Protein AF-0000000078430614 (afdb_homodimer)

Secondary structure (DSSP, 8-state):
---------------------------------------PEEPTTS-EEEEEEEEEE-HHHHHHHHHTTTEEE----SHHHHHHHHHHHHHHTSS---EEEEEE-TT--S-STT---EETTT-PBPS---BPTT-S--GGG---EEEE-TTSTT--EEEE-TTS-EEEEEEE-HHHHHHHHHHHHHHHHHHHHHHHHHHHHHHHHHHHHHHHHHHHHHHHHHHHHHHHHHHHHHHHHHHSSHHHHHHHHHHHHHHHHHHHHHHHHHHHHHHHHHHHHHHHHHHHHHHHHHHHHHH-/----------S-S--------------------------PEEPTTS-EEEEEEEEEE-HHHHHHHHHTTTEEE----SHHHHHHHHHHHHHHTSS---EEEEEE-TT----STT---EETTT-PBPS---BPTT-S--GGG---EEEE-TTSTT--EEEE-TTS-EEEEEEE-HHHHHHHHHHHHHHHHHHHHHHHHHHHHHHHHHHHHHHHHHHHHHHHHHHHHHHHHHHHHHHHHHHHSHHHHHHHHHHHHHHHHHHHHHHHHHHHHHHHHHHHHHHHHHHHHHHHHHHHHHH-

Foldseek 3Di:
DDPPPDDDDDDDCPPPVPPCPPPPPPPPPPPPPCPVPQDWDAWPVGFTKGWWFPFWFFQVVQQVVQVVVQKGFADDQDPVSVVRVLVVCCVPVVWWFWAFGQKFLVLDLPAAPDRWIAGNQVRHIHPDFQADPCPPGCVVVQFTTKTQDRVDGSRHIYTGHRGGIGIYMIGRRPVVVVVVVVVVVVLVVLLVVLVVVLVVLVVVLVVLLVVLVVVLVVLVVVLVVVLVVLVVQLVVPCVDPHPVSNVVSVVVNVVSVVVSVVVSVVSVVVSVVSNVVSVVVSVVSVVVSVVSSVVD/DDPPPPDDPDDDDPPPVPP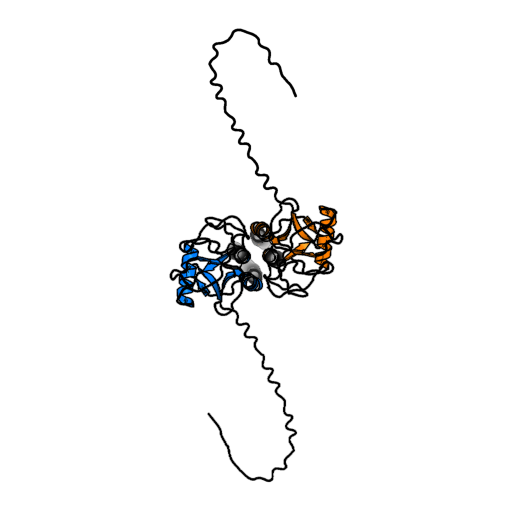PPPPPPPPPPPPPPVPVPQDWDAWPVGFTKGWWFPFWFFQVVQQVVQVVVQKGFADDQDPVSVVRVLVVCCVPVVWWFWAFGQKFLVLPLPAAPDRWIAGNQVRHIHPDFQADPRPPGCVVVQFTTKTQDRVDGSRHMYTGHRGGIGIYMIGRRPVVVVVVVVQVVVLVVLLVVLVVVLVVLVVVLVVVLVVLVVVLVVLVVVLVVVLVVLVVQLVVPCVDPNPVSNVVSVVVNVVSVVVSVVVSVVSVVVSVVSNVVSVVVSVVSVVVSVVSSVVD

Organism: Lucilia cuprina (NCBI:txid7375)

Solvent-accessible surface area (backbone atoms only — not comparable to full-atom values): 31762 Å² total; per-residue (Å²): 132,84,68,78,72,81,84,80,86,82,76,90,64,81,71,67,75,63,76,70,69,71,69,71,70,72,69,71,68,68,69,63,68,67,64,72,68,77,67,65,42,78,32,83,78,72,48,54,31,33,78,40,76,78,64,62,30,24,49,51,47,42,38,23,58,21,15,61,70,57,24,25,38,35,72,61,69,37,70,68,56,45,52,22,51,51,53,39,38,43,72,75,70,61,57,44,48,53,27,36,42,22,35,29,34,60,72,57,84,67,68,50,80,80,57,67,38,25,27,59,78,51,32,42,64,64,82,40,83,58,57,30,91,82,38,50,50,27,68,93,76,52,26,39,25,32,22,29,29,42,92,37,81,81,54,24,28,36,46,33,46,44,74,52,66,31,14,33,33,27,21,68,22,67,65,56,55,53,48,52,50,51,52,52,53,35,26,51,52,39,51,52,43,47,52,50,48,52,52,53,50,53,50,46,51,53,51,48,51,51,52,47,52,53,48,53,52,50,47,52,50,54,44,51,55,48,52,51,52,45,49,52,53,32,59,62,35,38,74,56,74,34,68,70,37,44,54,50,35,51,50,50,48,53,53,49,52,52,51,44,50,54,50,52,53,49,50,53,49,49,46,52,52,46,52,50,49,50,49,52,47,51,52,51,46,51,53,42,47,53,53,42,48,66,62,68,144,78,76,78,70,80,76,71,86,81,97,81,71,87,67,67,72,63,73,67,68,69,68,71,68,69,70,69,70,69,69,64,69,68,68,71,67,78,67,67,41,78,31,83,80,72,48,54,32,33,78,40,77,79,62,62,30,24,50,50,47,42,38,23,59,22,15,60,69,57,23,25,39,35,73,61,71,36,70,67,56,44,50,23,50,51,53,39,37,43,72,75,68,62,54,44,47,51,27,35,43,23,35,30,32,61,72,56,81,67,67,59,80,80,61,66,40,25,29,60,76,51,33,42,66,66,83,39,85,58,57,31,91,82,38,53,49,30,68,92,75,49,26,40,24,31,23,30,30,41,92,37,80,80,53,24,28,34,46,33,47,43,75,52,65,32,13,33,33,27,21,69,23,68,66,56,55,52,49,52,50,50,51,50,52,33,26,51,52,38,51,52,44,47,52,48,47,52,52,52,49,54,50,47,51,53,51,48,51,51,52,47,51,54,48,53,52,51,49,51,50,54,43,52,55,49,52,50,53,47,50,52,53,33,58,62,35,35,74,62,68,39,69,72,34,45,54,49,35,51,51,49,50,52,52,50,53,52,51,46,50,53,52,53,53,51,50,52,51,4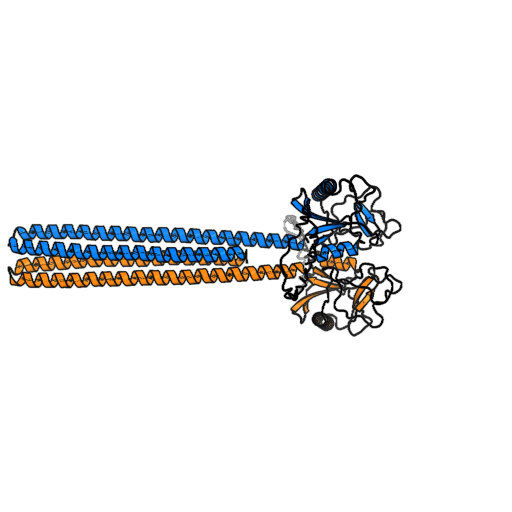7,47,52,51,46,52,50,49,51,49,52,47,50,52,50,46,50,54,42,48,52,54,42,48,66,61,69

pLDDT: mean 75.79, std 21.99, range [17.36, 98.88]

Structure (mmCIF, N/CA/C/O backbone):
data_AF-0000000078430614-model_v1
#
loop_
_entity.id
_entity.type
_entity.pdbx_description
1 polymer 'C-type lectin domain-containing protein'
#
loop_
_atom_site.group_PDB
_atom_site.id
_atom_site.type_symbol
_atom_site.label_atom_id
_atom_site.label_alt_id
_atom_site.label_comp_id
_atom_site.label_asym_id
_atom_site.label_entity_id
_atom_site.label_seq_id
_atom_site.pdbx_PDB_ins_code
_atom_site.Cartn_x
_atom_site.Cartn_y
_atom_site.Cartn_z
_atom_site.occupancy
_atom_site.B_iso_or_equiv
_atom_site.auth_seq_id
_atom_site.auth_comp_id
_atom_site.auth_asym_id
_atom_site.auth_atom_id
_atom_site.pdbx_PDB_model_num
ATOM 1 N N . MET A 1 1 ? 45.844 -18.516 22.844 1 17.8 1 MET A N 1
ATOM 2 C CA . MET A 1 1 ? 46.844 -18.547 23.906 1 17.8 1 MET A CA 1
ATOM 3 C C . MET A 1 1 ? 46.312 -19.312 25.125 1 17.8 1 MET A C 1
ATOM 5 O O . MET A 1 1 ? 46.812 -20.406 25.422 1 17.8 1 MET A O 1
ATOM 9 N N . CYS A 1 2 ? 46 -18.688 26.25 1 18.5 2 CYS A N 1
ATOM 10 C CA . CYS A 1 2 ? 46.969 -18.5 27.344 1 18.5 2 CYS A CA 1
ATOM 11 C C . CYS A 1 2 ? 46.688 -19.453 28.484 1 18.5 2 CYS A C 1
ATOM 13 O O . CYS A 1 2 ? 45.594 -19.438 29.062 1 18.5 2 CYS A O 1
ATOM 15 N N . LEU A 1 3 ? 47.312 -20.641 28.391 1 20.02 3 LEU A N 1
ATOM 16 C CA . LEU A 1 3 ? 47.25 -21.781 29.297 1 20.02 3 LEU A CA 1
ATOM 17 C C . LEU A 1 3 ? 47.562 -21.344 30.734 1 20.02 3 LEU A C 1
ATOM 19 O O . LEU A 1 3 ? 47.688 -22.188 31.625 1 20.02 3 LEU A O 1
ATOM 23 N N . PHE A 1 4 ? 47.312 -20.141 31.031 1 23.2 4 PHE A N 1
ATOM 24 C CA . PHE A 1 4 ? 48.125 -19.906 32.219 1 23.2 4 PHE A CA 1
ATOM 25 C C . PHE A 1 4 ? 47.781 -20.906 33.312 1 23.2 4 PHE A C 1
ATOM 27 O O . PHE A 1 4 ? 46.625 -21.109 33.625 1 23.2 4 PHE A O 1
ATOM 34 N N . TYR A 1 5 ? 48.812 -21.828 33.469 1 21.86 5 TYR A N 1
ATOM 35 C CA . TYR A 1 5 ? 48.969 -22.922 34.438 1 21.86 5 TYR A CA 1
ATOM 36 C C . TYR A 1 5 ? 49.031 -22.391 35.844 1 21.86 5 TYR A C 1
ATOM 38 O O . TYR A 1 5 ? 50.125 -22.219 36.406 1 21.86 5 TYR A O 1
ATOM 46 N N . LYS A 1 6 ? 48.562 -21.203 36.156 1 22.88 6 LYS A N 1
ATOM 47 C CA . LYS A 1 6 ? 49.25 -20.75 37.375 1 22.88 6 LYS A CA 1
ATOM 48 C C . LYS A 1 6 ? 49.125 -21.781 38.5 1 22.88 6 LYS A C 1
ATOM 50 O O . LYS A 1 6 ? 48.062 -22.406 38.656 1 22.88 6 LYS A O 1
ATOM 55 N N . ASN A 1 7 ? 50.25 -22.031 39.25 1 23.73 7 ASN A N 1
ATOM 56 C CA . ASN A 1 7 ? 50.938 -22.875 40.219 1 23.73 7 ASN A CA 1
ATOM 57 C C . ASN A 1 7 ? 50.125 -23 41.5 1 23.73 7 ASN A C 1
ATOM 59 O O . ASN A 1 7 ? 49.219 -22.219 41.75 1 23.73 7 ASN A O 1
ATOM 63 N N . THR A 1 8 ? 50.906 -23.172 42.719 1 24.19 8 THR A N 1
ATOM 64 C CA . THR A 1 8 ? 51.125 -24.219 43.688 1 24.19 8 THR A CA 1
ATOM 65 C C . THR A 1 8 ? 50.406 -23.906 45 1 24.19 8 THR A C 1
ATOM 67 O O . THR A 1 8 ? 50.031 -24.797 45.75 1 24.19 8 THR A O 1
ATOM 70 N N . LYS A 1 9 ? 50.688 -22.625 45.594 1 25.11 9 LYS A N 1
ATOM 71 C CA . LYS A 1 9 ? 51.094 -22.672 47 1 25.11 9 LYS A CA 1
ATOM 72 C C . LYS A 1 9 ? 50 -23.297 47.875 1 25.11 9 LYS A C 1
ATOM 74 O O . LYS A 1 9 ? 48.844 -23.297 47.5 1 25.11 9 LYS A O 1
ATOM 79 N N . HIS A 1 10 ? 50.25 -23.328 49.344 1 27.39 10 HIS A N 1
ATOM 80 C CA . HIS A 1 10 ? 50.312 -24.188 50.531 1 27.39 10 HIS A CA 1
ATOM 81 C C . HIS A 1 10 ? 48.938 -24.234 51.219 1 27.39 10 HIS A C 1
ATOM 83 O O . HIS A 1 10 ? 48.562 -25.266 51.75 1 27.39 10 HIS A O 1
ATOM 89 N N . SER A 1 11 ? 48.438 -23.078 51.75 1 29.22 11 SER A N 1
ATOM 90 C CA . SER A 1 11 ? 47.938 -23.047 53.125 1 29.22 11 SER A CA 1
ATOM 91 C C . SER A 1 11 ? 46.656 -23.891 53.281 1 29.22 11 SER A C 1
ATOM 93 O O . SER A 1 11 ? 45.969 -24.141 52.281 1 29.22 11 SER A O 1
ATOM 95 N N . SER A 1 12 ? 46.375 -24.375 54.656 1 32.03 12 SER A N 1
ATOM 96 C CA . SER A 1 12 ? 45.5 -25.359 55.281 1 32.03 12 SER A CA 1
ATOM 97 C C . SER A 1 12 ? 44.031 -25.094 54.969 1 32.03 12 SER A C 1
ATOM 99 O O . SER A 1 12 ? 43.531 -24 55.281 1 32.03 12 SER A O 1
ATOM 101 N N . SER A 1 13 ? 43.5 -25.594 53.938 1 28.91 13 SER A N 1
ATOM 102 C CA . SER A 1 13 ? 42.469 -25.188 53 1 28.91 13 SER A CA 1
ATOM 103 C C . SER A 1 13 ? 41.062 -25.625 53.438 1 28.91 13 SER A C 1
ATOM 105 O O . SER A 1 13 ? 40.812 -26.828 53.594 1 28.91 13 SER A O 1
ATOM 107 N N . LYS A 1 14 ? 40.625 -25.172 54.906 1 34.47 14 LYS A N 1
ATOM 108 C CA . LYS A 1 14 ? 39.281 -25.594 55.25 1 34.47 14 LYS A CA 1
ATOM 109 C C . LYS A 1 14 ? 38.375 -25.641 54 1 34.47 14 LYS A C 1
ATOM 111 O O . LYS A 1 14 ? 38.188 -24.625 53.344 1 34.47 14 LYS A O 1
ATOM 116 N N . ARG A 1 15 ? 38.312 -26.797 53.312 1 28.5 15 ARG A N 1
ATOM 117 C CA . ARG A 1 15 ? 37.688 -27 52 1 28.5 15 ARG A CA 1
ATOM 118 C C . ARG A 1 15 ? 36.188 -26.797 52.094 1 28.5 15 ARG A C 1
ATOM 120 O O . ARG A 1 15 ? 35.469 -27.578 52.75 1 28.5 15 ARG A O 1
ATOM 127 N N . SER A 1 16 ? 35.781 -25.547 52.625 1 29.52 16 SER A N 1
ATOM 128 C CA . SER A 1 16 ? 34.344 -25.359 52.469 1 29.52 16 SER A CA 1
ATOM 129 C C . SER A 1 16 ? 33.906 -25.891 51.125 1 29.52 16 SER A C 1
ATOM 131 O O . SER A 1 16 ? 34.531 -25.641 50.094 1 29.52 16 SER A O 1
ATOM 133 N N . THR A 1 17 ? 33.438 -27.156 51.25 1 31.45 17 THR A N 1
ATOM 134 C CA . THR A 1 17 ? 32.844 -27.719 50.062 1 31.45 17 THR A CA 1
ATOM 135 C C . THR A 1 17 ? 31.875 -26.719 49.438 1 31.45 17 THR A C 1
ATOM 137 O O . THR A 1 17 ? 30.875 -26.312 50.031 1 31.45 17 THR A O 1
ATOM 140 N N . MET A 1 18 ? 32.594 -25.703 48.938 1 30.66 18 MET A N 1
ATOM 141 C CA . MET A 1 18 ? 31.766 -24.812 48.094 1 30.66 18 MET A CA 1
ATOM 142 C C . MET A 1 18 ? 30.938 -25.625 47.094 1 30.66 18 MET A C 1
ATOM 144 O O . MET A 1 18 ? 31.469 -26.453 46.375 1 30.66 18 MET A O 1
ATOM 148 N N . LYS A 1 19 ? 29.672 -26.109 47.656 1 35.88 19 LYS A N 1
ATOM 149 C CA . LYS A 1 19 ? 28.75 -26.547 46.594 1 35.88 19 LYS A CA 1
ATOM 150 C C . LYS A 1 19 ? 28.906 -25.703 45.344 1 35.88 19 LYS A C 1
ATOM 152 O O . LYS A 1 19 ? 28.766 -24.484 45.375 1 35.88 19 LYS A O 1
ATOM 157 N N . ILE A 1 20 ? 29.984 -26.078 44.594 1 33.62 20 ILE A N 1
ATOM 158 C CA . ILE A 1 20 ? 29.984 -25.531 43.25 1 33.62 20 ILE A CA 1
ATOM 159 C C . ILE A 1 20 ? 28.609 -25.703 42.625 1 33.62 20 ILE A C 1
ATOM 161 O O . ILE A 1 20 ? 28.141 -26.828 42.438 1 33.62 20 ILE A O 1
ATOM 165 N N . THR A 1 21 ? 27.594 -24.906 43.188 1 37.72 21 THR A N 1
ATOM 166 C CA . THR A 1 21 ? 26.438 -24.875 42.281 1 37.72 21 THR A CA 1
ATOM 167 C C . THR A 1 21 ? 26.891 -24.703 40.844 1 37.72 21 THR A C 1
ATOM 169 O O . THR A 1 21 ? 27.547 -23.719 40.5 1 37.72 21 THR A O 1
ATOM 172 N N . GLN A 1 22 ? 27.266 -25.906 40.312 1 34 22 GLN A N 1
ATOM 173 C CA . GLN A 1 22 ? 27.406 -25.828 38.875 1 34 22 GLN A CA 1
ATOM 174 C C . GLN A 1 22 ? 26.234 -25.094 38.25 1 34 22 GLN A C 1
ATOM 176 O O . GLN A 1 22 ? 25.094 -25.547 38.312 1 34 22 GLN A O 1
ATOM 181 N N . VAL A 1 23 ? 26.359 -23.75 38.438 1 36.78 23 VAL A N 1
ATOM 182 C CA . VAL A 1 23 ? 25.453 -23.062 37.531 1 36.78 23 VAL A CA 1
ATOM 183 C C . VAL A 1 23 ? 25.609 -23.594 36.094 1 36.78 23 VAL A C 1
ATOM 185 O O . VAL A 1 23 ? 26.688 -23.469 35.5 1 36.78 23 VAL A O 1
ATOM 188 N N . PHE A 1 24 ? 24.906 -24.719 35.938 1 37.66 24 PHE A N 1
ATOM 189 C CA . PHE A 1 24 ? 24.719 -25.031 34.531 1 37.66 24 PHE A CA 1
ATOM 190 C C . PHE A 1 24 ? 24.281 -23.797 33.75 1 37.66 24 PHE A C 1
ATOM 192 O O . PHE A 1 24 ? 23.172 -23.312 33.938 1 37.66 24 PHE A O 1
ATOM 199 N N . ILE A 1 25 ? 25.328 -22.969 33.469 1 36.97 25 ILE A N 1
ATOM 200 C CA . ILE A 1 25 ? 25.016 -22.016 32.438 1 36.97 25 ILE A CA 1
ATOM 201 C C . ILE A 1 25 ? 24.484 -22.766 31.203 1 36.97 25 ILE A C 1
ATOM 203 O O . ILE A 1 25 ? 25.219 -23.516 30.562 1 36.97 25 ILE A O 1
ATOM 207 N N . ILE A 1 26 ? 23.25 -23.156 31.328 1 36.53 26 ILE A N 1
ATOM 208 C CA . ILE A 1 26 ? 22.656 -23.5 30.047 1 36.53 26 ILE A CA 1
ATOM 209 C C . ILE A 1 26 ? 22.984 -22.406 29.031 1 36.53 26 ILE A C 1
ATOM 211 O O . ILE A 1 26 ? 22.5 -21.281 29.156 1 36.53 26 ILE A O 1
ATOM 215 N N . CYS A 1 27 ? 24.234 -22.516 28.562 1 33.81 27 CYS A N 1
ATOM 216 C CA . CYS A 1 27 ? 24.422 -21.781 27.312 1 33.81 27 CYS A CA 1
ATOM 217 C C . CYS A 1 27 ? 23.266 -22.031 26.344 1 33.81 27 CYS A C 1
ATOM 219 O O . CYS A 1 27 ? 23.188 -23.109 25.75 1 33.81 27 CYS A O 1
ATOM 221 N N . PHE A 1 28 ? 22.125 -21.484 26.688 1 38.41 28 PHE A N 1
ATOM 222 C CA . PHE A 1 28 ? 21.219 -21.375 25.562 1 38.41 28 PHE A CA 1
ATOM 223 C C . PHE A 1 28 ? 21.969 -20.953 24.297 1 38.41 28 PHE A C 1
ATOM 225 O O . PHE A 1 28 ? 22.375 -19.797 24.172 1 38.41 28 PHE A O 1
ATOM 232 N N . ALA A 1 29 ? 22.719 -21.938 23.766 1 38.16 29 ALA A N 1
ATOM 233 C CA . ALA A 1 29 ? 23 -21.672 22.359 1 38.16 29 ALA A CA 1
ATOM 234 C C . ALA A 1 29 ? 21.797 -21.078 21.656 1 38.16 29 ALA A C 1
ATOM 236 O O . ALA A 1 29 ? 20.797 -21.766 21.406 1 38.16 29 ALA A O 1
ATOM 237 N N . LEU A 1 30 ? 21.5 -19.875 21.906 1 37.88 30 LEU A N 1
ATOM 238 C CA . LEU A 1 30 ? 20.703 -19.234 20.875 1 37.88 30 LEU A CA 1
ATOM 239 C C . LEU A 1 30 ? 21.141 -19.703 19.484 1 37.88 30 LEU A C 1
ATOM 241 O O . LEU A 1 30 ? 22.188 -19.281 19 1 37.88 30 LEU A O 1
ATOM 245 N N . LEU A 1 31 ? 20.875 -20.922 19.234 1 38.06 31 LEU A N 1
ATOM 246 C CA . LEU A 1 31 ? 20.844 -21.094 17.781 1 38.06 31 LEU A CA 1
ATOM 247 C C . LEU A 1 31 ? 20.219 -19.891 17.094 1 38.06 31 LEU A C 1
ATOM 249 O O . LEU A 1 31 ? 19 -19.688 17.172 1 38.06 31 LEU A O 1
ATOM 253 N N . GLU A 1 32 ? 20.938 -18.812 17.141 1 39.47 32 GLU A N 1
ATOM 254 C CA . GLU A 1 32 ? 20.531 -17.906 16.078 1 39.47 32 GLU A CA 1
ATOM 255 C C . GLU A 1 32 ? 20.172 -18.656 14.805 1 39.47 32 GLU A C 1
ATOM 257 O O . GLU A 1 32 ? 21.031 -19.297 14.195 1 39.47 32 GLU A O 1
ATOM 262 N N . ALA A 1 33 ? 19.094 -19.234 14.797 1 40.41 33 ALA A N 1
ATOM 263 C CA . ALA A 1 33 ? 18.672 -19.453 13.414 1 40.41 33 ALA A CA 1
ATOM 264 C C . ALA A 1 33 ? 19.203 -18.344 12.5 1 40.41 33 ALA A C 1
ATOM 266 O O . ALA A 1 33 ? 18.75 -17.203 12.586 1 40.41 33 ALA A O 1
ATOM 267 N N . VAL A 1 34 ? 20.453 -18.281 12.289 1 40.38 34 VAL A N 1
ATOM 268 C CA . VAL A 1 34 ? 20.828 -17.5 11.109 1 40.38 34 VAL A CA 1
ATOM 269 C C . VAL A 1 34 ? 19.766 -17.656 10.031 1 40.38 34 VAL A C 1
ATOM 271 O O . VAL A 1 34 ? 19.672 -18.688 9.383 1 40.38 34 VAL A O 1
ATOM 274 N N . SER A 1 35 ? 18.531 -17.344 10.312 1 43.75 35 SER A N 1
ATOM 275 C CA . SER A 1 35 ? 17.75 -17.141 9.086 1 43.75 35 SER A CA 1
ATOM 276 C C . SER A 1 35 ? 18.641 -16.641 7.953 1 43.75 35 SER A C 1
ATOM 278 O O . SER A 1 35 ? 19.234 -15.562 8.055 1 43.75 35 SER A O 1
ATOM 280 N N . THR A 1 36 ? 19.562 -17.375 7.465 1 45.75 36 THR A N 1
ATOM 281 C CA . THR A 1 36 ? 20.234 -16.953 6.246 1 45.75 36 THR A CA 1
ATOM 282 C C . THR A 1 36 ? 19.359 -16.016 5.426 1 45.75 36 THR A C 1
ATOM 284 O O . THR A 1 36 ? 18.359 -16.453 4.836 1 45.75 36 THR A O 1
ATOM 287 N N . THR A 1 37 ? 18.938 -14.961 6 1 53.94 37 THR A N 1
ATOM 288 C CA . THR A 1 37 ? 18.266 -13.938 5.203 1 53.94 37 THR A CA 1
ATOM 289 C C . THR A 1 37 ? 18.828 -13.906 3.785 1 53.94 37 THR A C 1
ATOM 291 O O . THR A 1 37 ? 20 -13.602 3.584 1 53.94 37 THR A O 1
ATOM 294 N N . GLN A 1 38 ? 18.484 -14.852 3.012 1 64.38 38 GLN A N 1
ATOM 295 C CA . GLN A 1 38 ? 18.922 -14.859 1.622 1 64.38 38 GLN A CA 1
ATOM 296 C C . GLN A 1 38 ? 19 -13.438 1.064 1 64.38 38 GLN A C 1
ATOM 298 O O . GLN A 1 38 ? 18.031 -12.672 1.189 1 64.38 38 GLN A O 1
ATOM 303 N N . GLN A 1 39 ? 20.219 -12.977 0.831 1 79.38 39 GLN A N 1
ATOM 304 C CA . GLN A 1 39 ? 20.672 -11.656 0.396 1 79.38 39 GLN A CA 1
ATOM 305 C C . GLN A 1 39 ? 20.109 -11.312 -0.98 1 79.38 39 GLN A C 1
ATOM 307 O O . GLN A 1 39 ? 20.219 -12.109 -1.916 1 79.38 39 GLN A O 1
ATOM 312 N N . LEU A 1 40 ? 19.25 -10.336 -1.071 1 91.56 40 LEU A N 1
ATOM 313 C CA . LEU A 1 40 ? 18.859 -9.758 -2.352 1 91.56 40 LEU A CA 1
ATOM 314 C C . LEU A 1 40 ? 20.031 -9 -2.984 1 91.56 40 LEU A C 1
ATOM 316 O O . LEU A 1 40 ? 20.797 -8.344 -2.285 1 91.56 40 LEU A O 1
ATOM 320 N N . TYR A 1 41 ? 20.297 -9.18 -4.215 1 96.19 41 TYR A N 1
ATOM 321 C CA . TYR A 1 41 ? 21.297 -8.477 -5 1 96.19 41 TYR A CA 1
ATOM 322 C C . TYR A 1 41 ? 20.672 -7.359 -5.824 1 96.19 41 TYR A C 1
ATOM 324 O O . TYR A 1 41 ? 19.609 -7.551 -6.438 1 96.19 41 TYR A O 1
ATOM 332 N N . LYS A 1 42 ? 21.375 -6.309 -5.84 1 95.94 42 LYS A N 1
ATOM 333 C CA . LYS A 1 42 ? 20.922 -5.195 -6.664 1 95.94 42 LYS A CA 1
ATOM 334 C C . LYS A 1 42 ? 21.469 -5.297 -8.086 1 95.94 42 LYS A C 1
ATOM 336 O O . LYS A 1 42 ? 22.672 -5.469 -8.273 1 95.94 42 LYS A O 1
ATOM 341 N N . ALA A 1 43 ? 20.578 -5.16 -9.055 1 97.69 43 ALA A N 1
ATOM 342 C CA . ALA A 1 43 ? 21 -5.223 -10.445 1 97.69 43 ALA A CA 1
ATOM 343 C C . ALA A 1 43 ? 21.125 -3.822 -11.047 1 97.69 43 ALA A C 1
ATOM 345 O O . ALA A 1 43 ? 20.859 -2.826 -10.367 1 97.69 43 ALA A O 1
ATOM 346 N N . SER A 1 44 ? 21.625 -3.736 -12.258 1 96.56 44 SER A N 1
ATOM 347 C CA . SER A 1 44 ? 21.875 -2.463 -12.922 1 96.56 44 SER A CA 1
ATOM 348 C C . SER A 1 44 ? 20.578 -1.721 -13.219 1 96.56 44 SER A C 1
ATOM 350 O O . SER A 1 44 ? 20.594 -0.509 -13.445 1 96.56 44 SER A O 1
ATOM 352 N N . ASP A 1 45 ? 19.469 -2.459 -13.266 1 95.5 45 ASP A N 1
ATOM 353 C CA . ASP A 1 45 ? 18.188 -1.809 -13.523 1 95.5 45 ASP A CA 1
ATOM 354 C C . ASP A 1 45 ? 17.594 -1.216 -12.242 1 95.5 45 ASP A C 1
ATOM 356 O O . ASP A 1 45 ? 16.5 -0.661 -12.258 1 95.5 45 ASP A O 1
ATOM 360 N N . GLY A 1 46 ? 18.266 -1.421 -11.18 1 93.94 46 GLY A N 1
ATOM 361 C CA . GLY A 1 46 ? 17.828 -0.858 -9.906 1 93.94 46 GLY A CA 1
ATOM 362 C C . GLY A 1 46 ? 16.953 -1.798 -9.109 1 93.94 46 GLY A C 1
ATOM 363 O O . GLY A 1 46 ? 16.531 -1.468 -7.996 1 93.94 46 GLY A O 1
ATOM 364 N N . ARG A 1 47 ? 16.672 -2.977 -9.602 1 94.44 47 ARG A N 1
ATOM 365 C CA . ARG A 1 47 ? 15.789 -3.926 -8.93 1 94.44 47 ARG A CA 1
ATOM 366 C C . ARG A 1 47 ? 16.594 -4.957 -8.141 1 94.44 47 ARG A C 1
ATOM 368 O O . ARG A 1 47 ? 17.797 -5.133 -8.375 1 94.44 47 ARG A O 1
ATOM 375 N N . ASP A 1 48 ? 15.922 -5.5 -7.195 1 95.12 48 ASP A N 1
ATOM 376 C CA . ASP A 1 48 ? 16.531 -6.516 -6.34 1 95.12 48 ASP A CA 1
ATOM 377 C C . ASP A 1 48 ? 16.156 -7.922 -6.809 1 95.12 48 ASP A C 1
ATOM 379 O O . ASP A 1 48 ? 15.023 -8.172 -7.207 1 95.12 48 ASP A O 1
ATOM 383 N N . TYR A 1 49 ? 17.156 -8.836 -6.77 1 97.94 49 TYR A N 1
ATOM 384 C CA . TYR A 1 49 ? 16.938 -10.227 -7.145 1 97.94 49 TYR A CA 1
ATOM 385 C C . TYR A 1 49 ? 17.562 -11.172 -6.129 1 97.94 49 TYR A C 1
ATOM 387 O O . TYR A 1 49 ? 18.609 -10.859 -5.555 1 97.94 49 TYR A O 1
ATOM 395 N N . LEU A 1 50 ? 16.906 -12.195 -5.891 1 97.75 50 LEU A N 1
ATOM 396 C CA . LEU A 1 50 ? 17.469 -13.312 -5.145 1 97.75 50 LEU A CA 1
ATOM 397 C C . LEU A 1 50 ? 17.938 -14.414 -6.086 1 97.75 50 LEU A C 1
ATOM 399 O O . LEU A 1 50 ? 17.156 -14.922 -6.891 1 97.75 50 LEU A O 1
ATOM 403 N N . ILE A 1 51 ? 19.219 -14.711 -6.035 1 97.62 51 ILE A N 1
ATOM 404 C CA . ILE A 1 51 ? 19.797 -15.773 -6.848 1 97.62 51 ILE A CA 1
ATOM 405 C C . ILE A 1 51 ? 20.141 -16.969 -5.961 1 97.62 51 ILE A C 1
ATOM 407 O O . ILE A 1 51 ? 20.984 -16.859 -5.062 1 97.62 51 ILE A O 1
ATOM 411 N N . GLU A 1 52 ? 19.484 -18.094 -6.191 1 96.94 52 GLU A N 1
ATOM 412 C CA . GLU A 1 52 ? 19.719 -19.312 -5.418 1 96.94 52 GLU A CA 1
ATOM 413 C C . GLU A 1 52 ? 20.312 -20.422 -6.289 1 96.94 52 GLU A C 1
ATOM 415 O O . GLU A 1 52 ? 19.625 -20.938 -7.18 1 96.94 52 GLU A O 1
ATOM 420 N N . THR A 1 53 ? 21.547 -20.781 -6.062 1 95.94 53 THR A N 1
ATOM 421 C CA . THR A 1 53 ? 22.219 -21.797 -6.879 1 95.94 53 THR A CA 1
ATOM 422 C C . THR A 1 53 ? 22.469 -23.062 -6.07 1 95.94 53 THR A C 1
ATOM 424 O O . THR A 1 53 ? 22.781 -24.109 -6.633 1 95.94 53 THR A O 1
ATOM 427 N N . GLU A 1 54 ? 22.281 -23.031 -4.793 1 94.25 54 GLU A N 1
ATOM 428 C CA . GLU A 1 54 ? 22.625 -24.172 -3.932 1 94.25 54 GLU A CA 1
ATOM 429 C C . GLU A 1 54 ? 21.406 -25.078 -3.721 1 94.25 54 GLU A C 1
ATOM 431 O O . GLU A 1 54 ? 21.531 -26.297 -3.809 1 94.25 54 GLU A O 1
ATOM 436 N N . LEU A 1 55 ? 20.359 -24.406 -3.371 1 94.56 55 LEU A N 1
ATOM 437 C CA . LEU A 1 55 ? 19.125 -25.188 -3.232 1 94.56 55 LEU A CA 1
ATOM 438 C C . LEU A 1 55 ? 18.594 -25.594 -4.598 1 94.56 55 LEU A C 1
ATOM 440 O O . LEU A 1 55 ? 18.359 -24.75 -5.461 1 94.56 55 LEU A O 1
ATOM 444 N N . LYS A 1 56 ? 18.469 -26.859 -4.805 1 97.38 56 LYS A N 1
ATOM 445 C CA . LYS A 1 56 ? 17.922 -27.359 -6.062 1 97.38 56 LYS A CA 1
ATOM 446 C C . LYS A 1 56 ? 16.453 -27.766 -5.91 1 97.38 56 LYS A C 1
ATOM 448 O O . LYS A 1 56 ? 16.141 -28.672 -5.152 1 97.38 56 LYS A O 1
ATOM 453 N N . TYR A 1 57 ? 15.656 -27.062 -6.57 1 97.19 57 TYR A N 1
ATOM 454 C CA . TYR A 1 57 ? 14.211 -27.266 -6.504 1 97.19 57 TYR A CA 1
ATOM 455 C C . TYR A 1 57 ? 13.633 -27.5 -7.895 1 97.19 57 TYR A C 1
ATOM 457 O O . TYR A 1 57 ? 14.211 -27.078 -8.898 1 97.19 57 TYR A O 1
ATOM 465 N N . ASN A 1 58 ? 12.531 -28.312 -7.953 1 97.06 58 ASN A N 1
ATOM 466 C CA . ASN A 1 58 ? 11.75 -28.25 -9.188 1 97.06 58 ASN A CA 1
ATOM 467 C C . ASN A 1 58 ? 11.047 -26.906 -9.344 1 97.06 58 ASN A C 1
ATOM 469 O O . ASN A 1 58 ? 11.133 -26.047 -8.461 1 97.06 58 ASN A O 1
ATOM 473 N N . TRP A 1 59 ? 10.484 -26.656 -10.406 1 97.81 59 TRP A N 1
ATOM 474 C CA . TRP A 1 59 ? 9.945 -25.344 -10.734 1 97.81 59 TRP A CA 1
ATOM 475 C C . TRP A 1 59 ? 8.891 -24.922 -9.711 1 97.81 59 TRP A C 1
ATOM 477 O O . TRP A 1 59 ? 8.867 -23.766 -9.281 1 97.81 59 TRP A O 1
ATOM 487 N N . TYR A 1 60 ? 8.031 -25.828 -9.266 1 96.88 60 TYR A N 1
ATOM 488 C CA . TYR A 1 60 ? 6.953 -25.562 -8.328 1 96.88 60 TYR A CA 1
ATOM 489 C C . TYR A 1 60 ? 7.5 -25.219 -6.949 1 96.88 60 TYR A C 1
ATOM 491 O O . TYR A 1 60 ? 7.035 -24.281 -6.297 1 96.88 60 TYR A O 1
ATOM 499 N N . GLN A 1 61 ? 8.43 -26 -6.578 1 96.44 61 GLN A N 1
ATOM 500 C CA . GLN A 1 61 ? 9.094 -25.75 -5.305 1 96.44 61 GLN A CA 1
ATOM 501 C C . GLN A 1 61 ? 9.758 -24.375 -5.305 1 96.44 61 GLN A C 1
ATOM 503 O O . GLN A 1 61 ? 9.68 -23.641 -4.316 1 96.44 61 GLN A O 1
ATOM 508 N N . ALA A 1 62 ? 10.43 -24.078 -6.367 1 98 62 ALA A N 1
ATOM 509 C CA . ALA A 1 62 ? 11.07 -22.766 -6.5 1 98 62 ALA A CA 1
ATOM 510 C C . ALA A 1 62 ? 10.047 -21.641 -6.426 1 98 62 ALA A C 1
ATOM 512 O O . ALA A 1 62 ? 10.258 -20.641 -5.734 1 98 62 ALA A O 1
ATOM 513 N N . TRP A 1 63 ? 8.992 -21.844 -7.156 1 98 63 TRP A N 1
ATOM 514 C CA . TRP A 1 63 ? 7.895 -20.891 -7.137 1 98 63 TRP A CA 1
ATOM 515 C C . TRP A 1 63 ? 7.406 -20.641 -5.711 1 98 63 TRP A C 1
ATOM 517 O O . TRP A 1 63 ? 7.309 -19.5 -5.262 1 98 63 TRP A O 1
ATOM 527 N N . HIS A 1 64 ? 7.16 -21.688 -5.027 1 97.5 64 HIS A N 1
ATOM 528 C CA . HIS A 1 64 ? 6.617 -21.578 -3.68 1 97.5 64 HIS A CA 1
ATOM 529 C C . HIS A 1 64 ? 7.645 -21 -2.719 1 97.5 64 HIS A C 1
ATOM 531 O O . HIS A 1 64 ? 7.289 -20.234 -1.812 1 97.5 64 HIS A O 1
ATOM 537 N N . GLU A 1 65 ? 8.852 -21.359 -2.889 1 96.62 65 GLU A N 1
ATOM 538 C CA . GLU A 1 65 ? 9.906 -20.781 -2.057 1 96.62 65 GLU A CA 1
ATOM 539 C C . GLU A 1 65 ? 9.945 -19.266 -2.199 1 96.62 65 GLU A C 1
ATOM 541 O O . GLU A 1 65 ? 10.07 -18.547 -1.205 1 96.62 65 GLU A O 1
ATOM 546 N N . CYS A 1 66 ? 9.875 -18.781 -3.424 1 97.56 66 CYS A N 1
ATOM 547 C CA . CYS A 1 66 ? 9.812 -17.344 -3.645 1 97.56 66 CYS A CA 1
ATOM 548 C C . CYS A 1 66 ? 8.562 -16.75 -3.004 1 97.56 66 CYS A C 1
ATOM 550 O O . CYS A 1 66 ? 8.641 -15.727 -2.316 1 97.56 66 CYS A O 1
ATOM 552 N N . ALA A 1 67 ? 7.488 -17.422 -3.172 1 97.06 67 ALA A N 1
ATOM 553 C CA . ALA A 1 67 ? 6.207 -16.906 -2.701 1 97.06 67 ALA A CA 1
ATOM 554 C C . ALA A 1 67 ? 6.195 -16.781 -1.181 1 97.06 67 ALA A C 1
ATOM 556 O O . ALA A 1 67 ? 5.633 -15.82 -0.641 1 97.06 67 ALA A O 1
ATOM 557 N N . ARG A 1 68 ? 6.773 -17.703 -0.494 1 96.12 68 ARG A N 1
ATOM 558 C CA . ARG A 1 68 ? 6.797 -17.703 0.965 1 96.12 68 ARG A CA 1
ATOM 559 C C . ARG A 1 68 ? 7.484 -16.453 1.503 1 96.12 68 ARG A C 1
ATOM 561 O O . ARG A 1 68 ? 7.27 -16.062 2.654 1 96.12 68 ARG A O 1
ATOM 568 N N . ARG A 1 69 ? 8.172 -15.75 0.655 1 93.62 69 ARG A N 1
ATOM 569 C CA . ARG A 1 69 ? 8.898 -14.547 1.043 1 93.62 69 ARG A CA 1
ATOM 570 C C . ARG A 1 69 ? 8.25 -13.297 0.459 1 93.62 69 ARG A C 1
ATOM 572 O O . ARG A 1 69 ? 8.852 -12.227 0.453 1 93.62 69 ARG A O 1
ATOM 579 N N . ASN A 1 70 ? 7.113 -13.477 -0.079 1 92.94 70 ASN A N 1
ATOM 580 C CA . ASN A 1 70 ? 6.422 -12.414 -0.807 1 92.94 70 ASN A CA 1
ATOM 581 C C . ASN A 1 70 ? 7.195 -12 -2.055 1 92.94 70 ASN A C 1
ATOM 583 O O . ASN A 1 70 ? 7.184 -10.828 -2.436 1 92.94 70 ASN A O 1
ATOM 587 N N . TYR A 1 71 ? 7.996 -12.938 -2.5 1 96.44 71 TYR A N 1
ATOM 588 C CA . TYR A 1 71 ? 8.656 -12.789 -3.791 1 96.44 71 TYR A CA 1
ATOM 589 C C . TYR A 1 71 ? 7.922 -13.57 -4.875 1 96.44 71 TYR A C 1
ATOM 591 O O . TYR A 1 71 ? 6.805 -14.047 -4.652 1 96.44 71 TYR A O 1
ATOM 599 N N . GLN A 1 72 ? 8.406 -13.516 -6.07 1 97.88 72 GLN A N 1
ATOM 600 C CA . GLN A 1 72 ? 7.961 -14.289 -7.223 1 97.88 72 GLN A CA 1
ATOM 601 C C . GLN A 1 72 ? 9.141 -14.758 -8.062 1 97.88 72 GLN A C 1
ATOM 603 O O . GLN A 1 72 ? 10.219 -14.148 -8.031 1 97.88 72 GLN A O 1
ATOM 608 N N . LEU A 1 73 ? 8.984 -15.891 -8.719 1 98.56 73 LEU A N 1
ATOM 609 C CA . LEU A 1 73 ? 9.984 -16.188 -9.734 1 98.56 73 LEU A CA 1
ATOM 610 C C . LEU A 1 73 ? 10.109 -15.047 -10.734 1 98.56 73 LEU A C 1
ATOM 612 O O . LEU A 1 73 ? 9.109 -14.461 -11.141 1 98.56 73 LEU A O 1
ATOM 616 N N . VAL A 1 74 ? 11.273 -14.766 -11.125 1 98.69 74 VAL A N 1
ATOM 617 C CA . VAL A 1 74 ? 11.57 -13.562 -11.883 1 98.69 74 VAL A CA 1
ATOM 618 C C . VAL A 1 74 ? 10.867 -13.617 -13.234 1 98.69 74 VAL A C 1
ATOM 620 O O . VAL A 1 74 ? 10.805 -14.672 -13.875 1 98.69 74 VAL A O 1
ATOM 623 N N . GLU A 1 75 ? 10.305 -12.523 -13.625 1 98.5 75 GLU A N 1
ATOM 624 C CA . GLU A 1 75 ? 9.688 -12.312 -14.93 1 98.5 75 GLU A CA 1
ATOM 625 C C . GLU A 1 75 ? 10.484 -11.312 -15.766 1 98.5 75 GLU A C 1
ATOM 627 O O . GLU A 1 75 ? 10.727 -10.188 -15.32 1 98.5 75 GLU A O 1
ATOM 632 N N . ILE A 1 76 ? 10.906 -11.695 -16.953 1 98.56 76 ILE A N 1
ATOM 633 C CA . ILE A 1 76 ? 11.781 -10.883 -17.781 1 98.56 76 ILE A CA 1
ATOM 634 C C . ILE A 1 76 ? 11.008 -10.391 -19.016 1 98.56 76 ILE A C 1
ATOM 636 O O . ILE A 1 76 ? 10.953 -11.07 -20.031 1 98.56 76 ILE A O 1
ATOM 640 N N . GLU A 1 77 ? 10.531 -9.18 -18.922 1 97.19 77 GLU A N 1
ATOM 641 C CA . GLU A 1 77 ? 9.57 -8.695 -19.922 1 97.19 77 GLU A CA 1
ATOM 642 C C . GLU A 1 77 ? 10.242 -7.773 -20.938 1 97.19 77 GLU A C 1
ATOM 644 O O . GLU A 1 77 ? 9.57 -7.211 -21.797 1 97.19 77 GLU A O 1
ATOM 649 N N . SER A 1 78 ? 11.57 -7.57 -20.781 1 97.94 78 SER A N 1
ATOM 650 C CA . SER A 1 78 ? 12.25 -6.656 -21.688 1 97.94 78 SER A CA 1
ATOM 651 C C . SER A 1 78 ? 13.727 -7.012 -21.828 1 97.94 78 SER A C 1
ATOM 653 O O . SER A 1 78 ? 14.289 -7.695 -20.969 1 97.94 78 SER A O 1
ATOM 655 N N . ALA A 1 79 ? 14.273 -6.504 -22.969 1 98.06 79 ALA A N 1
ATOM 656 C CA . ALA A 1 79 ? 15.703 -6.691 -23.188 1 98.06 79 ALA A CA 1
ATOM 657 C C . ALA A 1 79 ? 16.516 -6.008 -22.094 1 98.06 79 ALA A C 1
ATOM 659 O O . ALA A 1 79 ? 17.547 -6.535 -21.656 1 98.06 79 ALA A O 1
ATOM 660 N N . ALA A 1 80 ? 16.078 -4.852 -21.688 1 98 80 ALA A N 1
ATOM 661 C CA . ALA A 1 80 ? 16.781 -4.113 -20.625 1 98 80 ALA A CA 1
ATOM 662 C C . ALA A 1 80 ? 16.828 -4.926 -19.344 1 98 80 ALA A C 1
ATOM 664 O O . ALA A 1 80 ? 17.891 -5.047 -18.719 1 98 80 ALA A O 1
ATOM 665 N N . LYS A 1 81 ? 15.734 -5.426 -18.922 1 97.94 81 LYS A N 1
ATOM 666 C CA . LYS A 1 81 ? 15.719 -6.25 -17.719 1 97.94 81 LYS A CA 1
ATOM 667 C C . LYS A 1 81 ? 16.562 -7.508 -17.906 1 97.94 81 LYS A C 1
ATOM 669 O O . LYS A 1 81 ? 17.266 -7.922 -16.984 1 97.94 81 LYS A O 1
ATOM 674 N N . ASN A 1 82 ? 16.469 -8.156 -19.094 1 98.62 82 ASN A N 1
ATOM 675 C CA . ASN A 1 82 ? 17.281 -9.336 -19.391 1 98.62 82 ASN A CA 1
ATOM 676 C C . ASN A 1 82 ? 18.766 -9.055 -19.234 1 98.62 82 ASN A C 1
ATOM 678 O O . ASN A 1 82 ? 19.484 -9.82 -18.578 1 98.62 82 ASN A O 1
ATOM 682 N N . ASN A 1 83 ? 19.172 -7.934 -19.812 1 98.44 83 ASN A N 1
ATOM 683 C CA . ASN A 1 83 ? 20.578 -7.551 -19.734 1 98.44 83 ASN A CA 1
ATOM 684 C C . ASN A 1 83 ? 21 -7.266 -18.297 1 98.44 83 ASN A C 1
ATOM 686 O O . ASN A 1 83 ? 22.109 -7.613 -17.891 1 98.44 83 ASN A O 1
ATOM 690 N N . ALA A 1 84 ? 20.172 -6.676 -17.531 1 98.56 84 ALA A N 1
ATOM 691 C CA . ALA A 1 84 ? 20.469 -6.402 -16.141 1 98.56 84 ALA A CA 1
ATOM 692 C C . ALA A 1 84 ? 20.672 -7.699 -15.359 1 98.56 84 ALA A C 1
ATOM 694 O O . ALA A 1 84 ? 21.578 -7.797 -14.523 1 98.56 84 ALA A O 1
ATOM 695 N N . ILE A 1 85 ? 19.844 -8.648 -15.609 1 98.44 85 ILE A N 1
ATOM 696 C CA . ILE A 1 85 ? 19.922 -9.93 -14.914 1 98.44 85 ILE A CA 1
ATOM 697 C C . ILE A 1 85 ? 21.188 -10.672 -15.344 1 98.44 85 ILE A C 1
ATOM 699 O O . ILE A 1 85 ? 21.891 -11.242 -14.508 1 98.44 85 ILE A O 1
ATOM 703 N N . ILE A 1 86 ? 21.516 -10.648 -16.672 1 98.38 86 ILE A N 1
ATOM 704 C CA . ILE A 1 86 ? 22.719 -11.289 -17.172 1 98.38 86 ILE A CA 1
ATOM 705 C C . ILE A 1 86 ? 23.953 -10.672 -16.516 1 98.38 86 ILE A C 1
ATOM 707 O O . ILE A 1 86 ? 24.844 -11.391 -16.062 1 98.38 86 ILE A O 1
ATOM 711 N N . ASP A 1 87 ? 23.953 -9.352 -16.453 1 98.06 87 ASP A N 1
ATOM 712 C CA . ASP A 1 87 ? 25.062 -8.656 -15.812 1 98.06 87 ASP A CA 1
ATOM 713 C C . ASP A 1 87 ? 25.188 -9.078 -14.352 1 98.06 87 ASP A C 1
ATOM 715 O O . ASP A 1 87 ? 26.297 -9.289 -13.859 1 98.06 87 ASP A O 1
ATOM 719 N N . LEU A 1 88 ? 24.125 -9.172 -13.727 1 98 88 LEU A N 1
ATOM 720 C CA . LEU A 1 88 ? 24.125 -9.57 -12.32 1 98 88 LEU A CA 1
ATOM 721 C C . LEU A 1 88 ? 24.641 -10.992 -12.148 1 98 88 LEU A C 1
ATOM 723 O O . LEU A 1 88 ? 25.453 -11.266 -11.258 1 98 88 LEU A O 1
ATOM 727 N N . LEU A 1 89 ? 24.219 -11.914 -12.992 1 98.06 89 LEU A N 1
ATOM 728 C CA . LEU A 1 89 ? 24.641 -13.305 -12.906 1 98.06 89 LEU A CA 1
ATOM 729 C C . LEU A 1 89 ? 26.125 -13.445 -13.172 1 98.06 89 LEU A C 1
ATOM 731 O O . LEU A 1 89 ? 26.812 -14.234 -12.523 1 98.06 89 LEU A O 1
ATOM 735 N N . LYS A 1 90 ? 26.641 -12.68 -14.133 1 97.62 90 LYS A N 1
ATOM 736 C CA . LYS A 1 90 ? 28.078 -12.664 -14.383 1 97.62 90 LYS A CA 1
ATOM 737 C C . LYS A 1 90 ? 28.844 -12.242 -13.141 1 97.62 90 LYS A C 1
ATOM 739 O O . LYS A 1 90 ? 29.891 -12.82 -12.828 1 97.62 90 LYS A O 1
ATOM 744 N N . LYS A 1 91 ? 28.312 -11.297 -12.461 1 96.69 91 LYS A N 1
ATOM 745 C CA . LYS A 1 91 ? 28.969 -10.75 -11.273 1 96.69 91 LYS A CA 1
ATOM 746 C C . LYS A 1 91 ? 28.891 -11.727 -10.102 1 96.69 91 LYS A C 1
ATOM 748 O O . LYS A 1 91 ? 29.875 -11.906 -9.375 1 96.69 91 LYS A O 1
ATOM 753 N N . VAL A 1 92 ? 27.734 -12.359 -9.938 1 95.12 92 VAL A N 1
ATOM 754 C CA . VAL A 1 92 ? 27.469 -13.125 -8.727 1 95.12 92 VAL A CA 1
ATOM 755 C C . VAL A 1 92 ? 27.938 -14.57 -8.906 1 95.12 92 VAL A C 1
ATOM 757 O O . VAL A 1 92 ? 28.516 -15.156 -7.992 1 95.12 92 VAL A O 1
ATOM 760 N N . ILE A 1 93 ? 27.703 -15.156 -10.078 1 95.25 93 ILE A N 1
ATOM 761 C CA . ILE A 1 93 ? 28 -16.562 -10.305 1 95.25 93 ILE A CA 1
ATOM 762 C C . ILE A 1 93 ? 29.219 -16.688 -11.203 1 95.25 93 ILE A C 1
ATOM 764 O O . ILE A 1 93 ? 29.969 -17.672 -11.102 1 95.25 93 ILE A O 1
ATOM 768 N N . GLY A 1 94 ? 29.422 -15.742 -12.117 1 95.75 94 GLY A N 1
ATOM 769 C CA . GLY A 1 94 ? 30.578 -15.719 -13 1 95.75 94 GLY A CA 1
ATOM 770 C C . GLY A 1 94 ? 30.328 -16.422 -14.32 1 95.75 94 GLY A C 1
ATOM 771 O O . GLY A 1 94 ? 31.047 -16.188 -15.297 1 95.75 94 GLY A O 1
ATOM 772 N N . LYS A 1 95 ? 29.328 -17.297 -14.422 1 95.81 95 LYS A N 1
ATOM 773 C CA . LYS A 1 95 ? 29 -18.047 -15.641 1 95.81 95 LYS A CA 1
ATOM 774 C C . LYS A 1 95 ? 27.516 -18.375 -15.695 1 95.81 95 LYS A C 1
ATOM 776 O O . LYS A 1 95 ? 26.781 -18.188 -14.719 1 95.81 95 LYS A O 1
ATOM 781 N N . SER A 1 96 ? 27.109 -18.859 -16.859 1 96.5 96 SER A N 1
ATOM 782 C CA . SER A 1 96 ? 25.734 -19.328 -16.984 1 96.5 96 SER A CA 1
ATOM 783 C C . SER A 1 96 ? 25.453 -20.516 -16.078 1 96.5 96 SER A C 1
ATOM 785 O O . SER A 1 96 ? 26.359 -21.297 -15.789 1 96.5 96 SER A O 1
ATOM 787 N N . HIS A 1 97 ? 24.219 -20.656 -15.609 1 97.12 97 HIS A N 1
ATOM 788 C CA . HIS A 1 97 ? 23.781 -21.672 -14.656 1 97.12 97 HIS A CA 1
ATOM 789 C C . HIS A 1 97 ? 22.328 -22.047 -14.891 1 97.12 97 HIS A C 1
ATOM 791 O O . HIS A 1 97 ? 21.547 -21.25 -15.422 1 97.12 97 HIS A O 1
ATOM 797 N N . ASN A 1 98 ? 22.031 -23.297 -14.586 1 98.62 98 ASN A N 1
ATOM 798 C CA . ASN A 1 98 ? 20.625 -23.672 -14.648 1 98.62 98 ASN A CA 1
ATOM 799 C C . ASN A 1 98 ? 19.812 -23 -13.531 1 98.62 98 ASN A C 1
ATOM 801 O O . ASN A 1 98 ? 19.953 -23.375 -12.367 1 98.62 98 ASN A O 1
ATOM 805 N N . LEU A 1 99 ? 19 -21.969 -13.93 1 98.81 99 LEU A N 1
ATOM 806 C CA . LEU A 1 99 ? 18.172 -21.219 -12.984 1 98.81 99 LEU A CA 1
ATOM 807 C C . LEU A 1 99 ? 16.75 -21.062 -13.508 1 98.81 99 LEU A C 1
ATOM 809 O O . LEU A 1 99 ? 16.547 -20.562 -14.609 1 98.81 99 LEU A O 1
ATOM 813 N N . TRP A 1 100 ? 15.812 -21.531 -12.664 1 98.88 100 TRP A N 1
ATOM 814 C CA . TRP A 1 100 ? 14.406 -21.375 -13.039 1 98.88 100 TRP A CA 1
ATOM 815 C C . TRP A 1 100 ? 14.031 -19.891 -13.156 1 98.88 100 TRP A C 1
ATOM 817 O O . TRP A 1 100 ? 14.438 -19.078 -12.32 1 98.88 100 TRP A O 1
ATOM 827 N N . LEU A 1 101 ? 13.305 -19.562 -14.18 1 98.88 101 LEU A N 1
ATOM 828 C CA . LEU A 1 101 ? 12.57 -18.312 -14.336 1 98.88 101 LEU A CA 1
ATOM 829 C C . LEU A 1 101 ? 11.086 -18.516 -14.086 1 98.88 101 LEU A C 1
ATOM 831 O O . LEU A 1 101 ? 10.641 -19.641 -13.836 1 98.88 101 LEU A O 1
ATOM 835 N N . GLY A 1 102 ? 10.289 -17.438 -14.203 1 98.69 102 GLY A N 1
ATOM 836 C CA . GLY A 1 102 ? 8.883 -17.531 -13.82 1 98.69 102 GLY A CA 1
ATOM 837 C C . GLY A 1 102 ? 7.98 -17.906 -14.984 1 98.69 102 GLY A C 1
ATOM 838 O O . GLY A 1 102 ? 6.762 -17.734 -14.898 1 98.69 102 GLY A O 1
ATOM 839 N N . GLY A 1 103 ? 8.508 -18.422 -16.062 1 98 103 GLY A N 1
ATOM 840 C CA . GLY A 1 103 ? 7.703 -18.688 -17.25 1 98 103 GLY A CA 1
ATOM 841 C C . GLY A 1 103 ? 7.254 -20.125 -17.375 1 98 103 GLY A C 1
ATOM 842 O O . GLY A 1 103 ? 7.988 -21.047 -17 1 98 103 GLY A O 1
ATOM 843 N N . ASN A 1 104 ? 6.055 -20.328 -17.891 1 96.88 104 ASN A N 1
ATOM 844 C CA . ASN A 1 104 ? 5.547 -21.641 -18.266 1 96.88 104 ASN A CA 1
ATOM 845 C C . ASN A 1 104 ? 4.543 -21.547 -19.422 1 96.88 104 ASN A C 1
ATOM 847 O O . ASN A 1 104 ? 4.102 -20.453 -19.766 1 96.88 104 ASN A O 1
ATOM 851 N N . ASP A 1 105 ? 4.23 -22.656 -20 1 95 105 ASP A N 1
ATOM 852 C CA . ASP A 1 105 ? 3.385 -22.609 -21.203 1 95 105 ASP A CA 1
ATOM 853 C C . ASP A 1 105 ? 1.965 -23.078 -20.875 1 95 105 ASP A C 1
ATOM 855 O O . ASP A 1 105 ? 1.233 -23.516 -21.766 1 95 105 ASP A O 1
ATOM 859 N N . GLU A 1 106 ? 1.578 -23.094 -19.625 1 92.25 106 GLU A N 1
ATOM 860 C CA . GLU A 1 106 ? 0.264 -23.516 -19.141 1 92.25 106 GLU A CA 1
ATOM 861 C C . GLU A 1 106 ? -0.037 -24.953 -19.562 1 92.25 106 GLU A C 1
ATOM 863 O O . GLU A 1 106 ? -1.188 -25.297 -19.844 1 92.25 106 GLU A O 1
ATOM 868 N N . TYR A 1 107 ? 1.007 -25.703 -19.703 1 87.75 107 TYR A N 1
ATOM 869 C CA . TYR A 1 107 ? 0.918 -27.109 -20.078 1 87.75 107 TYR A CA 1
ATOM 870 C C . TYR A 1 107 ? 0.071 -27.297 -21.328 1 87.75 107 TYR A C 1
ATOM 872 O O . TYR A 1 107 ? -0.786 -28.172 -21.375 1 87.75 107 TYR A O 1
ATOM 880 N N . SER A 1 108 ? 0.26 -26.359 -22.188 1 74.81 108 SER A N 1
ATOM 881 C CA . SER A 1 108 ? -0.365 -26.469 -23.5 1 74.81 108 SER A CA 1
ATOM 882 C C . SER A 1 108 ? 0.232 -27.609 -24.312 1 74.81 108 SER A C 1
ATOM 884 O O . SER A 1 108 ? 1.433 -27.875 -24.234 1 74.81 108 SER A O 1
ATOM 886 N N . THR A 1 109 ? -0.661 -28.656 -24.719 1 65.44 109 THR A N 1
ATOM 887 C CA . THR A 1 109 ? -0.164 -29.828 -25.453 1 65.44 109 THR A CA 1
ATOM 888 C C . THR A 1 109 ? 0.113 -29.453 -26.906 1 65.44 109 THR A C 1
ATOM 890 O O . THR A 1 109 ? 0.368 -30.344 -27.734 1 65.44 109 THR A O 1
ATOM 893 N N . SER A 1 110 ? -0.263 -28.141 -27.281 1 58.78 110 SER A N 1
ATOM 894 C CA . SER A 1 110 ? -0.016 -27.859 -28.703 1 58.78 110 SER A CA 1
ATOM 895 C C . SER A 1 110 ? 1.469 -27.953 -29.031 1 58.78 110 SER A C 1
ATOM 897 O O . SER A 1 110 ? 2.318 -27.75 -28.156 1 58.78 110 SER A O 1
ATOM 899 N N . ARG A 1 111 ? 1.668 -28.484 -30.156 1 57.66 111 ARG A N 1
ATOM 900 C CA . ARG A 1 111 ? 3.002 -28.734 -30.703 1 57.66 111 ARG A CA 1
ATOM 901 C C . ARG A 1 111 ? 3.922 -27.547 -30.438 1 57.66 111 ARG A C 1
ATOM 903 O O . ARG A 1 111 ? 3.455 -26.438 -30.141 1 57.66 111 ARG A O 1
ATOM 910 N N . ASP A 1 112 ? 5.293 -27.766 -30.812 1 59.12 112 ASP A N 1
ATOM 911 C CA . ASP A 1 112 ? 6.629 -27.453 -30.312 1 59.12 112 ASP A CA 1
ATOM 912 C C . ASP A 1 112 ? 6.926 -25.969 -30.438 1 59.12 112 ASP A C 1
ATOM 914 O O . ASP A 1 112 ? 7.312 -25.312 -29.469 1 59.12 112 ASP A O 1
ATOM 918 N N . TYR A 1 113 ? 6.918 -25.469 -31.875 1 62.19 113 TYR A N 1
ATOM 919 C CA . TYR A 1 113 ? 7.57 -24.219 -32.219 1 62.19 113 TYR A CA 1
ATOM 920 C C . TYR A 1 113 ? 6.59 -23.047 -32.156 1 62.19 113 TYR A C 1
ATOM 922 O O . TYR A 1 113 ? 5.426 -23.188 -32.531 1 62.19 113 TYR A O 1
ATOM 930 N N . ALA A 1 114 ? 6.602 -22.219 -31.109 1 73.62 114 ALA A N 1
ATOM 931 C CA . ALA A 1 114 ? 5.891 -20.953 -31.094 1 73.62 114 ALA A CA 1
ATOM 932 C C . ALA A 1 114 ? 4.746 -20.969 -30.094 1 73.62 114 ALA A C 1
ATOM 934 O O . ALA A 1 114 ? 3.809 -20.188 -30.188 1 73.62 114 ALA A O 1
ATOM 935 N N . ARG A 1 115 ? 4.723 -22.047 -29.312 1 87.06 115 ARG A N 1
ATOM 936 C CA . ARG A 1 115 ? 3.658 -22.031 -28.312 1 87.06 115 ARG A CA 1
ATOM 937 C C . ARG A 1 115 ? 3.811 -20.859 -27.359 1 87.06 115 ARG A C 1
ATOM 939 O O . ARG A 1 115 ? 4.922 -20.359 -27.141 1 87.06 115 ARG A O 1
ATOM 946 N N . PRO A 1 116 ? 2.701 -20.375 -26.922 1 91.5 116 PRO A N 1
ATOM 947 C CA . PRO A 1 116 ? 2.771 -19.219 -26.016 1 91.5 116 PRO A CA 1
ATOM 948 C C . PRO A 1 116 ? 3.277 -19.578 -24.625 1 91.5 116 PRO A C 1
ATOM 950 O O . PRO A 1 116 ? 3.049 -20.703 -24.156 1 91.5 116 PRO A O 1
ATOM 953 N N . PHE A 1 117 ? 4.031 -18.703 -24.109 1 95.56 117 PHE A N 1
ATOM 954 C CA . PHE A 1 117 ? 4.473 -18.781 -22.719 1 95.56 117 PHE A CA 1
ATOM 955 C C . PHE A 1 117 ? 3.938 -17.609 -21.906 1 95.56 117 PHE A C 1
ATOM 957 O O . PHE A 1 117 ? 3.633 -16.547 -22.453 1 95.56 117 PHE A O 1
ATOM 964 N N . PHE A 1 118 ? 3.842 -17.844 -20.594 1 97.25 118 PHE A N 1
ATOM 965 C CA . PHE A 1 118 ? 3.256 -16.859 -19.688 1 97.25 118 PHE A CA 1
ATOM 966 C C . PHE A 1 118 ? 4.105 -16.719 -18.438 1 97.25 118 PHE A C 1
ATOM 968 O O . PHE A 1 118 ? 4.711 -17.688 -17.969 1 97.25 118 PHE A O 1
ATOM 975 N N . TRP A 1 119 ? 4.07 -15.484 -17.969 1 98.19 119 TRP A N 1
ATOM 976 C CA . TRP A 1 119 ? 4.664 -15.234 -16.656 1 98.19 119 TRP A CA 1
ATOM 977 C C . TRP A 1 119 ? 3.703 -15.625 -15.547 1 98.19 119 TRP A C 1
ATOM 979 O O . TRP A 1 119 ? 2.525 -15.258 -15.57 1 98.19 119 TRP A O 1
ATOM 989 N N . SER A 1 120 ? 4.25 -16.281 -14.594 1 97 120 SER A N 1
ATOM 990 C CA . SER A 1 120 ? 3.406 -16.969 -13.633 1 97 120 SER A CA 1
ATOM 991 C C . SER A 1 120 ? 2.764 -15.992 -12.648 1 97 120 SER A C 1
ATOM 993 O O . SER A 1 120 ? 1.601 -16.156 -12.273 1 97 120 SER A O 1
ATOM 995 N N . ALA A 1 121 ? 3.436 -15.047 -12.234 1 96.56 121 ALA A N 1
ATOM 996 C CA . ALA A 1 121 ? 2.934 -14.164 -11.188 1 96.56 121 ALA A CA 1
ATOM 997 C C . ALA A 1 121 ? 1.896 -13.188 -11.742 1 96.56 121 ALA A C 1
ATOM 999 O O . ALA A 1 121 ? 0.88 -12.922 -11.094 1 96.56 121 ALA A O 1
ATOM 1000 N N . THR A 1 122 ? 2.086 -12.734 -12.969 1 96.44 122 THR A N 1
ATOM 1001 C CA . THR A 1 122 ? 1.209 -11.727 -13.547 1 96.44 122 THR A CA 1
ATOM 1002 C C . THR A 1 122 ? 0.175 -12.367 -14.469 1 96.44 122 THR A C 1
ATOM 1004 O O . THR A 1 122 ? -0.858 -11.758 -14.766 1 96.44 122 THR A O 1
ATOM 1007 N N . GLY A 1 123 ? 0.465 -13.516 -14.945 1 97.12 123 GLY A N 1
ATOM 1008 C CA . GLY A 1 123 ? -0.4 -14.18 -15.914 1 97.12 123 GLY A CA 1
ATOM 1009 C C . GLY A 1 123 ? -0.259 -13.625 -17.312 1 97.12 123 GLY A C 1
ATOM 1010 O O . GLY A 1 123 ? -1.013 -14.008 -18.219 1 97.12 123 GLY A O 1
ATOM 1011 N N . GLN A 1 124 ? 0.69 -12.852 -17.531 1 97.31 124 GLN A N 1
ATOM 1012 C CA . GLN A 1 124 ? 0.832 -12.18 -18.812 1 97.31 124 GLN A CA 1
ATOM 1013 C C . GLN A 1 124 ? 1.585 -13.062 -19.812 1 97.31 124 GLN A C 1
ATOM 1015 O O . GLN A 1 124 ? 2.52 -13.773 -19.438 1 97.31 124 GLN A O 1
ATOM 1020 N N . GLN A 1 125 ? 1.221 -12.914 -21.016 1 96.44 125 GLN A N 1
ATOM 1021 C CA . GLN A 1 125 ? 1.925 -13.617 -22.078 1 96.44 125 GLN A CA 1
ATOM 1022 C C . GLN A 1 125 ? 3.289 -12.992 -22.344 1 96.44 125 GLN A C 1
ATOM 1024 O O . GLN A 1 125 ? 3.455 -11.773 -22.219 1 96.44 125 GLN A O 1
ATOM 1029 N N . PHE A 1 126 ? 4.242 -13.828 -22.766 1 96.56 126 PHE A N 1
ATOM 1030 C CA . PHE A 1 126 ? 5.578 -13.328 -23.078 1 96.56 126 PHE A CA 1
ATOM 1031 C C . PHE A 1 126 ? 5.516 -12.266 -24.172 1 96.56 126 PHE A C 1
ATOM 1033 O O . PHE A 1 126 ? 4.816 -12.43 -25.172 1 96.56 126 PHE A O 1
ATOM 1040 N N . THR A 1 127 ? 6.223 -11.117 -23.938 1 95.06 127 THR A N 1
ATOM 1041 C CA . THR A 1 127 ? 6.406 -10.086 -24.953 1 95.06 127 THR A CA 1
ATOM 1042 C C . THR A 1 127 ? 7.875 -9.969 -25.359 1 95.06 127 THR A C 1
ATOM 1044 O O . THR A 1 127 ? 8.227 -9.227 -26.281 1 95.06 127 THR A O 1
ATOM 1047 N N . PHE A 1 128 ? 8.648 -10.547 -24.656 1 97.12 128 PHE A N 1
ATOM 1048 C CA . PHE A 1 128 ? 10.094 -10.664 -24.859 1 97.12 128 PHE A CA 1
ATOM 1049 C C . PHE A 1 128 ? 10.562 -12.078 -24.562 1 97.12 128 PHE A C 1
ATOM 1051 O O . PHE A 1 128 ? 10.07 -12.734 -23.641 1 97.12 128 PHE A O 1
ATOM 1058 N N . THR A 1 129 ? 11.484 -12.562 -25.438 1 96.56 129 THR A N 1
ATOM 1059 C CA . THR A 1 129 ? 12.094 -13.867 -25.188 1 96.56 129 THR A CA 1
ATOM 1060 C C . THR A 1 129 ? 13.586 -13.844 -25.5 1 96.56 129 THR A C 1
ATOM 1062 O O . THR A 1 129 ? 14.039 -13.008 -26.281 1 96.56 129 THR A O 1
ATOM 1065 N N . PHE A 1 130 ? 14.312 -14.641 -24.812 1 97.94 130 PHE A N 1
ATOM 1066 C CA . PHE A 1 130 ? 15.734 -14.812 -25.047 1 97.94 130 PHE A CA 1
ATOM 1067 C C . PHE A 1 130 ? 16.094 -16.297 -25.172 1 97.94 130 PHE A C 1
ATOM 1069 O O . PHE A 1 130 ? 16.984 -16.781 -24.469 1 97.94 130 PHE A O 1
ATOM 1076 N N . TRP A 1 131 ? 15.383 -16.969 -26.062 1 96.69 131 TRP A N 1
ATOM 1077 C CA . TRP A 1 131 ? 15.508 -18.422 -26.25 1 96.69 131 TRP A CA 1
ATOM 1078 C C . TRP A 1 131 ? 16.859 -18.766 -26.875 1 96.69 131 TRP A C 1
ATOM 1080 O O . TRP A 1 131 ? 17.359 -18.047 -27.734 1 96.69 131 TRP A O 1
ATOM 1090 N N . SER A 1 132 ? 17.391 -19.844 -26.453 1 96.38 132 SER A N 1
ATOM 1091 C CA . SER A 1 132 ? 18.5 -20.406 -27.188 1 96.38 132 SER A CA 1
ATOM 1092 C C . SER A 1 132 ? 18.062 -20.969 -28.531 1 96.38 132 SER A C 1
ATOM 1094 O O . SER A 1 132 ? 16.875 -21.266 -28.734 1 96.38 132 SER A O 1
ATOM 1096 N N . ASN A 1 133 ? 19.016 -21.156 -29.375 1 93.69 133 ASN A N 1
ATOM 1097 C CA . ASN A 1 133 ? 18.703 -21.719 -30.688 1 93.69 133 ASN A CA 1
ATOM 1098 C C . ASN A 1 133 ? 17.984 -23.062 -30.578 1 93.69 133 ASN A C 1
ATOM 1100 O O . ASN A 1 133 ? 18.375 -23.906 -29.781 1 93.69 133 ASN A O 1
ATOM 1104 N N . ASN A 1 134 ? 16.891 -23.266 -31.266 1 90.88 134 ASN A N 1
ATOM 1105 C CA . ASN A 1 134 ? 16.094 -24.469 -31.375 1 90.88 134 ASN A CA 1
ATOM 1106 C C . ASN A 1 134 ? 15.203 -24.672 -30.141 1 90.88 134 ASN A C 1
ATOM 1108 O O . ASN A 1 134 ? 14.68 -25.766 -29.922 1 90.88 134 ASN A O 1
ATOM 1112 N N . ASN A 1 135 ? 15.164 -23.562 -29.344 1 91.38 135 ASN A N 1
ATOM 1113 C CA . ASN A 1 135 ? 14.234 -23.594 -28.219 1 91.38 135 ASN A CA 1
ATOM 1114 C C . ASN A 1 135 ? 13.195 -22.484 -28.312 1 91.38 135 ASN A C 1
ATOM 1116 O O . ASN A 1 135 ? 13.43 -21.469 -28.969 1 91.38 135 ASN A O 1
ATOM 1120 N N . PRO A 1 136 ? 12.117 -22.672 -27.656 1 92.12 136 PRO A N 1
ATOM 1121 C CA . PRO A 1 136 ? 11.688 -23.875 -26.938 1 92.12 136 PRO A CA 1
ATOM 1122 C C . PRO A 1 136 ? 11.359 -25.031 -27.875 1 92.12 136 PRO A C 1
ATOM 1124 O O . PRO A 1 136 ? 10.766 -24.828 -28.922 1 92.12 136 PRO A O 1
ATOM 1127 N N . ASP A 1 137 ? 11.68 -26.328 -27.531 1 89.44 137 ASP A N 1
ATOM 1128 C CA . ASP A 1 137 ? 11.469 -27.453 -28.438 1 89.44 137 ASP A CA 1
ATOM 1129 C C . ASP A 1 137 ? 10.57 -28.516 -27.797 1 89.44 137 ASP A C 1
ATOM 1131 O O . ASP A 1 137 ? 10.242 -29.516 -28.438 1 89.44 137 ASP A O 1
ATOM 1135 N N . ASN A 1 138 ? 10.188 -28.297 -26.578 1 91.25 138 ASN A N 1
ATOM 1136 C CA . ASN A 1 138 ? 9.328 -29.234 -25.875 1 91.25 138 ASN A CA 1
ATOM 1137 C C . ASN A 1 138 ? 9.852 -30.672 -25.984 1 91.25 138 ASN A C 1
ATOM 1139 O O . ASN A 1 138 ? 9.102 -31.594 -26.297 1 91.25 138 ASN A O 1
ATOM 1143 N N . TYR A 1 139 ? 11.086 -30.844 -25.688 1 88 139 TYR A N 1
ATOM 1144 C CA . TYR A 1 139 ? 11.727 -32.156 -25.797 1 88 139 TYR A CA 1
ATOM 1145 C C . TYR A 1 139 ? 10.898 -33.219 -25.109 1 88 139 TYR A C 1
ATOM 1147 O O . TYR A 1 139 ? 10.508 -33.062 -23.938 1 88 139 TYR A O 1
ATOM 1155 N N . ARG A 1 140 ? 10.406 -34.281 -25.781 1 88.25 140 ARG A N 1
ATOM 1156 C CA . ARG A 1 140 ? 9.633 -35.406 -25.312 1 88.25 140 ARG A CA 1
ATOM 1157 C C . ARG A 1 140 ? 8.242 -34.969 -24.844 1 88.25 140 ARG A C 1
ATOM 1159 O O . ARG A 1 140 ? 7.594 -35.688 -24.062 1 88.25 140 ARG A O 1
ATOM 1166 N N . ASN A 1 141 ? 7.895 -33.75 -25.188 1 87.06 141 ASN A N 1
ATOM 1167 C CA . ASN A 1 141 ? 6.57 -33.188 -24.922 1 87.06 141 ASN A CA 1
ATOM 1168 C C . ASN A 1 141 ? 6.332 -33.031 -23.422 1 87.06 141 ASN A C 1
ATOM 1170 O O . ASN A 1 141 ? 5.215 -33.25 -22.938 1 87.06 141 ASN A O 1
ATOM 1174 N N . HIS A 1 142 ? 7.402 -32.75 -22.719 1 89.44 142 HIS A N 1
ATOM 1175 C CA . HIS A 1 142 ? 7.23 -32.625 -21.266 1 89.44 142 HIS A CA 1
ATOM 1176 C C . HIS A 1 142 ? 7.949 -31.406 -20.719 1 89.44 142 HIS A C 1
ATOM 1178 O O . HIS A 1 142 ? 8.234 -31.328 -19.531 1 89.44 142 HIS A O 1
ATOM 1184 N N . GLU A 1 143 ? 8.352 -30.453 -21.641 1 93.19 143 GLU A N 1
ATOM 1185 C CA . GLU A 1 143 ? 9.055 -29.266 -21.188 1 93.19 143 GLU A CA 1
ATOM 1186 C C . GLU A 1 143 ? 8.133 -28.047 -21.188 1 93.19 143 GLU A C 1
ATOM 1188 O O . GLU A 1 143 ? 7.855 -27.469 -22.234 1 93.19 143 GLU A O 1
ATOM 1193 N N . HIS A 1 144 ? 7.695 -27.641 -19.969 1 94.56 144 HIS A N 1
ATOM 1194 C CA . HIS A 1 144 ? 6.66 -26.609 -19.891 1 94.56 144 HIS A CA 1
ATOM 1195 C C . HIS A 1 144 ? 7.145 -25.391 -19.109 1 94.56 144 HIS A C 1
ATOM 1197 O O . HIS A 1 144 ? 6.438 -24.391 -19 1 94.56 144 HIS A O 1
ATOM 1203 N N . CYS A 1 145 ? 8.352 -25.453 -18.531 1 96.88 145 CYS A N 1
ATOM 1204 C CA . CYS A 1 145 ? 8.859 -24.391 -17.656 1 96.88 145 CYS A CA 1
ATOM 1205 C C . CYS A 1 145 ? 10.156 -23.812 -18.203 1 96.88 145 CYS A C 1
ATOM 1207 O O . CYS A 1 145 ? 10.922 -24.516 -18.859 1 96.88 145 CYS A O 1
ATOM 1209 N N . VAL A 1 146 ? 10.398 -22.578 -17.922 1 98.06 146 VAL A N 1
ATOM 1210 C CA . VAL A 1 146 ? 11.484 -21.828 -18.531 1 98.06 146 VAL A CA 1
ATOM 1211 C C . VAL A 1 146 ? 12.633 -21.672 -17.547 1 98.06 146 VAL A C 1
ATOM 1213 O O . VAL A 1 146 ? 12.406 -21.422 -16.359 1 98.06 146 VAL A O 1
ATOM 1216 N N . HIS A 1 147 ? 13.867 -21.812 -18.062 1 98.69 147 HIS A N 1
ATOM 1217 C CA . HIS A 1 147 ? 15.047 -21.609 -17.25 1 98.69 147 HIS A CA 1
ATOM 1218 C C . HIS A 1 147 ? 16.203 -21.047 -18.078 1 98.69 147 HIS A C 1
ATOM 1220 O O . HIS A 1 147 ? 16.172 -21.109 -19.297 1 98.69 147 HIS A O 1
ATOM 1226 N N . ILE A 1 148 ? 17.078 -20.406 -17.422 1 98.75 148 ILE A N 1
ATOM 1227 C CA . ILE A 1 148 ? 18.375 -20.125 -18.031 1 98.75 148 ILE A CA 1
ATOM 1228 C C . ILE A 1 148 ? 19.172 -21.422 -18.188 1 98.75 148 ILE A C 1
ATOM 1230 O O . ILE A 1 148 ? 19.25 -22.219 -17.266 1 98.75 148 ILE A O 1
ATOM 1234 N N . TRP A 1 149 ? 19.766 -21.562 -19.375 1 98.31 149 TRP A N 1
ATOM 1235 C CA . TRP A 1 149 ? 20.375 -22.844 -19.719 1 98.31 149 TRP A CA 1
ATOM 1236 C C . TRP A 1 149 ? 21.891 -22.781 -19.562 1 98.31 149 TRP A C 1
ATOM 1238 O O . TRP A 1 149 ? 22.578 -22.031 -20.266 1 98.31 149 TRP A O 1
ATOM 1248 N N . GLN A 1 150 ? 22.391 -23.562 -18.625 1 97.25 150 GLN A N 1
ATOM 1249 C CA . GLN A 1 150 ? 23.797 -23.516 -18.266 1 97.25 150 GLN A CA 1
ATOM 1250 C C . GLN A 1 150 ? 24.688 -23.906 -19.453 1 97.25 150 GLN A C 1
ATOM 1252 O O . GLN A 1 150 ? 25.844 -23.5 -19.531 1 97.25 150 GLN A O 1
ATOM 1257 N N . GLU A 1 151 ? 24.172 -24.719 -20.406 1 95.19 151 GLU A N 1
ATOM 1258 C CA . GLU A 1 151 ? 24.938 -25.219 -21.547 1 95.19 151 GLU A CA 1
ATOM 1259 C C . GLU A 1 151 ? 25.266 -24.078 -22.516 1 95.19 151 GLU A C 1
ATOM 1261 O O . GLU A 1 151 ? 26.125 -24.25 -23.391 1 95.19 151 GLU A O 1
ATOM 1266 N N . LYS A 1 152 ? 24.484 -23.016 -22.438 1 94.94 152 LYS A N 1
ATOM 1267 C CA . LYS A 1 152 ? 24.734 -21.859 -23.297 1 94.94 152 LYS A CA 1
ATOM 1268 C C . LYS A 1 152 ? 25.453 -20.75 -22.531 1 94.94 152 LYS A C 1
ATOM 1270 O O . LYS A 1 152 ? 25 -20.328 -21.469 1 94.94 152 LYS A O 1
ATOM 1275 N N . SER A 1 153 ? 26.5 -20.203 -23.062 1 94.5 153 SER A N 1
ATOM 1276 C CA . SER A 1 153 ? 27.359 -19.266 -22.359 1 94.5 153 SER A CA 1
ATOM 1277 C C . SER A 1 153 ? 26.766 -17.875 -22.312 1 94.5 153 SER A C 1
ATOM 1279 O O . SER A 1 153 ? 27.219 -17.016 -21.547 1 94.5 153 SER A O 1
ATOM 1281 N N . MET A 1 154 ? 25.734 -17.609 -23.094 1 96.69 154 MET A N 1
ATOM 1282 C CA . MET A 1 154 ? 25.188 -16.266 -23.188 1 96.69 154 MET A CA 1
ATOM 1283 C C . MET A 1 154 ? 23.922 -16.141 -22.344 1 96.69 154 MET A C 1
ATOM 1285 O O . MET A 1 154 ? 23.109 -15.234 -22.578 1 96.69 154 MET A O 1
ATOM 1289 N N . PHE A 1 155 ? 23.672 -17.109 -21.438 1 98.06 155 PHE A N 1
ATOM 1290 C CA . PHE A 1 155 ? 22.578 -17.062 -20.484 1 98.06 155 PHE A CA 1
ATOM 1291 C C . PHE A 1 155 ? 21.234 -17.141 -21.188 1 98.06 155 PHE A C 1
ATOM 1293 O O . PHE A 1 155 ? 20.266 -16.484 -20.766 1 98.06 155 PHE A O 1
ATOM 1300 N N . GLU A 1 156 ? 21.156 -17.828 -22.297 1 98.56 156 GLU A N 1
ATOM 1301 C CA . GLU A 1 156 ? 19.922 -18 -23.047 1 98.56 156 GLU A CA 1
ATOM 1302 C C . GLU A 1 156 ? 18.969 -18.969 -22.359 1 98.56 156 GLU A C 1
ATOM 1304 O O . GLU A 1 156 ? 19.375 -19.703 -21.453 1 98.56 156 GLU A O 1
ATOM 1309 N N . TRP A 1 157 ? 17.703 -18.922 -22.812 1 98.19 157 TRP A N 1
ATOM 1310 C CA . TRP A 1 157 ? 16.672 -19.672 -22.141 1 98.19 157 TRP A CA 1
ATOM 1311 C C . TRP A 1 157 ? 16.438 -21.016 -22.828 1 98.19 157 TRP A C 1
ATOM 1313 O O . TRP A 1 157 ? 16.734 -21.172 -24 1 98.19 157 TRP A O 1
ATOM 1323 N N . ASN A 1 158 ? 15.922 -21.922 -22.078 1 96.88 158 ASN A N 1
ATOM 1324 C CA . ASN A 1 158 ? 15.43 -23.219 -22.547 1 96.88 158 ASN A CA 1
ATOM 1325 C C . ASN A 1 158 ? 14.156 -23.625 -21.797 1 96.88 158 ASN A C 1
ATOM 1327 O O . ASN A 1 158 ? 13.938 -23.219 -20.656 1 96.88 158 ASN A O 1
ATOM 1331 N N . ASP A 1 159 ? 13.266 -24.281 -22.547 1 95.31 159 ASP A N 1
ATOM 1332 C CA . ASP A 1 159 ? 12.172 -24.938 -21.844 1 95.31 159 ASP A CA 1
ATOM 1333 C C . ASP A 1 159 ? 12.594 -26.328 -21.359 1 95.31 159 ASP A C 1
ATOM 1335 O O . ASP A 1 159 ? 13.352 -27.016 -22.031 1 95.31 159 ASP A O 1
ATOM 1339 N N . ASN A 1 160 ? 12.195 -26.625 -20.156 1 95.94 160 ASN A N 1
ATOM 1340 C CA . ASN A 1 160 ? 12.555 -27.906 -19.547 1 95.94 160 ASN A CA 1
ATOM 1341 C C . ASN A 1 160 ? 11.367 -28.5 -18.797 1 95.94 160 ASN A C 1
ATOM 1343 O O . ASN A 1 160 ? 10.328 -27.859 -18.641 1 95.94 160 ASN A O 1
ATOM 1347 N N . ASP A 1 161 ? 11.547 -29.828 -18.469 1 95.31 161 ASP A N 1
ATOM 1348 C CA . ASP A 1 161 ? 10.602 -30.484 -17.578 1 95.31 161 ASP A CA 1
ATOM 1349 C C . ASP A 1 161 ? 10.539 -29.781 -16.219 1 95.31 161 ASP A C 1
ATOM 1351 O O . ASP A 1 161 ? 11.57 -29.594 -15.57 1 95.31 161 ASP A O 1
ATOM 1355 N N . CYS A 1 162 ? 9.344 -29.422 -15.781 1 96.44 162 CYS A N 1
ATOM 1356 C CA . CYS A 1 162 ? 9.148 -28.609 -14.594 1 96.44 162 CYS A CA 1
ATOM 1357 C C . CYS A 1 162 ? 9.602 -29.344 -13.344 1 96.44 162 CYS A C 1
ATOM 1359 O O . CYS A 1 162 ? 9.789 -28.75 -12.281 1 96.44 162 CYS A O 1
ATOM 1361 N N . THR A 1 163 ? 9.781 -30.625 -13.438 1 95 163 THR A N 1
ATOM 1362 C CA . THR A 1 163 ? 10.078 -31.438 -12.258 1 95 163 THR A CA 1
ATOM 1363 C C . THR A 1 163 ? 11.586 -31.547 -12.055 1 95 163 THR A C 1
ATOM 1365 O O . THR A 1 163 ? 12.047 -32.062 -11.031 1 95 163 THR A O 1
ATOM 1368 N N . VAL A 1 164 ? 12.352 -31.078 -13.078 1 96.69 164 VAL A N 1
ATOM 1369 C CA . VAL A 1 164 ? 13.805 -31.094 -12.938 1 96.69 164 VAL A CA 1
ATOM 1370 C C . VAL A 1 164 ? 14.227 -30.156 -11.812 1 96.69 164 VAL A C 1
ATOM 1372 O O . VAL A 1 164 ? 13.656 -29.078 -11.656 1 96.69 164 VAL A O 1
ATOM 1375 N N . LYS A 1 165 ? 15.266 -30.562 -11.055 1 97.69 165 LYS A N 1
ATOM 1376 C CA . LYS A 1 165 ? 15.703 -29.75 -9.922 1 97.69 165 LYS A CA 1
ATOM 1377 C C . LYS A 1 165 ? 16.906 -28.875 -10.305 1 97.69 165 LYS A C 1
ATOM 1379 O O . LYS A 1 165 ? 17.891 -29.375 -10.852 1 97.69 165 LYS A O 1
ATOM 1384 N N . MET A 1 166 ? 16.844 -27.578 -10.039 1 98.25 166 MET A N 1
ATOM 1385 C CA . MET A 1 166 ? 17.922 -26.625 -10.281 1 98.25 166 MET A CA 1
ATOM 1386 C C . MET A 1 166 ? 17.719 -25.359 -9.438 1 98.25 166 MET A C 1
ATOM 1388 O O . MET A 1 166 ? 16.875 -25.328 -8.547 1 98.25 166 MET A O 1
ATOM 1392 N N . GLY A 1 167 ? 18.594 -24.422 -9.602 1 98.12 167 GLY A N 1
ATOM 1393 C CA . GLY A 1 167 ? 18.453 -23.156 -8.906 1 98.12 167 GLY A CA 1
ATOM 1394 C C . GLY A 1 167 ? 17.344 -22.297 -9.461 1 98.12 167 GLY A C 1
ATOM 1395 O O . GLY A 1 167 ? 16.641 -22.703 -10.383 1 98.12 167 GLY A O 1
ATOM 1396 N N . PHE A 1 168 ? 17.219 -21.109 -8.859 1 98.56 168 PHE A N 1
ATOM 1397 C CA . PHE A 1 168 ? 16.125 -20.25 -9.273 1 98.56 168 PHE A CA 1
ATOM 1398 C C . PHE A 1 168 ? 16.422 -18.797 -8.93 1 98.56 168 PHE A C 1
ATOM 1400 O O . PHE A 1 168 ? 17.312 -18.516 -8.125 1 98.56 168 PHE A O 1
ATOM 1407 N N . ILE A 1 169 ? 15.727 -17.906 -9.562 1 98.62 169 ILE A N 1
ATOM 1408 C CA . ILE A 1 169 ? 15.844 -16.469 -9.344 1 98.62 169 ILE A CA 1
ATOM 1409 C C . ILE A 1 169 ? 14.492 -15.898 -8.898 1 98.62 169 ILE A C 1
ATOM 1411 O O . ILE A 1 169 ? 13.477 -16.125 -9.562 1 98.62 169 ILE A O 1
ATOM 1415 N N . CYS A 1 170 ? 14.508 -15.211 -7.773 1 98.44 170 CYS A N 1
ATOM 1416 C CA . CYS A 1 170 ? 13.312 -14.531 -7.293 1 98.44 170 CYS A CA 1
ATOM 1417 C C . CYS A 1 170 ? 13.461 -13.016 -7.406 1 98.44 170 CYS A C 1
ATOM 1419 O O . CYS A 1 170 ? 14.578 -12.5 -7.477 1 98.44 170 CYS A O 1
ATOM 1421 N N . GLU A 1 171 ? 12.344 -12.359 -7.484 1 97.62 171 GLU A N 1
ATOM 1422 C CA . GLU A 1 171 ? 12.234 -10.914 -7.32 1 97.62 171 GLU A CA 1
ATOM 1423 C C . GLU A 1 171 ? 11.055 -10.547 -6.422 1 97.62 171 GLU A C 1
ATOM 1425 O O . GLU A 1 171 ? 10.156 -11.359 -6.215 1 97.62 171 GLU A O 1
ATOM 1430 N N . PRO A 1 172 ? 11.133 -9.367 -5.828 1 95.19 172 PRO A N 1
ATOM 1431 C CA . PRO A 1 172 ? 9.953 -8.961 -5.066 1 95.19 172 PRO A CA 1
ATOM 1432 C C . PRO A 1 172 ? 8.672 -9.023 -5.887 1 95.19 172 PRO A C 1
ATOM 1434 O O . PRO A 1 172 ? 8.672 -8.695 -7.078 1 95.19 172 PRO A O 1
ATOM 1437 N N . ASN A 1 173 ? 7.602 -9.461 -5.258 1 96.38 173 ASN A N 1
ATOM 1438 C CA . ASN A 1 173 ? 6.316 -9.562 -5.941 1 96.38 173 ASN A CA 1
ATOM 1439 C C . ASN A 1 173 ? 5.898 -8.227 -6.551 1 96.38 173 ASN A C 1
ATOM 1441 O O . ASN A 1 173 ? 6.051 -7.18 -5.926 1 96.38 173 ASN A O 1
ATOM 1445 N N . HIS A 1 174 ? 5.324 -8.328 -7.707 1 94.12 174 HIS A N 1
ATOM 1446 C CA . HIS A 1 174 ? 5.004 -7.117 -8.445 1 94.12 174 HIS A CA 1
ATOM 1447 C C . HIS A 1 174 ? 3.949 -6.289 -7.719 1 94.12 174 HIS A C 1
ATOM 1449 O O . HIS A 1 174 ? 3.924 -5.062 -7.844 1 94.12 174 HIS A O 1
ATOM 1455 N N . LEU A 1 175 ? 3.066 -6.906 -7.043 1 92.56 175 LEU A N 1
ATOM 1456 C CA . LEU A 1 175 ? 2.043 -6.188 -6.293 1 92.56 175 LEU A CA 1
ATOM 1457 C C . LEU A 1 175 ? 2.652 -5.465 -5.098 1 92.56 175 LEU A C 1
ATOM 1459 O O . LEU A 1 175 ? 2.221 -4.363 -4.75 1 92.56 175 LEU A O 1
ATOM 1463 N N . VAL A 1 176 ? 3.643 -6.141 -4.555 1 88.44 176 VAL A N 1
ATOM 1464 C CA . VAL A 1 176 ? 4.352 -5.508 -3.449 1 88.44 176 VAL A CA 1
ATOM 1465 C C . VAL A 1 176 ? 5.051 -4.238 -3.941 1 88.44 176 VAL A C 1
ATOM 1467 O O . VAL A 1 176 ? 4.953 -3.186 -3.309 1 88.44 176 VAL A O 1
ATOM 1470 N N . GLN A 1 177 ? 5.684 -4.344 -4.996 1 84.5 177 GLN A N 1
ATOM 1471 C CA . GLN A 1 177 ? 6.406 -3.209 -5.559 1 84.5 177 GLN A CA 1
ATOM 1472 C C . GLN A 1 177 ? 5.457 -2.061 -5.887 1 84.5 177 GLN A C 1
ATOM 1474 O O . GLN A 1 177 ? 5.738 -0.904 -5.57 1 84.5 177 GLN A O 1
ATOM 1479 N N . LYS A 1 178 ? 4.398 -2.389 -6.508 1 84.88 178 LYS A N 1
ATOM 1480 C CA . LYS A 1 178 ? 3.408 -1.381 -6.879 1 84.88 178 LYS A CA 1
ATOM 1481 C C . LYS A 1 178 ? 2.857 -0.67 -5.645 1 84.88 178 LYS A C 1
ATOM 1483 O O . LYS A 1 178 ? 2.801 0.561 -5.605 1 84.88 178 LYS A O 1
ATOM 1488 N N . TYR A 1 179 ? 2.561 -1.365 -4.641 1 84 179 TYR A N 1
ATOM 1489 C CA . TYR A 1 179 ? 1.919 -0.789 -3.467 1 84 179 TYR A CA 1
ATOM 1490 C C . TYR A 1 179 ? 2.92 0.001 -2.631 1 84 179 TYR A C 1
ATOM 1492 O O . TYR A 1 179 ? 2.578 1.037 -2.057 1 84 179 TYR A O 1
ATOM 1500 N N . ARG A 1 180 ? 4.086 -0.497 -2.609 1 81.06 180 ARG A N 1
ATOM 1501 C CA . ARG A 1 180 ? 5.121 0.277 -1.927 1 81.06 180 ARG A CA 1
ATOM 1502 C C . ARG A 1 180 ? 5.305 1.642 -2.582 1 81.06 180 ARG A C 1
ATOM 1504 O O . ARG A 1 180 ? 5.457 2.652 -1.893 1 81.06 180 ARG A O 1
ATOM 1511 N N . LYS A 1 181 ? 5.262 1.677 -3.814 1 82.81 181 LYS A N 1
ATOM 1512 C CA . LYS A 1 181 ? 5.379 2.943 -4.531 1 82.81 181 LYS A CA 1
ATOM 1513 C C . LYS A 1 181 ? 4.184 3.85 -4.242 1 82.81 181 LYS A C 1
ATOM 1515 O O . LYS A 1 181 ? 4.348 5.051 -4.023 1 82.81 181 LYS A O 1
ATOM 1520 N N . ASP A 1 182 ? 3.023 3.322 -4.27 1 79.31 182 ASP A N 1
ATOM 1521 C CA . ASP A 1 182 ? 1.815 4.082 -3.965 1 79.31 182 ASP A CA 1
ATOM 1522 C C . ASP A 1 182 ? 1.881 4.68 -2.561 1 79.31 182 ASP A C 1
ATOM 1524 O O . ASP A 1 182 ? 1.543 5.848 -2.361 1 79.31 182 ASP A O 1
ATOM 1528 N N . LEU A 1 183 ? 2.293 3.832 -1.704 1 78.56 183 LEU A N 1
ATOM 1529 C CA . LEU A 1 183 ? 2.426 4.281 -0.322 1 78.56 183 LEU A CA 1
ATOM 1530 C C . LEU A 1 183 ? 3.426 5.426 -0.214 1 78.56 183 LEU A C 1
ATOM 1532 O O . LEU A 1 183 ? 3.176 6.41 0.483 1 78.56 183 LEU A O 1
ATOM 1536 N N . GLN A 1 184 ? 4.496 5.336 -0.859 1 82.06 184 GLN A N 1
ATOM 1537 C CA . GLN A 1 184 ? 5.523 6.375 -0.83 1 82.06 184 GLN A CA 1
ATOM 1538 C C . GLN A 1 184 ? 5.012 7.672 -1.45 1 82.06 184 GLN A C 1
ATOM 1540 O O . GLN A 1 184 ? 5.25 8.758 -0.915 1 82.06 184 GLN A O 1
ATOM 1545 N N . ASP A 1 185 ? 4.34 7.547 -2.547 1 82.06 185 ASP A N 1
ATOM 1546 C CA . ASP A 1 185 ? 3.781 8.727 -3.209 1 82.06 185 ASP A CA 1
ATOM 1547 C C . ASP A 1 185 ? 2.789 9.445 -2.303 1 82.06 185 ASP A C 1
ATOM 1549 O O . ASP A 1 185 ? 2.824 10.672 -2.188 1 82.06 185 ASP A O 1
ATOM 1553 N N . ASN A 1 186 ? 1.957 8.711 -1.733 1 77.38 186 ASN A N 1
ATOM 1554 C CA . ASN A 1 186 ? 0.985 9.289 -0.812 1 77.38 186 ASN A CA 1
ATOM 1555 C C . ASN A 1 186 ? 1.669 9.969 0.372 1 77.38 186 ASN A C 1
ATOM 1557 O O . ASN A 1 186 ? 1.271 11.055 0.783 1 77.38 186 ASN A O 1
ATOM 1561 N N . CYS A 1 187 ? 2.631 9.312 0.82 1 80.94 187 CYS A N 1
ATOM 1562 C CA . CYS A 1 187 ? 3.375 9.875 1.941 1 80.94 187 CYS A CA 1
ATOM 1563 C C . CYS A 1 187 ? 4.047 11.188 1.548 1 80.94 187 CYS A C 1
ATOM 1565 O O . CYS A 1 187 ? 3.996 12.164 2.299 1 80.94 187 CYS A O 1
ATOM 1567 N N . ASP A 1 188 ? 4.598 11.219 0.467 1 82.44 188 ASP A N 1
ATOM 1568 C CA . ASP A 1 188 ? 5.25 12.438 -0.008 1 82.44 188 ASP A CA 1
ATOM 1569 C C . ASP A 1 188 ? 4.246 13.578 -0.17 1 82.44 188 ASP A C 1
ATOM 1571 O O . ASP A 1 188 ? 4.539 14.727 0.168 1 82.44 188 ASP A O 1
ATOM 1575 N N . ALA A 1 189 ? 3.125 13.227 -0.663 1 77.31 189 ALA A N 1
ATOM 1576 C CA . ALA A 1 189 ? 2.07 14.219 -0.825 1 77.31 189 ALA A CA 1
ATOM 1577 C C . ALA A 1 189 ? 1.619 14.766 0.526 1 77.31 189 ALA A C 1
ATOM 1579 O O . ALA A 1 189 ? 1.417 15.977 0.68 1 77.31 189 ALA A O 1
ATOM 1580 N N . VAL A 1 190 ? 1.479 13.906 1.452 1 81.75 190 VAL A N 1
ATOM 1581 C CA . VAL A 1 190 ? 1.082 14.305 2.801 1 81.75 190 VAL A CA 1
ATOM 1582 C C . VAL A 1 190 ? 2.148 15.211 3.408 1 81.75 190 VAL A C 1
ATOM 1584 O O . VAL A 1 190 ? 1.831 16.25 3.986 1 81.75 190 VAL A O 1
ATOM 1587 N N . LYS A 1 191 ? 3.35 14.844 3.301 1 79.25 191 LYS A N 1
ATOM 1588 C CA . LYS A 1 191 ? 4.453 15.641 3.836 1 79.25 191 LYS A CA 1
ATOM 1589 C C . LYS A 1 191 ? 4.492 17.031 3.197 1 79.25 191 LYS A C 1
ATOM 1591 O O . LYS A 1 191 ? 4.727 18.016 3.883 1 79.25 191 LYS A O 1
ATOM 1596 N N . GLN A 1 192 ? 4.277 17.078 1.933 1 79.25 192 GLN A N 1
ATOM 1597 C CA . GLN A 1 192 ? 4.254 18.359 1.238 1 79.25 192 GLN A CA 1
ATOM 1598 C C . GLN A 1 192 ? 3.123 19.25 1.755 1 79.25 192 GLN A C 1
ATOM 1600 O O . GLN A 1 192 ? 3.316 20.453 1.974 1 79.25 192 GLN A O 1
ATOM 1605 N N . SER A 1 193 ? 1.972 18.688 1.873 1 75.44 193 SER A N 1
ATOM 1606 C CA . SER A 1 193 ? 0.832 19.438 2.396 1 75.44 193 SER A CA 1
ATOM 1607 C C . SER A 1 193 ? 1.101 19.938 3.811 1 75.44 193 SER A C 1
ATOM 1609 O O . SER A 1 193 ? 0.767 21.078 4.148 1 75.44 193 SER A O 1
ATOM 1611 N N . ASN A 1 194 ? 1.745 19.125 4.621 1 78.25 194 ASN A N 1
ATOM 1612 C CA . ASN A 1 194 ? 2.102 19.531 5.977 1 78.25 194 ASN A CA 1
ATOM 1613 C C . ASN A 1 194 ? 3.102 20.688 5.98 1 78.25 194 ASN A C 1
ATOM 1615 O O . ASN A 1 194 ? 2.996 21.594 6.797 1 78.25 194 ASN A O 1
ATOM 1619 N N . LEU A 1 195 ? 4.035 20.656 5.172 1 77.19 195 LEU A N 1
ATOM 1620 C CA . LEU A 1 195 ? 4.992 21.75 5.027 1 77.19 195 LEU A CA 1
ATOM 1621 C C . LEU A 1 195 ? 4.285 23.047 4.676 1 77.19 195 LEU A C 1
ATOM 1623 O O . LEU A 1 195 ? 4.625 24.109 5.211 1 77.19 195 LEU A O 1
ATOM 1627 N N . LEU A 1 196 ? 3.289 22.969 3.832 1 76.88 196 LEU A N 1
ATOM 1628 C CA . LEU A 1 196 ? 2.547 24.156 3.436 1 76.88 196 LEU A CA 1
ATOM 1629 C C . LEU A 1 196 ? 1.737 24.703 4.605 1 76.88 196 LEU A C 1
ATOM 1631 O O . LEU A 1 196 ? 1.631 25.922 4.773 1 76.88 196 LEU A O 1
ATOM 1635 N N . ILE A 1 197 ? 1.176 23.812 5.391 1 80.19 197 ILE A N 1
ATOM 1636 C CA . ILE A 1 197 ? 0.457 24.234 6.586 1 80.19 197 ILE A CA 1
ATOM 1637 C C . ILE A 1 197 ? 1.402 25 7.516 1 80.19 197 ILE A C 1
ATOM 1639 O O . ILE A 1 197 ? 1.062 26.078 8.016 1 80.19 197 ILE A O 1
ATOM 1643 N N . SER A 1 198 ? 2.602 24.469 7.711 1 77.25 198 SER A N 1
ATOM 1644 C CA . SER A 1 198 ? 3.592 25.109 8.57 1 77.25 198 SER A CA 1
ATOM 1645 C C . SER A 1 198 ? 3.982 26.484 8.039 1 77.25 198 SER A C 1
ATOM 1647 O O . SER A 1 198 ? 4.055 27.453 8.797 1 77.25 198 SER A O 1
ATOM 1649 N N . THR A 1 199 ? 4.188 26.562 6.77 1 76.44 199 THR A N 1
ATOM 1650 C CA . THR A 1 199 ? 4.566 27.828 6.145 1 76.44 199 THR A CA 1
ATOM 1651 C C . THR A 1 199 ? 3.457 28.859 6.301 1 76.44 199 THR A C 1
ATOM 1653 O O . THR A 1 199 ? 3.725 30.016 6.613 1 76.44 199 THR A O 1
ATOM 1656 N N . GLU A 1 200 ? 2.197 28.422 6.066 1 73.88 200 GLU A N 1
ATOM 1657 C CA . GLU A 1 200 ? 1.054 29.312 6.219 1 73.88 200 GLU A CA 1
ATOM 1658 C C . GLU A 1 200 ? 0.933 29.812 7.656 1 73.88 200 GLU A C 1
ATOM 1660 O O . GLU A 1 200 ? 0.659 31 7.883 1 73.88 200 GLU A O 1
ATOM 1665 N N . PHE A 1 201 ? 1.235 28.969 8.578 1 82.38 201 PHE A N 1
ATOM 1666 C CA . PHE A 1 201 ? 1.135 29.375 9.977 1 82.38 201 PHE A CA 1
ATOM 1667 C C . PHE A 1 201 ? 2.221 30.391 10.32 1 82.38 201 PHE A C 1
ATOM 1669 O O . PHE A 1 201 ? 1.963 31.359 11.023 1 82.38 201 PHE A O 1
ATOM 1676 N N . ASP A 1 202 ? 3.428 30.125 9.82 1 75.19 202 ASP A N 1
ATOM 1677 C CA . ASP A 1 202 ? 4.512 31.078 10.023 1 75.19 202 ASP A CA 1
ATOM 1678 C C . ASP A 1 202 ? 4.129 32.469 9.5 1 75.19 202 ASP A C 1
ATOM 1680 O O . ASP A 1 202 ? 4.41 33.469 10.148 1 75.19 202 ASP A O 1
ATOM 1684 N N . GLU A 1 203 ? 3.469 32.469 8.383 1 73.19 203 GLU A N 1
ATOM 1685 C CA . GLU A 1 203 ? 3.059 33.75 7.773 1 73.19 203 GLU A CA 1
ATOM 1686 C C . GLU A 1 203 ? 2.016 34.469 8.633 1 73.19 203 GLU A C 1
ATOM 1688 O O . GLU A 1 203 ? 2.088 35.656 8.82 1 73.19 203 GLU A O 1
ATOM 1693 N N . ILE A 1 204 ? 1.035 33.719 9.156 1 75.44 204 ILE A N 1
ATOM 1694 C CA . ILE A 1 204 ? -0.004 34.312 9.977 1 75.44 204 ILE A CA 1
ATOM 1695 C C . ILE A 1 204 ? 0.609 34.875 11.266 1 75.44 204 ILE A C 1
ATOM 1697 O O . ILE A 1 204 ? 0.237 35.969 11.727 1 75.44 204 ILE A O 1
ATOM 1701 N N . GLN A 1 205 ? 1.585 34.156 11.82 1 73.25 205 GLN A N 1
ATOM 1702 C CA . GLN A 1 205 ? 2.273 34.656 13.008 1 73.25 205 GLN A CA 1
ATOM 1703 C C . GLN A 1 205 ? 2.965 36 12.734 1 73.25 205 GLN A C 1
ATOM 1705 O O . GLN A 1 205 ? 2.871 36.906 13.539 1 73.25 205 GLN A O 1
ATOM 1710 N N . LYS A 1 206 ? 3.658 36.062 11.57 1 70.75 206 LYS A N 1
ATOM 1711 C CA . LYS A 1 206 ? 4.336 37.281 11.188 1 70.75 206 LYS A CA 1
ATOM 1712 C C . LYS A 1 206 ? 3.338 38.438 11.016 1 70.75 206 LYS A C 1
ATOM 1714 O O . LYS A 1 206 ? 3.594 39.562 11.453 1 70.75 206 LYS A O 1
ATOM 1719 N N . GLN A 1 207 ? 2.162 38.156 10.422 1 70.38 207 GLN A N 1
ATOM 1720 C CA . GLN A 1 207 ? 1.125 39.156 10.219 1 70.38 207 GLN A CA 1
ATOM 1721 C C . GLN A 1 207 ? 0.563 39.656 11.547 1 70.38 207 GLN A C 1
ATOM 1723 O O . GLN A 1 207 ? 0.372 40.875 11.734 1 70.38 207 GLN A O 1
ATOM 1728 N N . GLN A 1 208 ? 0.36 38.688 12.461 1 74.38 208 GLN A N 1
ATOM 1729 C CA . GLN A 1 208 ? -0.169 39.031 13.773 1 74.38 208 GLN A CA 1
ATOM 1730 C C . GLN A 1 208 ? 0.813 39.906 14.539 1 74.38 208 GLN A C 1
ATOM 1732 O O . GLN A 1 208 ? 0.42 40.938 15.133 1 74.38 208 GLN A O 1
ATOM 1737 N N . LEU A 1 209 ? 2.076 39.562 14.477 1 67.38 209 LEU A N 1
ATOM 1738 C CA . LEU A 1 209 ? 3.107 40.344 15.156 1 67.38 209 LEU A CA 1
ATOM 1739 C C . LEU A 1 209 ? 3.193 41.75 14.57 1 67.38 209 LEU A C 1
ATOM 1741 O O . LEU A 1 209 ? 3.307 42.75 15.32 1 67.38 209 LEU A O 1
ATOM 1745 N N . SER A 1 210 ? 3.119 41.844 13.242 1 69.5 210 SER A N 1
ATOM 1746 C CA . SER A 1 210 ? 3.162 43.156 12.578 1 69.5 210 SER A CA 1
ATOM 1747 C C . SER A 1 210 ? 1.975 44.031 12.984 1 69.5 210 SER A C 1
ATOM 1749 O O . SER A 1 210 ? 2.129 45.219 13.227 1 69.5 210 SER A O 1
ATOM 1751 N N . LEU A 1 211 ? 0.764 43.438 13.055 1 67.12 211 LEU A N 1
ATOM 1752 C CA . LEU A 1 211 ? -0.439 44.156 13.469 1 67.12 211 LEU A CA 1
ATOM 1753 C C . LEU A 1 211 ? -0.289 44.688 14.891 1 67.12 211 LEU A C 1
ATOM 1755 O O . LEU A 1 211 ? -0.645 45.844 15.156 1 67.12 211 LEU A O 1
ATOM 1759 N N . MET A 1 212 ? 0.297 43.844 15.719 1 68.62 212 MET A N 1
ATOM 1760 C CA . MET A 1 212 ? 0.453 44.219 17.125 1 68.62 212 MET A CA 1
ATOM 1761 C C . MET A 1 212 ? 1.486 45.312 17.266 1 68.62 212 MET A C 1
ATOM 1763 O O . MET A 1 212 ? 1.284 46.281 18.031 1 68.62 212 MET A O 1
ATOM 1767 N N . ASP A 1 213 ? 2.562 45.312 16.484 1 64.94 213 ASP A N 1
ATOM 1768 C CA . ASP A 1 213 ? 3.574 46.375 16.484 1 64.94 213 ASP A CA 1
ATOM 1769 C C . ASP A 1 213 ? 2.99 47.719 16 1 64.94 213 ASP A C 1
ATOM 1771 O O . ASP A 1 213 ? 3.248 48.75 16.594 1 64.94 213 ASP A O 1
ATOM 1775 N N . ASN A 1 214 ? 2.207 47.688 14.914 1 63.5 214 ASN A N 1
ATOM 1776 C CA . ASN A 1 214 ? 1.572 48.875 14.375 1 63.5 214 ASN A CA 1
AT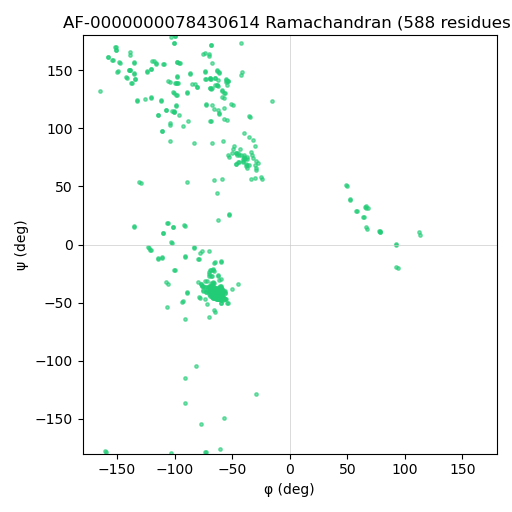OM 1777 C C . ASN A 1 214 ? 0.636 49.531 15.391 1 63.5 214 ASN A C 1
ATOM 1779 O O . ASN A 1 214 ? 0.61 50.75 15.523 1 63.5 214 ASN A O 1
ATOM 1783 N N . LYS A 1 215 ? -0.074 48.719 16.109 1 62.19 215 LYS A N 1
ATOM 1784 C CA . LYS A 1 215 ? -0.989 49.25 17.109 1 62.19 215 LYS A CA 1
ATOM 1785 C C . LYS A 1 215 ? -0.225 49.906 18.25 1 62.19 215 LYS A C 1
ATOM 1787 O O . LYS A 1 215 ? -0.624 50.969 18.734 1 62.19 215 LYS A O 1
ATOM 1792 N N . LEU A 1 216 ? 0.917 49.281 18.656 1 61.78 216 LEU A N 1
ATOM 1793 C CA . LEU A 1 216 ? 1.764 49.875 19.688 1 61.78 216 LEU A CA 1
ATOM 1794 C C . LEU A 1 216 ? 2.289 51.219 19.25 1 61.78 216 LEU A C 1
ATOM 1796 O O . LEU A 1 216 ? 2.311 52.188 20.047 1 61.78 216 LEU A O 1
ATOM 1800 N N . GLN A 1 217 ? 2.621 51.375 17.984 1 64.5 217 GLN A N 1
ATOM 1801 C CA . GLN A 1 217 ? 3.102 52.656 17.453 1 64.5 217 GLN A CA 1
ATOM 1802 C C . GLN A 1 217 ? 1.991 53.688 17.453 1 64.5 217 GLN A C 1
ATOM 1804 O O . GLN A 1 217 ? 2.234 54.844 17.766 1 64.5 217 GLN A O 1
ATOM 1809 N N . ASN A 1 218 ? 0.74 53.281 17.156 1 61.38 218 ASN A N 1
ATOM 1810 C CA . ASN A 1 218 ? -0.393 54.188 17.125 1 61.38 218 ASN A CA 1
ATOM 1811 C C . ASN A 1 218 ? -0.75 54.688 18.516 1 61.38 218 ASN A C 1
ATOM 1813 O O . ASN A 1 218 ? -1.11 55.844 18.703 1 61.38 218 ASN A O 1
ATOM 1817 N N . ILE A 1 219 ? -0.585 53.812 19.484 1 62.22 219 ILE A N 1
ATOM 1818 C CA . ILE A 1 219 ? -0.837 54.188 20.859 1 62.22 219 ILE A CA 1
ATOM 1819 C C . ILE A 1 219 ? 0.207 55.219 21.312 1 62.22 219 ILE A C 1
ATOM 1821 O O . ILE A 1 219 ? -0.123 56.188 21.984 1 62.22 219 ILE A O 1
ATOM 1825 N N . ASP A 1 220 ? 1.498 55 20.859 1 60.59 220 ASP A N 1
ATOM 1826 C CA . ASP A 1 220 ? 2.553 56 21.125 1 60.59 220 ASP A CA 1
ATOM 1827 C C . ASP A 1 220 ? 2.213 57.344 20.547 1 60.59 220 ASP A C 1
ATOM 1829 O O . ASP A 1 220 ? 2.418 58.375 21.188 1 60.59 220 ASP A O 1
ATOM 1833 N N . ARG A 1 221 ? 1.666 57.312 19.344 1 62.78 221 ARG A N 1
ATOM 1834 C CA . ARG A 1 221 ? 1.286 58.562 18.672 1 62.78 221 ARG A CA 1
ATOM 1835 C C . ARG A 1 221 ? 0.196 59.281 19.438 1 62.78 221 ARG A C 1
ATOM 1837 O O . ARG A 1 221 ? 0.276 60.5 19.641 1 62.78 221 ARG A O 1
ATOM 1844 N N . VAL A 1 222 ? -0.828 58.562 19.938 1 61.25 222 VAL A N 1
ATOM 1845 C CA . VAL A 1 222 ? -1.916 59.156 20.719 1 61.25 222 VAL A CA 1
ATOM 1846 C C . VAL A 1 222 ? -1.363 59.781 21.984 1 61.25 222 VAL A C 1
ATOM 1848 O O . VAL A 1 222 ? -1.758 60.875 22.359 1 61.25 222 VAL A O 1
ATOM 1851 N N . GLY A 1 223 ? -0.401 59.125 22.578 1 60.56 223 GLY A N 1
ATOM 1852 C CA . GLY A 1 223 ? 0.237 59.656 23.781 1 60.56 223 GLY A CA 1
ATOM 1853 C C . GLY A 1 223 ? 0.988 60.938 23.547 1 60.56 223 GLY A C 1
ATOM 1854 O O . GLY A 1 223 ? 0.865 61.906 24.328 1 60.56 223 GLY A O 1
ATOM 1855 N N . ASN A 1 224 ? 1.678 61.031 22.469 1 62.78 224 ASN A N 1
ATOM 1856 C CA . ASN A 1 224 ? 2.434 62.219 22.125 1 62.78 224 ASN A CA 1
ATOM 1857 C C . ASN A 1 224 ? 1.511 63.406 21.844 1 62.78 224 ASN A C 1
ATOM 1859 O O . ASN A 1 224 ? 1.774 64.5 22.297 1 62.78 224 ASN A O 1
ATOM 1863 N N . GLU A 1 225 ? 0.466 63.188 21.062 1 61.19 225 GLU A N 1
ATOM 1864 C CA . GLU A 1 225 ? -0.495 64.25 20.734 1 61.19 225 GLU A CA 1
ATOM 1865 C C . GLU A 1 225 ? -1.151 64.812 22 1 61.19 225 GLU A C 1
ATOM 1867 O O . GLU A 1 225 ? -1.338 66 22.125 1 61.19 225 GLU A O 1
ATOM 1872 N N . TRP A 1 226 ? -1.392 63.969 22.891 1 64 226 TRP A N 1
ATOM 1873 C CA . TRP A 1 226 ? -1.98 64.375 24.172 1 64 226 TRP A CA 1
ATOM 1874 C C . TRP A 1 226 ? -1.022 65.25 24.953 1 64 226 TRP A C 1
ATOM 1876 O O . TRP A 1 226 ? -1.429 66.312 25.516 1 64 226 TRP A O 1
ATOM 1886 N N . ASN A 1 227 ? 0.224 64.875 25 1 62 227 ASN A N 1
ATOM 1887 C CA . ASN A 1 227 ? 1.24 65.625 25.688 1 62 227 ASN A CA 1
ATOM 1888 C C . ASN A 1 227 ? 1.345 67.062 25.125 1 62 227 ASN A C 1
ATOM 1890 O O . ASN A 1 227 ? 1.47 68 25.875 1 62 227 ASN A O 1
ATOM 1894 N N . LEU A 1 228 ? 1.232 67.125 23.844 1 63.69 228 LEU A N 1
ATOM 1895 C CA . LEU A 1 228 ? 1.314 68.375 23.188 1 63.69 228 LEU A CA 1
ATOM 1896 C C . LEU A 1 228 ? 0.116 69.25 23.547 1 63.69 228 LEU A C 1
ATOM 1898 O O . LEU A 1 228 ? 0.269 70.5 23.812 1 63.69 228 LEU A O 1
ATOM 1902 N N . GLU A 1 229 ? -1.067 68.688 23.562 1 60.66 229 GLU A N 1
ATOM 1903 C CA . GLU A 1 229 ? -2.277 69.438 23.891 1 60.66 229 GLU A CA 1
ATOM 1904 C C . GLU A 1 229 ? -2.252 69.875 25.328 1 60.66 229 GLU A C 1
ATOM 1906 O O . GLU A 1 229 ? -2.689 71 25.641 1 60.66 229 GLU A O 1
ATOM 1911 N N . MET A 1 230 ? -1.678 69.125 26.172 1 61.53 230 MET A N 1
ATOM 1912 C CA . MET A 1 230 ? -1.558 69.5 27.578 1 61.53 230 MET A CA 1
ATOM 1913 C C . MET A 1 230 ? -0.596 70.625 27.75 1 61.53 230 MET A C 1
ATOM 1915 O O . MET A 1 230 ? -0.84 71.562 28.562 1 61.53 230 MET A O 1
ATOM 1919 N N . GLN A 1 231 ? 0.444 70.5 27 1 63.69 231 GLN A N 1
ATOM 1920 C CA . GLN A 1 231 ? 1.393 71.625 27.031 1 63.69 231 GLN A CA 1
ATOM 1921 C C . GLN A 1 231 ? 0.74 72.938 26.562 1 63.69 231 GLN A C 1
ATOM 1923 O O . GLN A 1 231 ? 0.954 74 27.156 1 63.69 231 GLN A O 1
ATOM 1928 N N . ARG A 1 232 ? -0.019 72.875 25.531 1 61.41 232 ARG A N 1
ATOM 1929 C CA . ARG A 1 232 ? -0.724 74 25.016 1 61.41 232 ARG A CA 1
ATOM 1930 C C . ARG A 1 232 ? -1.687 74.562 26.062 1 61.41 232 ARG A C 1
ATOM 1932 O O . ARG A 1 232 ? -1.773 75.812 26.234 1 61.41 232 ARG A O 1
ATOM 1939 N N . LEU A 1 233 ? -2.373 73.688 26.734 1 59.59 233 LEU A N 1
ATOM 1940 C CA . LEU A 1 233 ? -3.293 74.125 27.781 1 59.59 233 LEU A CA 1
ATOM 1941 C C . LEU A 1 233 ? -2.545 74.812 28.922 1 59.59 233 LEU A C 1
ATOM 1943 O O . LEU A 1 233 ? -3.016 75.812 29.453 1 59.59 233 LEU A O 1
ATOM 1947 N N . GLN A 1 234 ? -1.344 74.25 29.219 1 61.75 234 GLN A N 1
ATOM 1948 C CA . GLN A 1 234 ? -0.496 74.875 30.25 1 61.75 234 GLN A CA 1
ATOM 1949 C C . GLN A 1 234 ? -0.053 76.25 29.859 1 61.75 234 GLN A C 1
ATOM 1951 O O . GLN A 1 234 ? -0.116 77.188 30.688 1 61.75 234 GLN A O 1
ATOM 1956 N N . ASN A 1 235 ? 0.309 76.438 28.734 1 60.97 235 ASN A N 1
ATOM 1957 C CA . ASN A 1 235 ? 0.811 77.688 28.266 1 60.97 235 ASN A CA 1
ATOM 1958 C C . ASN A 1 235 ? -0.292 78.75 28.234 1 60.97 235 ASN A C 1
ATOM 1960 O O . ASN A 1 235 ? -0.059 79.938 28.594 1 60.97 235 ASN A O 1
ATOM 1964 N N . THR A 1 236 ? -1.495 78.375 27.906 1 58.31 236 THR A N 1
ATOM 1965 C CA . THR A 1 236 ? -2.604 79.312 27.812 1 58.31 236 THR A CA 1
ATOM 1966 C C . THR A 1 236 ? -3.078 79.75 29.188 1 58.31 236 THR A C 1
ATOM 1968 O O . THR A 1 236 ? -3.436 80.938 29.406 1 58.31 236 THR A O 1
ATOM 1971 N N . THR A 1 237 ? -2.947 78.812 30.188 1 57.22 237 THR A N 1
ATOM 1972 C CA . THR A 1 237 ? -3.393 79.125 31.547 1 57.22 237 THR A CA 1
ATOM 1973 C C . THR A 1 237 ? -2.369 80 32.281 1 57.22 237 THR A C 1
ATOM 1975 O O . THR A 1 237 ? -2.734 80.812 33.094 1 57.22 237 THR A O 1
ATOM 1978 N N . GLN A 1 238 ? -1.14 79.75 32.25 1 57.69 238 GLN A N 1
ATOM 1979 C CA . GLN A 1 238 ? -0.093 80.562 32.844 1 57.69 238 GLN A CA 1
ATOM 1980 C C . GLN A 1 238 ? -0.299 82.062 32.531 1 57.69 238 GLN A C 1
ATOM 1982 O O . GLN A 1 238 ? -0.089 82.875 33.406 1 57.69 238 GLN A O 1
ATOM 1987 N N . THR A 1 239 ? -0.805 82.438 31.422 1 54.28 239 THR A N 1
ATOM 1988 C CA . THR A 1 239 ? -0.975 83.875 31.156 1 54.28 239 THR A CA 1
ATOM 1989 C C . THR A 1 239 ? -2.066 84.438 32.031 1 54.28 239 THR A C 1
ATOM 1991 O O . THR A 1 239 ? -1.987 85.625 32.438 1 54.28 239 THR A O 1
ATOM 1994 N N . ALA A 1 240 ? -2.98 83.625 32.5 1 48.03 240 ALA A N 1
ATOM 1995 C CA . ALA A 1 240 ? -3.99 84.125 33.406 1 48.03 240 ALA A CA 1
ATOM 1996 C C . ALA A 1 240 ? -3.559 84 34.875 1 48.03 240 ALA A C 1
ATOM 1998 O O . ALA A 1 240 ? -2.789 84.812 35.375 1 48.03 240 ALA A O 1
ATOM 1999 N N . VAL A 1 241 ? -4.379 83.562 35.812 1 56.09 241 VAL A N 1
ATOM 2000 C CA . VAL A 1 241 ? -4.078 83.438 37.25 1 56.09 241 VAL A CA 1
ATOM 2001 C C . VAL A 1 241 ? -3.012 82.312 37.406 1 56.09 241 VAL A C 1
ATOM 2003 O O . VAL A 1 241 ? -3.24 81.188 37.094 1 56.09 241 VAL A O 1
ATOM 2006 N N . GLN A 1 242 ? -1.687 82.625 37.312 1 55.56 242 GLN A N 1
ATOM 2007 C CA . GLN A 1 242 ? -0.474 82 36.812 1 55.56 242 GLN A CA 1
ATOM 2008 C C . GLN A 1 242 ? -0.125 80.75 37.625 1 55.56 242 GLN A C 1
ATOM 2010 O O . GLN A 1 242 ? 0.131 79.688 37.062 1 55.56 242 GLN A O 1
ATOM 2015 N N . LYS A 1 243 ? 0.06 80.875 38.969 1 57.31 243 LYS A N 1
ATOM 2016 C CA . LYS A 1 243 ? 0.729 79.812 39.719 1 57.31 243 LYS A CA 1
ATOM 2017 C C . LYS A 1 243 ? -0.167 78.625 39.875 1 57.31 243 LYS A C 1
ATOM 2019 O O . LYS A 1 243 ? 0.286 77.438 39.688 1 57.31 243 LYS A O 1
ATOM 2024 N N . LEU A 1 244 ? -1.479 78.812 40.281 1 56.72 244 LEU A N 1
ATOM 2025 C CA . LEU A 1 244 ? -2.428 77.688 40.469 1 56.72 244 LEU A CA 1
ATOM 2026 C C . LEU A 1 244 ? -2.646 76.938 39.188 1 56.72 244 LEU A C 1
ATOM 2028 O O . LEU A 1 244 ? -2.697 75.688 39.188 1 56.72 244 LEU A O 1
ATOM 2032 N N . LEU A 1 245 ? -2.551 77.625 38.188 1 58.19 245 LEU A N 1
ATOM 2033 C CA . LEU A 1 245 ? -2.789 77.062 36.875 1 58.19 245 LEU A CA 1
ATOM 2034 C C . LEU A 1 245 ? -1.585 76.25 36.438 1 58.19 245 LEU A C 1
ATOM 2036 O O . LEU A 1 245 ? -1.743 75.125 35.812 1 58.19 245 LEU A O 1
ATOM 2040 N N . ASN A 1 246 ? -0.442 76.812 36.906 1 60.25 246 ASN A N 1
ATOM 2041 C CA . ASN A 1 246 ? 0.776 76.062 36.594 1 60.25 246 ASN A CA 1
ATOM 2042 C C . ASN A 1 246 ? 0.807 74.75 37.281 1 60.25 246 ASN A C 1
ATOM 2044 O O . ASN A 1 246 ? 1.166 73.688 36.688 1 60.25 246 ASN A O 1
ATOM 2048 N N . ASP A 1 247 ? 0.353 74.688 38.562 1 61.25 247 ASP A N 1
ATOM 2049 C CA . ASP A 1 247 ? 0.371 73.5 39.312 1 61.25 247 ASP A CA 1
ATOM 2050 C C . ASP A 1 247 ? -0.604 72.438 38.75 1 61.25 247 ASP A C 1
ATOM 2052 O O . ASP A 1 247 ? -0.29 71.25 38.656 1 61.25 247 ASP A O 1
ATOM 2056 N N . GLN A 1 248 ? -1.729 72.875 38.344 1 60.84 248 GLN A N 1
ATOM 2057 C CA . GLN A 1 248 ? -2.742 72 37.781 1 60.84 248 GLN A CA 1
ATOM 2058 C C . GLN A 1 248 ? -2.289 71.438 36.438 1 60.84 248 GLN A C 1
ATOM 2060 O O . GLN A 1 248 ? -2.529 70.25 36.125 1 60.84 248 GLN A O 1
ATOM 2065 N N . GLN A 1 249 ? -1.652 72.25 35.719 1 60.62 249 GLN A N 1
ATOM 2066 C CA . GLN A 1 249 ? -1.131 71.812 34.438 1 60.62 249 GLN A CA 1
ATOM 2067 C C . GLN A 1 249 ? -0.066 70.75 34.625 1 60.62 249 GLN A C 1
ATOM 2069 O O . GLN A 1 249 ? -0.029 69.812 33.844 1 60.62 249 GLN A O 1
ATOM 2074 N N . VAL A 1 250 ? 0.768 71 35.562 1 64.56 250 VAL A N 1
ATOM 2075 C CA . VAL A 1 250 ? 1.802 70 35.875 1 64.56 250 VAL A CA 1
ATOM 2076 C C . VAL A 1 250 ? 1.154 68.688 36.281 1 64.56 250 VAL A C 1
ATOM 2078 O O . VAL A 1 250 ? 1.562 67.625 35.844 1 64.56 250 VAL A O 1
ATOM 2081 N N . MET A 1 251 ? 0.111 68.75 37.062 1 61.75 251 MET A N 1
ATOM 2082 C CA . MET A 1 251 ? -0.586 67.562 37.562 1 61.75 251 MET A CA 1
ATOM 2083 C C . MET A 1 251 ? -1.274 66.875 36.406 1 61.75 251 MET A C 1
ATOM 2085 O O . MET A 1 251 ? -1.225 65.625 36.312 1 61.75 251 MET A O 1
ATOM 2089 N N . LEU A 1 252 ? -1.806 67.625 35.531 1 61.12 252 LEU A N 1
ATOM 2090 C CA . LEU A 1 252 ? -2.482 67.062 34.375 1 61.12 252 LEU A CA 1
ATOM 2091 C C . LEU A 1 252 ? -1.487 66.312 33.469 1 61.12 252 LEU A C 1
ATOM 2093 O O . LEU A 1 252 ? -1.768 65.25 32.969 1 61.12 252 LEU A O 1
ATOM 2097 N N . LYS A 1 253 ? -0.383 66.938 33.312 1 62.12 253 LYS A N 1
ATOM 2098 C CA . LYS A 1 253 ? 0.676 66.375 32.531 1 62.12 253 LYS A CA 1
ATOM 2099 C C . LYS A 1 253 ? 1.143 65.062 33.125 1 62.12 253 LYS A C 1
ATOM 2101 O O . LYS A 1 253 ? 1.293 64.062 32.406 1 62.12 253 LYS A O 1
ATOM 2106 N N . GLN A 1 254 ? 1.287 65 34.375 1 64.19 254 GLN A N 1
ATOM 2107 C CA . GLN A 1 254 ? 1.749 63.781 35.062 1 64.19 254 GLN A CA 1
ATOM 2108 C C . GLN A 1 254 ? 0.718 62.656 34.969 1 64.19 254 GLN A C 1
ATOM 2110 O O . GLN A 1 254 ? 1.073 61.5 34.75 1 64.19 254 GLN A O 1
ATOM 2115 N N . LEU A 1 255 ? -0.508 63.031 35.125 1 60.97 255 LEU A N 1
ATOM 2116 C CA . LEU A 1 255 ? -1.582 62.031 35.062 1 60.97 255 LEU A CA 1
ATOM 2117 C C . LEU A 1 255 ? -1.688 61.438 33.656 1 60.97 255 LEU A C 1
ATOM 2119 O O . LEU A 1 255 ? -1.88 60.219 33.5 1 60.97 255 LEU A O 1
ATOM 2123 N N . THR A 1 256 ? -1.493 62.312 32.656 1 61.88 256 THR A N 1
ATOM 2124 C CA . THR A 1 256 ? -1.562 61.844 31.266 1 61.88 256 THR A CA 1
ATOM 2125 C C . THR A 1 256 ? -0.41 60.906 30.953 1 61.88 256 THR A C 1
ATOM 2127 O O . THR A 1 256 ? -0.617 59.844 30.359 1 61.88 256 THR A O 1
ATOM 2130 N N . GLU A 1 257 ? 0.727 61.25 31.344 1 63.66 257 GLU A N 1
ATOM 2131 C CA . GLU A 1 257 ? 1.898 60.406 31.141 1 63.66 257 GLU A CA 1
ATOM 2132 C C . GLU A 1 257 ? 1.727 59.062 31.797 1 63.66 257 GLU A C 1
ATOM 2134 O O . GLU A 1 257 ? 2.086 58.031 31.219 1 63.66 257 GLU A O 1
ATOM 2139 N N . LYS A 1 258 ? 1.178 59.031 32.938 1 62.31 258 LYS A N 1
ATOM 2140 C CA . LYS A 1 258 ? 0.953 57.781 33.656 1 62.31 258 LYS A CA 1
ATOM 2141 C C . LYS A 1 258 ? -0.048 56.875 32.938 1 62.31 258 LYS A C 1
ATOM 2143 O O . LYS A 1 258 ? 0.163 55.688 32.812 1 62.31 258 LYS A O 1
ATOM 2148 N N . MET A 1 259 ? -1.118 57.469 32.406 1 62.12 259 MET A N 1
ATOM 2149 C CA . MET A 1 259 ? -2.139 56.719 31.688 1 62.12 259 MET A CA 1
ATOM 2150 C C . MET A 1 259 ? -1.567 56.094 30.406 1 62.12 259 MET A C 1
ATOM 2152 O O . MET A 1 259 ? -1.785 54.938 30.141 1 62.12 259 MET A O 1
ATOM 2156 N N . LEU A 1 260 ? -0.836 56.875 29.672 1 61.31 260 LEU A N 1
ATOM 2157 C CA . LEU A 1 260 ? -0.268 56.406 28.422 1 61.31 260 LEU A CA 1
ATOM 2158 C C . LEU A 1 260 ? 0.73 55.281 28.656 1 61.31 260 LEU A C 1
ATOM 2160 O O . LEU A 1 260 ? 0.781 54.312 27.875 1 61.31 260 LEU A O 1
ATOM 2164 N N . LYS A 1 261 ? 1.465 55.438 29.688 1 65.12 261 LYS A N 1
ATOM 2165 C CA . LYS A 1 261 ? 2.41 54.375 30.031 1 65.12 261 LYS A CA 1
ATOM 2166 C C . LYS A 1 261 ? 1.686 53.094 30.344 1 65.12 261 LYS A C 1
ATOM 2168 O O . LYS A 1 261 ? 2.109 52 29.906 1 65.12 261 LYS A O 1
ATOM 2173 N N . GLU A 1 262 ? 0.598 53.188 31.094 1 62.44 262 GLU A N 1
ATOM 2174 C CA . GLU A 1 262 ? -0.163 52 31.469 1 62.44 262 GLU A CA 1
ATOM 2175 C C . GLU A 1 262 ? -0.766 51.312 30.25 1 62.44 262 GLU A C 1
ATOM 2177 O O . GLU A 1 262 ? -0.731 50.094 30.141 1 62.44 262 GLU A O 1
ATOM 2182 N N . VAL A 1 263 ? -1.237 52.094 29.297 1 63.59 263 VAL A N 1
ATOM 2183 C CA . VAL A 1 263 ? -1.815 51.531 28.078 1 63.59 263 VAL A CA 1
ATOM 2184 C C . VAL A 1 263 ? -0.726 50.875 27.25 1 63.59 263 VAL A C 1
ATOM 2186 O O . VAL A 1 263 ? -0.935 49.781 26.703 1 63.59 263 VAL A O 1
ATOM 2189 N N . ASN A 1 264 ? 0.471 51.5 27.109 1 62.62 264 ASN A N 1
ATOM 2190 C CA . ASN A 1 264 ? 1.593 50.938 26.391 1 62.62 264 ASN A CA 1
ATOM 2191 C C . ASN A 1 264 ? 2.037 49.594 27 1 62.62 264 ASN A C 1
ATOM 2193 O O . ASN A 1 264 ? 2.35 48.656 26.281 1 62.62 264 ASN A O 1
ATOM 2197 N N . ASP A 1 265 ? 2.076 49.562 28.312 1 62.66 265 ASP A N 1
ATOM 2198 C CA . ASP A 1 265 ? 2.463 48.344 29 1 62.66 265 ASP A CA 1
ATOM 2199 C C . ASP A 1 265 ? 1.476 47.219 28.719 1 62.66 265 ASP A C 1
ATOM 2201 O O . ASP A 1 265 ? 1.881 46.062 28.469 1 62.66 265 ASP A O 1
ATOM 2205 N N . LEU A 1 266 ? 0.179 47.469 28.672 1 60.28 266 LEU A N 1
ATOM 2206 C CA . LEU A 1 266 ? -0.859 46.5 28.406 1 60.28 266 LEU A CA 1
ATOM 2207 C C . LEU A 1 266 ? -0.727 45.938 26.984 1 60.28 266 LEU A C 1
ATOM 2209 O O . LEU A 1 266 ? -0.851 44.719 26.781 1 60.28 266 LEU A O 1
ATOM 2213 N N . ASN A 1 267 ? -0.424 46.781 26.047 1 62.56 267 ASN A N 1
ATOM 2214 C CA . ASN A 1 267 ? -0.314 46.344 24.656 1 62.56 267 ASN A CA 1
ATOM 2215 C C . ASN A 1 267 ? 0.94 45.5 24.422 1 62.56 267 ASN A C 1
ATOM 2217 O O . ASN A 1 267 ? 0.925 44.562 23.625 1 62.56 267 ASN A O 1
ATOM 2221 N N . THR A 1 268 ? 2.014 45.906 25.062 1 64.69 268 THR A N 1
ATOM 2222 C CA . THR A 1 268 ? 3.223 45.094 25.016 1 64.69 268 THR A CA 1
ATOM 2223 C C . THR A 1 268 ? 2.959 43.688 25.562 1 64.69 268 THR A C 1
ATOM 2225 O O . THR A 1 268 ? 3.391 42.688 24.984 1 64.69 268 THR A O 1
ATOM 2228 N N . GLU A 1 269 ? 2.215 43.594 26.672 1 64.81 269 GLU A N 1
ATOM 2229 C CA . GLU A 1 269 ? 1.858 42.312 27.266 1 64.81 269 GLU A CA 1
ATOM 2230 C C . GLU A 1 269 ? 1.003 41.469 26.312 1 64.81 269 GLU A C 1
ATOM 2232 O O . GLU A 1 269 ? 1.18 40.281 26.203 1 64.81 269 GLU A O 1
ATOM 2237 N N . LEU A 1 270 ? 0.074 42.125 25.625 1 64.25 270 LEU A N 1
ATOM 2238 C CA . LEU A 1 270 ? -0.766 41.438 24.641 1 64.25 270 LEU A CA 1
ATOM 2239 C C . LEU A 1 270 ? 0.082 40.812 23.531 1 64.25 270 LEU A C 1
ATOM 2241 O O . LEU A 1 270 ? -0.116 39.656 23.156 1 64.25 270 LEU A O 1
ATOM 2245 N N . LYS A 1 271 ? 1.005 41.625 23.016 1 65.75 271 LYS A N 1
ATOM 2246 C CA . LYS A 1 271 ? 1.896 41.156 21.969 1 65.75 271 LYS A CA 1
ATOM 2247 C C . LYS A 1 271 ? 2.693 39.938 22.406 1 65.75 271 LYS A C 1
ATOM 2249 O O . LYS A 1 271 ? 2.744 38.938 21.703 1 65.75 271 LYS A O 1
ATOM 2254 N N . ASN A 1 272 ? 3.23 40.094 23.594 1 66.31 272 ASN A N 1
ATOM 2255 C CA . ASN A 1 272 ? 4.047 39 24.109 1 66.31 272 ASN A CA 1
ATOM 2256 C C . ASN A 1 272 ? 3.221 37.75 24.328 1 66.31 272 ASN A C 1
ATOM 2258 O O . ASN A 1 272 ? 3.664 36.625 23.984 1 66.31 272 ASN A O 1
ATOM 2262 N N . SER A 1 273 ? 2.037 37.844 24.891 1 63.56 273 SER A N 1
ATOM 2263 C CA . SER A 1 273 ? 1.167 36.719 25.141 1 63.56 273 SER A CA 1
ATOM 2264 C C . SER A 1 273 ? 0.728 36.031 23.844 1 63.56 273 SER A C 1
ATOM 2266 O O . SER A 1 273 ? 0.692 34.812 23.734 1 63.56 273 SER A O 1
ATOM 2268 N N . ASN A 1 274 ? 0.413 36.812 22.859 1 68.19 274 ASN A N 1
ATOM 2269 C CA . ASN A 1 274 ? 0.04 36.281 21.547 1 68.19 274 ASN A CA 1
ATOM 2270 C C . ASN A 1 274 ? 1.191 35.531 20.906 1 68.19 274 ASN A C 1
ATOM 2272 O O . ASN A 1 274 ? 0.984 34.469 20.328 1 68.19 274 ASN A O 1
ATOM 2276 N N . GLU A 1 275 ? 2.379 36.094 20.984 1 68.88 275 GLU A N 1
ATOM 2277 C CA . GLU A 1 275 ? 3.562 35.406 20.453 1 68.88 275 GLU A CA 1
ATOM 2278 C C . GLU A 1 275 ? 3.777 34.062 21.141 1 68.88 275 GLU A C 1
ATOM 2280 O O . GLU A 1 275 ? 4.125 33.062 20.5 1 68.88 275 GLU A O 1
ATOM 2285 N N . GLN A 1 276 ? 3.547 34.094 22.453 1 67.25 276 GLN A N 1
ATOM 2286 C CA . GLN A 1 276 ? 3.715 32.844 23.203 1 67.25 276 GLN A CA 1
ATOM 2287 C C . GLN A 1 276 ? 2.693 31.812 22.766 1 67.25 276 GLN A C 1
ATOM 2289 O O . GLN A 1 276 ? 3.035 30.641 22.594 1 67.25 276 GLN A O 1
ATOM 2294 N N . ILE A 1 277 ? 1.428 32.156 22.578 1 68 277 ILE A N 1
ATOM 2295 C CA . ILE A 1 277 ? 0.36 31.266 22.156 1 68 277 ILE A CA 1
ATOM 2296 C C . ILE A 1 277 ? 0.681 30.703 20.766 1 68 277 ILE A C 1
ATOM 2298 O O . ILE A 1 277 ? 0.561 29.5 20.547 1 68 277 ILE A O 1
ATOM 2302 N N . ASN A 1 278 ? 1.164 31.562 19.891 1 73.06 278 ASN A N 1
ATOM 2303 C CA . ASN A 1 278 ? 1.51 31.141 18.547 1 73.06 278 ASN A CA 1
ATOM 2304 C C . ASN A 1 278 ? 2.697 30.172 18.547 1 73.06 278 ASN A C 1
ATOM 2306 O O . ASN A 1 278 ? 2.713 29.203 17.781 1 73.06 278 ASN A O 1
ATOM 2310 N N . THR A 1 279 ? 3.666 30.531 19.406 1 71.12 279 THR A N 1
ATOM 2311 C CA . THR A 1 279 ? 4.832 29.656 19.516 1 71.12 279 THR A CA 1
ATOM 2312 C C . THR A 1 279 ? 4.43 28.281 20.016 1 71.12 279 THR A C 1
ATOM 2314 O O . THR A 1 279 ? 4.914 27.25 19.516 1 71.12 279 THR A O 1
ATOM 2317 N N . GLN A 1 280 ? 3.543 28.234 21.016 1 68.5 280 GLN A N 1
ATOM 2318 C CA . GLN A 1 280 ? 3.066 26.969 21.547 1 68.5 280 GLN A CA 1
ATOM 2319 C C . GLN A 1 280 ? 2.338 26.156 20.484 1 68.5 280 GLN A C 1
ATOM 2321 O O . GLN A 1 280 ? 2.543 24.953 20.375 1 68.5 280 GLN A O 1
ATOM 2326 N N . PHE A 1 281 ? 1.526 26.75 19.656 1 78.06 281 PHE A N 1
ATOM 2327 C CA . PHE A 1 281 ? 0.833 26.047 18.594 1 78.06 281 PHE A CA 1
ATOM 2328 C C . PHE A 1 281 ? 1.823 25.531 17.547 1 78.06 281 PHE A C 1
ATOM 2330 O O . PHE A 1 281 ? 1.7 24.406 17.078 1 78.06 281 PHE A O 1
ATOM 2337 N N . SER A 1 282 ? 2.781 26.438 17.25 1 74.12 282 SER A N 1
ATOM 2338 C CA . SER A 1 282 ? 3.795 26.031 16.281 1 74.12 282 SER A CA 1
ATOM 2339 C C . SER A 1 282 ? 4.492 24.75 16.719 1 74.12 282 SER A C 1
ATOM 2341 O O . SER A 1 282 ? 4.715 23.859 15.898 1 74.12 282 SER A O 1
ATOM 2343 N N . LYS A 1 283 ? 4.766 24.734 17.984 1 72.56 283 LYS A N 1
ATOM 2344 C CA . LYS A 1 283 ? 5.41 23.531 18.5 1 72.56 283 LYS A CA 1
ATOM 2345 C C . LYS A 1 283 ? 4.504 22.312 18.375 1 72.56 283 LYS A C 1
ATOM 2347 O O . LYS A 1 283 ? 4.941 21.25 17.922 1 72.56 283 LYS A O 1
ATOM 2352 N N . LYS A 1 284 ? 3.264 22.453 18.703 1 70.25 284 LYS A N 1
ATOM 2353 C CA . LYS A 1 284 ? 2.303 21.359 18.641 1 70.25 284 LYS A CA 1
ATOM 2354 C C . LYS A 1 284 ? 2.061 20.938 17.188 1 70.25 284 LYS A C 1
ATOM 2356 O O . LYS A 1 284 ? 1.935 19.734 16.891 1 70.25 284 LYS A O 1
ATOM 2361 N N . LEU A 1 285 ? 1.934 21.906 16.312 1 79.69 285 LEU A N 1
ATOM 2362 C CA . LEU A 1 285 ? 1.79 21.656 14.891 1 79.69 285 LEU A CA 1
ATOM 2363 C C . LEU A 1 285 ? 2.949 20.812 14.367 1 79.69 285 LEU A C 1
ATOM 2365 O O . LEU A 1 285 ? 2.734 19.797 13.703 1 79.69 285 LEU A O 1
ATOM 2369 N N . ASN A 1 286 ? 4.16 21.219 14.766 1 74.56 286 ASN A N 1
ATOM 2370 C CA . ASN A 1 286 ? 5.352 20.484 14.367 1 74.56 286 ASN A CA 1
ATOM 2371 C C . ASN A 1 286 ? 5.332 19.047 14.898 1 74.56 286 ASN A C 1
ATOM 2373 O O . ASN A 1 286 ? 5.703 18.109 14.195 1 74.56 286 ASN A O 1
ATOM 2377 N N . GLU A 1 287 ? 4.949 18.922 16.141 1 72.38 287 GLU A N 1
ATOM 2378 C CA . GLU A 1 287 ? 4.859 17.609 16.75 1 72.38 287 GLU A CA 1
ATOM 2379 C C . GLU A 1 287 ? 3.881 16.703 15.984 1 72.38 287 GLU A C 1
ATOM 2381 O O . GLU A 1 287 ? 4.184 15.547 15.703 1 72.38 287 GLU A O 1
ATOM 2386 N N . LYS A 1 288 ? 2.721 17.266 15.656 1 73 288 LYS A N 1
ATOM 2387 C CA . LYS A 1 288 ? 1.706 16.484 14.953 1 73 288 LYS A CA 1
ATOM 2388 C C . LYS A 1 288 ? 2.148 16.172 13.523 1 73 288 LYS A C 1
ATOM 2390 O O . LYS A 1 288 ? 1.893 15.078 13.016 1 73 288 LYS A O 1
ATOM 2395 N N . GLN A 1 289 ? 2.781 17.094 12.906 1 76.69 289 GLN A N 1
ATOM 2396 C CA . GLN A 1 289 ? 3.314 16.859 11.57 1 76.69 289 GLN A CA 1
ATOM 2397 C C . GLN A 1 289 ? 4.371 15.758 11.586 1 76.69 289 GLN A C 1
ATOM 2399 O O . GLN A 1 289 ? 4.422 14.93 10.672 1 76.69 289 GLN A O 1
ATOM 2404 N N . ASN A 1 290 ? 5.168 15.758 12.57 1 72.12 290 ASN A N 1
ATOM 2405 C CA . ASN A 1 290 ? 6.164 14.695 12.727 1 72.12 290 ASN A CA 1
ATOM 2406 C C . ASN A 1 290 ? 5.504 13.336 12.93 1 72.12 290 ASN A C 1
ATOM 2408 O O . ASN A 1 290 ? 5.984 12.328 12.406 1 72.12 290 ASN A O 1
ATOM 2412 N N . GLU A 1 291 ? 4.465 13.266 13.688 1 70.94 291 GLU A N 1
ATOM 2413 C CA . GLU A 1 291 ? 3.691 12.039 13.859 1 70.94 291 GLU A CA 1
ATOM 2414 C C . GLU A 1 291 ? 3.139 11.547 12.523 1 70.94 291 GLU A C 1
ATOM 2416 O O . GLU A 1 291 ? 3.221 10.352 12.211 1 70.94 291 GLU A O 1
ATOM 2421 N N . ILE A 1 292 ? 2.562 12.477 11.711 1 75.19 292 ILE A N 1
ATOM 2422 C CA . ILE A 1 292 ? 2.014 12.172 10.398 1 75.19 292 ILE A CA 1
ATOM 2423 C C . ILE A 1 292 ? 3.113 11.609 9.5 1 75.19 292 ILE A C 1
ATOM 2425 O O . ILE A 1 292 ? 2.893 10.641 8.766 1 75.19 292 ILE A O 1
ATOM 2429 N N . ASN A 1 293 ? 4.309 12.141 9.68 1 70.62 293 ASN A N 1
ATOM 2430 C CA . ASN A 1 293 ? 5.441 11.703 8.875 1 70.62 293 ASN A CA 1
ATOM 2431 C C . ASN A 1 293 ? 5.84 10.266 9.203 1 70.62 293 ASN A C 1
ATOM 2433 O O . ASN A 1 293 ? 6.391 9.562 8.352 1 70.62 293 ASN A O 1
ATOM 2437 N N . LYS A 1 294 ? 5.555 9.859 10.422 1 69.44 294 LYS A N 1
ATOM 2438 C CA . LYS A 1 294 ? 5.875 8.484 10.812 1 69.44 294 LYS A CA 1
ATOM 2439 C C . LYS A 1 294 ? 4.918 7.492 10.164 1 69.44 294 LYS A C 1
ATOM 2441 O O . LYS A 1 294 ? 5.301 6.359 9.859 1 69.44 294 LYS A O 1
ATOM 2446 N N . PHE A 1 295 ? 3.678 7.945 10.07 1 65.88 295 PHE A N 1
ATOM 2447 C CA . PHE A 1 295 ? 2.693 7.074 9.438 1 65.88 295 PHE A CA 1
ATOM 2448 C C . PHE A 1 295 ? 2.961 6.949 7.941 1 65.88 295 PHE A C 1
ATOM 2450 O O . PHE A 1 295 ? 2.621 5.934 7.328 1 65.88 295 PHE A O 1
ATOM 2457 N N . CYS A 1 296 ? 3.572 8.016 7.508 1 66.12 296 CYS A N 1
ATOM 2458 C CA . CYS A 1 296 ? 3.979 7.973 6.105 1 66.12 296 CYS A CA 1
ATOM 2459 C C . CYS A 1 296 ? 5.371 7.371 5.961 1 66.12 296 CYS A C 1
ATOM 2461 O O . CYS A 1 296 ? 6.234 7.582 6.816 1 66.12 296 CYS A O 1
ATOM 2463 N N . MET B 1 1 ? -43 0.327 -33.781 1 17.36 1 MET B N 1
ATOM 2464 C CA . MET B 1 1 ? -43.375 1.426 -34.656 1 17.36 1 MET B CA 1
ATOM 2465 C C . MET B 1 1 ? -42.75 1.253 -36.031 1 17.36 1 MET B C 1
ATOM 2467 O O . MET B 1 1 ? -41.75 0.536 -36.188 1 17.36 1 MET B O 1
ATOM 2471 N N . CYS B 1 2 ? -43.281 2.127 -36.938 1 20.05 2 CYS B N 1
ATOM 2472 C CA . CYS B 1 2 ? -44.344 2.428 -37.938 1 20.05 2 CYS B CA 1
ATOM 2473 C C . CYS B 1 2 ? -43.719 2.805 -39.281 1 20.05 2 CYS B C 1
ATOM 2475 O O . CYS B 1 2 ? -42.688 3.465 -39.312 1 20.05 2 CYS B O 1
ATOM 2477 N N . LEU B 1 3 ? -44.156 2.076 -40.25 1 20.69 3 LEU B N 1
ATOM 2478 C CA . LEU B 1 3 ? -44 1.885 -41.688 1 20.69 3 LEU B CA 1
ATOM 2479 C C . LEU B 1 3 ? -44.188 3.203 -42.438 1 20.69 3 LEU B C 1
ATOM 2481 O O . LEU B 1 3 ? -44.281 3.217 -43.656 1 20.69 3 LEU B O 1
ATOM 2485 N N . PHE B 1 4 ? -43.906 4.34 -41.656 1 24.25 4 PHE B N 1
ATOM 2486 C CA . PHE B 1 4 ? -44.625 5.344 -42.406 1 24.25 4 PHE B CA 1
ATOM 2487 C C . PHE B 1 4 ? -44.156 5.387 -43.844 1 24.25 4 PHE B C 1
ATOM 2489 O O . PHE B 1 4 ? -42.969 5.297 -44.125 1 24.25 4 PHE B O 1
ATOM 2496 N N . TYR B 1 5 ? -45.219 5.059 -44.656 1 21.58 5 TYR B N 1
ATOM 2497 C CA . TYR B 1 5 ? -45.438 4.875 -46.062 1 21.58 5 TYR B CA 1
ATOM 2498 C C . TYR B 1 5 ? -45.188 6.172 -46.844 1 21.58 5 TYR B C 1
ATOM 2500 O O . TYR B 1 5 ? -46.031 7.07 -46.812 1 21.58 5 TYR B O 1
ATOM 2508 N N . LYS B 1 6 ? -44.125 6.859 -46.531 1 24.17 6 LYS B N 1
ATOM 2509 C CA . LYS B 1 6 ? -44.219 8.148 -47.188 1 24.17 6 LYS B CA 1
ATOM 2510 C C . LYS B 1 6 ? -44.438 7.977 -48.688 1 24.17 6 LYS B C 1
ATOM 2512 O O . LYS B 1 6 ? -43.75 7.176 -49.344 1 24.17 6 LYS B O 1
ATOM 2517 N N . ASN B 1 7 ? -45.656 8.266 -49.156 1 24.69 7 ASN B N 1
ATOM 2518 C CA . ASN B 1 7 ? -46.375 8.344 -50.406 1 24.69 7 ASN B CA 1
ATOM 2519 C C . ASN B 1 7 ? -45.5 8.992 -51.5 1 24.69 7 ASN B C 1
ATOM 2521 O O . ASN B 1 7 ? -44.656 9.828 -51.188 1 24.69 7 ASN B O 1
ATOM 2525 N N . THR B 1 8 ? -45.781 8.508 -52.75 1 23.94 8 THR B N 1
ATOM 2526 C CA . THR B 1 8 ? -45.094 8.477 -54.062 1 23.94 8 THR B CA 1
ATOM 2527 C C . THR B 1 8 ? -45.219 9.828 -54.75 1 23.94 8 THR B C 1
ATOM 2529 O O . THR B 1 8 ? -44.875 9.945 -55.938 1 23.94 8 THR B O 1
ATOM 2532 N N . LYS B 1 9 ? -46.031 10.805 -54.188 1 26 9 LYS B N 1
ATOM 2533 C CA . LYS B 1 9 ? -46.406 11.695 -55.281 1 26 9 LYS B CA 1
ATOM 2534 C C . LYS B 1 9 ? -45.25 11.992 -56.188 1 26 9 LYS B C 1
ATOM 2536 O O . LYS B 1 9 ? -44.094 12.078 -55.75 1 26 9 LYS B O 1
ATOM 2541 N N . HIS B 1 10 ? -45.406 12.164 -57.5 1 23.7 10 HIS B N 1
ATOM 2542 C CA . HIS B 1 10 ? -44.844 12.008 -58.844 1 23.7 10 HIS B CA 1
ATOM 2543 C C . HIS B 1 10 ? -43.781 13.086 -59.125 1 23.7 10 HIS B C 1
ATOM 2545 O O . HIS B 1 10 ? -43.781 14.133 -58.469 1 23.7 10 HIS B O 1
ATOM 2551 N N . SER B 1 11 ? -43.5 13.484 -60.469 1 25.27 11 SER B N 1
ATOM 2552 C CA . SER B 1 11 ? -42.438 13.773 -61.438 1 25.27 11 SER B CA 1
ATOM 2553 C C . SER B 1 11 ? -42.156 15.266 -61.5 1 25.27 11 SER B C 1
ATOM 2555 O O . SER B 1 11 ? -43.031 16.062 -61.812 1 25.27 11 SER B O 1
ATOM 2557 N N . SER B 1 12 ? -40.875 16.047 -61.031 1 26.98 12 SER B N 1
ATOM 2558 C CA . SER B 1 12 ? -40 16.391 -59.906 1 26.98 12 SER B CA 1
ATOM 2559 C C . SER B 1 12 ? -39.094 17.547 -60.25 1 26.98 12 SER B C 1
ATOM 2561 O O . SER B 1 12 ? -38.688 17.719 -61.406 1 26.98 12 SER B O 1
ATOM 2563 N N . SER B 1 13 ? -38.906 18.672 -59.406 1 28.61 13 SER B N 1
ATOM 2564 C CA . SER B 1 13 ? -38.031 19.688 -58.844 1 28.61 13 SER B CA 1
ATOM 2565 C C . SER B 1 13 ? -36.562 19.328 -59.062 1 28.61 13 SER B C 1
ATOM 2567 O O . SER B 1 13 ? -36.219 18.141 -59.125 1 28.61 13 SER B O 1
ATOM 2569 N N . LYS B 1 14 ? -35.875 20.469 -59.812 1 31.28 14 LYS B N 1
ATOM 2570 C CA . LYS B 1 14 ? -34.438 20.328 -60.125 1 31.28 14 LYS B CA 1
ATOM 2571 C C . LYS B 1 14 ? -33.719 19.5 -59.094 1 31.28 14 LYS B C 1
ATOM 2573 O O . LYS B 1 14 ? -33.688 19.859 -57.906 1 31.28 14 LYS B O 1
ATOM 2578 N N . ARG B 1 15 ? -33.719 18.156 -59.188 1 25.28 15 ARG B N 1
ATOM 2579 C CA . ARG B 1 15 ? -33.219 17.25 -58.156 1 25.28 15 ARG B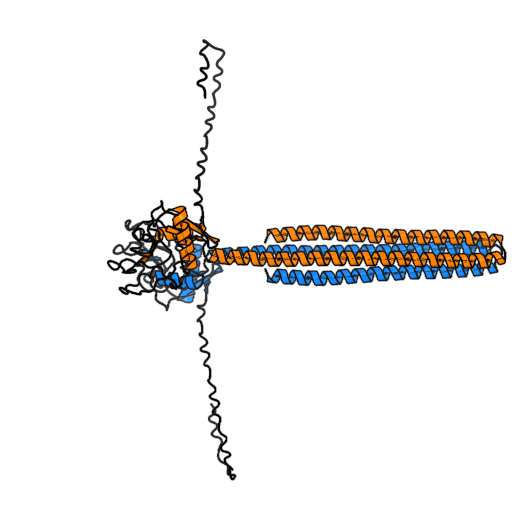 CA 1
ATOM 2580 C C . ARG B 1 15 ? -31.75 17.516 -57.844 1 25.28 15 ARG B C 1
ATOM 2582 O O . ARG B 1 15 ? -30.875 17.281 -58.688 1 25.28 15 ARG B O 1
ATOM 2589 N N . SER B 1 16 ? -31.547 18.906 -57.438 1 26.55 16 SER B N 1
ATOM 2590 C CA . SER B 1 16 ? -30.156 18.922 -57 1 26.55 16 SER B CA 1
ATOM 2591 C C . SER B 1 16 ? -29.766 17.625 -56.312 1 26.55 16 SER B C 1
ATOM 2593 O O . SER B 1 16 ? -30.516 17.109 -55.469 1 26.55 16 SER B O 1
ATOM 2595 N N . THR B 1 17 ? -29.266 16.812 -57.156 1 27.8 17 THR B N 1
ATOM 2596 C CA . THR B 1 17 ? -28.672 15.602 -56.625 1 27.8 17 THR B CA 1
ATOM 2597 C C . THR B 1 17 ? -27.953 15.898 -55.312 1 27.8 17 THR B C 1
ATOM 2599 O O . THR B 1 17 ? -26.953 16.625 -55.281 1 27.8 17 THR B O 1
ATOM 2602 N N . MET B 1 18 ? -28.906 16.281 -54.344 1 28.58 18 MET B N 1
ATOM 2603 C CA . MET B 1 18 ? -28.281 16.297 -53.031 1 28.58 18 MET B CA 1
ATOM 2604 C C . MET B 1 18 ? -27.438 15.055 -52.812 1 28.58 18 MET B C 1
ATOM 2606 O O . MET B 1 18 ? -27.922 13.93 -52.938 1 28.58 18 MET B O 1
ATOM 2610 N N . LYS B 1 19 ? -26.172 15.125 -53.469 1 32.38 19 LYS B N 1
ATOM 2611 C CA . LYS B 1 19 ? -25.281 14.117 -52.875 1 32.38 19 LYS B CA 1
ATOM 2612 C C . LYS B 1 19 ? -25.656 13.82 -51.438 1 32.38 19 LYS B C 1
ATOM 2614 O O . LYS B 1 19 ? -25.625 14.711 -50.562 1 32.38 19 LYS B O 1
ATOM 2619 N N . ILE B 1 20 ? -26.875 13.109 -51.312 1 31.78 20 ILE B N 1
ATOM 2620 C CA . ILE B 1 20 ? -26.969 12.547 -49.969 1 31.78 20 ILE B CA 1
ATOM 2621 C C . ILE B 1 20 ? -25.609 12 -49.531 1 31.78 20 ILE B C 1
ATOM 2623 O O . ILE B 1 20 ? -25.078 11.086 -50.156 1 31.78 20 ILE B O 1
ATOM 2627 N N . THR B 1 21 ? -24.719 13 -49.281 1 35.25 21 THR B N 1
ATOM 2628 C CA . THR B 1 21 ? -23.625 12.406 -48.5 1 35.25 21 THR B CA 1
ATOM 2629 C C . THR B 1 21 ? -24.172 11.414 -47.469 1 35.25 21 THR B C 1
ATOM 2631 O O . THR B 1 21 ? -24.938 11.789 -46.594 1 35.25 21 THR B O 1
ATOM 2634 N N . GLN B 1 22 ? -24.516 10.227 -48.094 1 31.92 22 GLN B N 1
ATOM 2635 C CA . GLN B 1 22 ? -24.688 9.195 -47.062 1 31.92 22 GLN B CA 1
ATOM 2636 C C . GLN B 1 22 ? -23.625 9.328 -45.969 1 31.92 22 GLN B C 1
ATOM 2638 O O . GLN B 1 22 ? -22.438 9.125 -46.25 1 31.92 22 GLN B O 1
ATOM 2643 N N . VAL B 1 23 ? -23.938 10.367 -45.188 1 35.69 23 VAL B N 1
ATOM 2644 C CA . VAL B 1 23 ? -23.125 10.227 -44 1 35.69 23 VAL B CA 1
ATOM 2645 C C . VAL B 1 23 ? -23.25 8.805 -43.438 1 35.69 23 VAL B C 1
ATOM 2647 O O . VAL B 1 23 ? -24.328 8.375 -43.062 1 35.69 23 VAL B O 1
ATOM 2650 N N . PHE B 1 24 ? -22.484 7.992 -44.156 1 35.59 24 PHE B N 1
ATOM 2651 C CA . PHE B 1 24 ? -22.266 6.758 -43.406 1 35.59 24 PHE B CA 1
ATOM 2652 C C . PHE B 1 24 ? -22 7.062 -41.938 1 35.59 24 PHE B C 1
ATOM 2654 O O . PHE B 1 24 ? -20.938 7.609 -41.594 1 35.59 24 PHE B O 1
ATOM 2661 N N . ILE B 1 25 ? -23.141 7.359 -41.281 1 36.44 25 ILE B N 1
ATOM 2662 C CA . ILE B 1 25 ? -22.922 7.238 -39.844 1 36.44 25 ILE B CA 1
ATOM 2663 C C . ILE B 1 25 ? -22.328 5.871 -39.5 1 36.44 25 ILE B C 1
ATOM 2665 O O . ILE B 1 25 ? -22.984 4.844 -39.688 1 36.44 25 ILE B O 1
ATOM 2669 N N . ILE B 1 26 ? -21.078 5.801 -39.812 1 35.78 26 ILE B N 1
ATOM 2670 C CA . ILE B 1 26 ? -20.453 4.672 -39.156 1 35.78 26 ILE B CA 1
ATOM 2671 C C . ILE B 1 26 ? -20.906 4.621 -37.688 1 35.78 26 ILE B C 1
ATOM 2673 O O . ILE B 1 26 ? -20.578 5.504 -36.906 1 35.78 26 ILE B O 1
ATOM 2677 N N . CYS B 1 27 ? -22.156 4.133 -37.562 1 33.91 27 CYS B N 1
ATOM 2678 C CA . CYS B 1 27 ? -22.406 3.684 -36.188 1 33.91 27 CYS B CA 1
ATOM 2679 C C . CYS B 1 27 ? -21.219 2.895 -35.656 1 33.91 27 CYS B C 1
ATOM 2681 O O . CYS B 1 27 ? -21.016 1.734 -36.031 1 33.91 27 CYS B O 1
ATOM 2683 N N . PHE B 1 28 ? -20.156 3.609 -35.406 1 38.72 28 PHE B N 1
ATOM 2684 C CA . PHE B 1 28 ? -19.234 2.926 -34.531 1 38.72 28 PHE B CA 1
ATOM 2685 C C . PHE B 1 28 ? -20 2.197 -33.406 1 38.72 28 PHE B C 1
ATOM 2687 O O . PHE B 1 28 ? -20.516 2.826 -32.5 1 38.72 28 PHE B O 1
ATOM 2694 N N . ALA B 1 29 ? -20.672 1.104 -33.844 1 37.84 29 ALA B N 1
ATOM 2695 C CA . ALA B 1 29 ? -20.938 0.205 -32.75 1 37.84 29 ALA B CA 1
ATOM 2696 C C . ALA B 1 29 ? -19.766 0.172 -31.766 1 37.84 29 ALA B C 1
ATOM 2698 O O . ALA B 1 29 ? -18.703 -0.384 -32.062 1 37.84 29 ALA B O 1
ATOM 2699 N N . LEU B 1 30 ? -19.609 1.199 -31 1 39.47 30 LEU B N 1
ATOM 2700 C CA . LEU B 1 30 ? -18.828 0.919 -29.797 1 39.47 30 LEU B CA 1
ATOM 2701 C C . LEU B 1 30 ? -19.156 -0.465 -29.25 1 39.47 30 LEU B C 1
ATOM 2703 O O . LEU B 1 30 ? -20.234 -0.672 -28.688 1 39.47 30 LEU B O 1
ATOM 2707 N N . LEU B 1 31 ? -18.781 -1.451 -29.984 1 37.66 31 LEU B N 1
ATOM 2708 C CA . LEU B 1 31 ? -18.641 -2.654 -29.172 1 37.66 31 LEU B CA 1
ATOM 2709 C C . LEU B 1 31 ? -18.109 -2.312 -27.781 1 37.66 31 LEU B C 1
ATOM 2711 O O . LEU B 1 31 ? -16.922 -2.018 -27.609 1 37.66 31 LEU B O 1
ATOM 2715 N N . GLU B 1 32 ? -18.891 -1.664 -27.016 1 38.59 32 GLU B N 1
ATOM 2716 C CA . GLU B 1 32 ? -18.531 -1.875 -25.625 1 38.59 32 GLU B CA 1
ATOM 2717 C C . GLU B 1 32 ? -18.125 -3.322 -25.375 1 38.59 32 GLU B C 1
ATOM 2719 O O . GLU B 1 32 ? -18.938 -4.234 -25.453 1 38.59 32 GLU B O 1
ATOM 2724 N N . ALA B 1 33 ? -16.984 -3.686 -25.797 1 41.34 33 ALA B N 1
ATOM 2725 C CA . ALA B 1 33 ? -16.547 -4.855 -25.047 1 41.34 33 ALA B CA 1
ATOM 2726 C C . ALA B 1 33 ? -17.125 -4.84 -23.625 1 41.34 33 ALA B C 1
ATOM 2728 O O . ALA B 1 33 ? -16.781 -3.973 -22.828 1 41.34 33 ALA B O 1
ATOM 2729 N N . VAL B 1 34 ? -18.375 -5.07 -23.453 1 40.72 34 VAL B N 1
ATOM 2730 C CA . VAL B 1 34 ? -18.797 -5.465 -22.125 1 40.72 34 VAL B CA 1
ATOM 2731 C C . VAL B 1 34 ? -17.672 -6.215 -21.422 1 40.72 34 VAL B C 1
ATOM 2733 O O . VAL B 1 34 ? -17.391 -7.375 -21.734 1 40.72 34 VAL B O 1
ATOM 2736 N N . SER B 1 35 ? -16.516 -5.598 -21.297 1 43.59 35 SER B N 1
ATOM 2737 C CA . SER B 1 35 ? -15.711 -6.27 -20.281 1 43.59 35 SER B CA 1
ATOM 2738 C C . SER B 1 35 ? -16.594 -6.922 -19.219 1 43.59 35 SER B C 1
ATOM 2740 O O . SER B 1 35 ? -17.312 -6.234 -18.5 1 43.59 35 SER B O 1
ATOM 2742 N N . THR B 1 36 ? -17.391 -7.867 -19.516 1 46.06 36 THR B N 1
ATOM 2743 C CA . THR B 1 36 ? -18.047 -8.633 -18.453 1 46.06 36 THR B CA 1
ATOM 2744 C C . THR B 1 36 ? -17.219 -8.578 -17.172 1 46.06 36 THR B C 1
ATOM 2746 O O . THR B 1 36 ? -16.156 -9.195 -17.078 1 46.06 36 THR B O 1
ATOM 2749 N N . THR B 1 37 ? -16.969 -7.422 -16.688 1 54.47 37 THR B N 1
ATOM 2750 C CA . THR B 1 37 ? -16.375 -7.328 -15.367 1 54.47 37 THR B CA 1
ATOM 2751 C C . THR B 1 37 ? -16.844 -8.469 -14.477 1 54.47 37 THR B C 1
ATOM 2753 O O . THR B 1 37 ? -18.031 -8.594 -14.195 1 54.47 37 THR B O 1
ATOM 2756 N N . GLN B 1 38 ? -16.312 -9.602 -14.664 1 65.12 38 GLN B N 1
ATOM 2757 C CA . GLN B 1 38 ? -16.672 -10.734 -13.812 1 65.12 38 GLN B CA 1
ATOM 2758 C C . GLN B 1 38 ? -16.922 -10.289 -12.375 1 65.12 38 GLN B C 1
ATOM 2760 O O . GLN B 1 38 ? -16.094 -9.562 -11.797 1 65.12 38 GLN B O 1
ATOM 2765 N N . GLN B 1 39 ? -18.188 -10.344 -11.938 1 79.75 39 GLN B N 1
ATOM 2766 C CA . GLN B 1 39 ? -18.797 -9.93 -10.68 1 79.75 39 GLN B CA 1
ATOM 2767 C C . GLN B 1 39 ? -18.203 -10.695 -9.508 1 79.75 39 GLN B C 1
ATOM 2769 O O . GLN B 1 39 ? -18.109 -11.922 -9.539 1 79.75 39 GLN B O 1
ATOM 2774 N N . LEU B 1 40 ? -17.469 -10.039 -8.625 1 91.69 40 LEU B N 1
ATOM 2775 C CA . LEU B 1 40 ? -17.078 -10.617 -7.344 1 91.69 40 LEU B CA 1
ATOM 2776 C C . LEU B 1 40 ? -18.297 -10.805 -6.441 1 91.69 40 LEU B C 1
ATOM 2778 O O . LEU B 1 40 ? -19.203 -9.977 -6.434 1 91.69 40 LEU B O 1
ATOM 2782 N N . TYR B 1 41 ? -18.453 -11.898 -5.805 1 96.25 41 TYR B N 1
ATOM 2783 C CA . TYR B 1 41 ? -19.484 -12.211 -4.832 1 96.25 41 TYR B CA 1
ATOM 2784 C C . TYR B 1 41 ? -18.969 -12.07 -3.408 1 96.25 41 TYR B C 1
ATOM 2786 O O . TYR B 1 41 ? -17.859 -12.516 -3.098 1 96.25 41 TYR B O 1
ATOM 2794 N N . LYS B 1 42 ? -19.812 -11.523 -2.639 1 96 42 LYS B N 1
ATOM 2795 C CA . LYS B 1 42 ? -19.453 -11.406 -1.227 1 96 42 LYS B CA 1
ATOM 2796 C C . LYS B 1 42 ? -19.891 -12.641 -0.446 1 96 42 LYS B C 1
ATOM 2798 O O . LYS B 1 42 ? -21.047 -13.07 -0.542 1 96 42 LYS B O 1
ATOM 2803 N N . ALA B 1 43 ? -18.969 -13.18 0.341 1 97.69 43 ALA B N 1
ATOM 2804 C CA . ALA B 1 43 ? -19.281 -14.359 1.149 1 97.69 43 ALA B CA 1
ATOM 2805 C C . ALA B 1 43 ? -19.562 -13.969 2.598 1 97.69 43 ALA B C 1
ATOM 2807 O O . ALA B 1 43 ? -19.484 -12.789 2.957 1 97.69 43 ALA B O 1
ATOM 2808 N N . SER B 1 44 ? -19.984 -14.914 3.391 1 96.56 44 SER B N 1
ATOM 2809 C CA . SER B 1 44 ? -20.375 -14.672 4.773 1 96.56 44 SER B CA 1
ATOM 2810 C C . SER B 1 44 ? -19.188 -14.258 5.625 1 96.56 44 SER B C 1
ATOM 2812 O O . SER B 1 44 ? -19.359 -13.68 6.703 1 96.56 44 SER B O 1
ATOM 2814 N N . ASP B 1 45 ? -17.969 -14.586 5.16 1 95.5 45 ASP B N 1
ATOM 2815 C CA . ASP B 1 45 ? -16.781 -14.195 5.914 1 95.5 45 ASP B CA 1
ATOM 2816 C C . ASP B 1 45 ? -16.375 -12.758 5.598 1 95.5 45 ASP B C 1
ATOM 2818 O O . ASP B 1 45 ? -15.375 -12.266 6.105 1 95.5 45 ASP B O 1
ATOM 2822 N N . GLY B 1 46 ? -17.078 -12.164 4.719 1 94 46 GLY B N 1
ATOM 2823 C CA . GLY B 1 46 ? -16.828 -10.773 4.375 1 94 46 GLY B CA 1
ATOM 2824 C C . GLY B 1 46 ? -15.867 -10.609 3.205 1 94 46 GLY B C 1
ATOM 2825 O O . GLY B 1 46 ? -15.586 -9.492 2.781 1 94 46 GLY B O 1
ATOM 2826 N N . ARG B 1 47 ? -15.391 -11.68 2.633 1 94.56 47 ARG B N 1
ATOM 2827 C CA . ARG B 1 47 ? -14.43 -11.625 1.534 1 94.56 47 ARG B CA 1
ATOM 2828 C C . ARG B 1 47 ? -15.133 -11.773 0.188 1 94.56 47 ARG B C 1
ATOM 2830 O O . ARG B 1 47 ? -16.266 -12.25 0.121 1 94.56 47 ARG B O 1
ATOM 2837 N N . ASP B 1 48 ? -14.461 -11.273 -0.784 1 95.12 48 ASP B N 1
ATOM 2838 C CA . ASP B 1 48 ? -14.977 -11.336 -2.146 1 95.12 48 ASP B CA 1
ATOM 2839 C C . ASP B 1 48 ? -14.375 -12.508 -2.91 1 95.12 48 ASP B C 1
ATOM 2841 O O . ASP B 1 48 ? -13.18 -12.797 -2.775 1 95.12 48 ASP B O 1
ATOM 2845 N N . TYR B 1 49 ? -15.227 -13.203 -3.709 1 97.94 49 TYR B N 1
ATOM 2846 C CA . TYR B 1 49 ? -14.773 -14.32 -4.535 1 97.94 49 TYR B CA 1
ATOM 2847 C C . TYR B 1 49 ? -15.336 -14.211 -5.945 1 97.94 49 TYR B C 1
ATOM 2849 O O . TYR B 1 49 ? -16.453 -13.734 -6.145 1 97.94 49 TYR B O 1
ATOM 2857 N N . LEU B 1 50 ? -14.539 -14.562 -6.844 1 97.75 50 LEU B N 1
ATOM 2858 C CA . LEU B 1 50 ? -14.992 -14.758 -8.219 1 97.75 50 LEU B CA 1
ATOM 2859 C C . LEU B 1 50 ? -15.227 -16.234 -8.5 1 97.75 50 LEU B C 1
ATOM 2861 O O . LEU B 1 50 ? -14.328 -17.062 -8.336 1 97.75 50 LEU B O 1
ATOM 2865 N N . ILE B 1 51 ? -16.453 -16.594 -8.859 1 97.69 51 ILE B N 1
ATOM 2866 C CA . ILE B 1 51 ? -16.812 -17.953 -9.203 1 97.69 51 ILE B CA 1
ATOM 2867 C C . ILE B 1 51 ? -17.047 -18.062 -10.711 1 97.69 51 ILE B C 1
ATOM 2869 O O . ILE B 1 51 ? -17.953 -17.422 -11.25 1 97.69 51 ILE B O 1
ATOM 2873 N N . GLU B 1 52 ? -16.203 -18.844 -11.375 1 97 52 GLU B N 1
ATOM 2874 C CA . GLU B 1 52 ? -16.297 -19.031 -12.82 1 97 52 GLU B CA 1
ATOM 2875 C C . GLU B 1 52 ? -16.656 -20.469 -13.164 1 97 52 GLU B C 1
ATOM 2877 O O . GLU B 1 52 ? -15.859 -21.391 -12.953 1 97 52 GLU B O 1
ATOM 2882 N N . THR B 1 53 ? -17.859 -20.703 -13.68 1 96 53 THR B N 1
ATOM 2883 C CA . THR B 1 53 ? -18.312 -22.062 -13.992 1 96 53 THR B CA 1
ATOM 2884 C C . THR B 1 53 ? -18.422 -22.25 -15.5 1 96 53 THR B C 1
ATOM 2886 O O . THR B 1 53 ? -18.547 -23.391 -15.969 1 96 53 THR B O 1
ATOM 2889 N N . GLU B 1 54 ? -18.344 -21.234 -16.281 1 94.25 54 GLU B N 1
ATOM 2890 C CA . GLU B 1 54 ? -18.562 -21.328 -17.719 1 94.25 54 GLU B CA 1
ATOM 2891 C C . GLU B 1 54 ? -17.25 -21.547 -18.469 1 94.25 54 GLU B C 1
ATOM 2893 O O . GLU B 1 54 ? -17.188 -22.391 -19.375 1 94.25 54 GLU B O 1
ATOM 2898 N N . LEU B 1 55 ? -16.328 -20.703 -18.094 1 94.5 55 LEU B N 1
ATOM 2899 C CA . LEU B 1 55 ? -15.008 -20.906 -18.688 1 94.5 55 LEU B CA 1
ATOM 2900 C C . LEU B 1 55 ? -14.32 -22.125 -18.109 1 94.5 55 LEU B C 1
ATOM 2902 O O . LEU B 1 55 ? -14.141 -22.234 -16.891 1 94.5 55 LEU B O 1
ATOM 2906 N N . LYS B 1 56 ? -14.008 -23.062 -18.938 1 97.44 56 LYS B N 1
ATOM 2907 C CA . LYS B 1 56 ? -13.32 -24.266 -18.5 1 97.44 56 LYS B CA 1
ATOM 2908 C C . LYS B 1 56 ? -11.82 -24.188 -18.812 1 97.44 56 LYS B C 1
ATOM 2910 O O . LYS B 1 56 ? -11.422 -24.125 -19.969 1 97.44 56 LYS B O 1
ATOM 2915 N N . TYR B 1 57 ? -11.086 -24.141 -17.797 1 97.31 57 TYR B N 1
ATOM 2916 C CA . TYR B 1 57 ? -9.641 -24 -17.891 1 97.31 57 TYR B CA 1
ATOM 2917 C C . TYR B 1 57 ? -8.93 -25.125 -17.156 1 97.31 57 TYR B C 1
ATOM 2919 O O . TYR B 1 57 ? -9.492 -25.719 -16.219 1 97.31 57 TYR B O 1
ATOM 2927 N N . ASN B 1 58 ? -7.719 -25.516 -17.672 1 97.19 58 ASN B N 1
ATOM 2928 C CA . ASN B 1 58 ? -6.875 -26.328 -16.781 1 97.19 58 ASN B CA 1
ATOM 2929 C C . ASN B 1 58 ? -6.367 -25.516 -15.602 1 97.19 58 ASN B C 1
ATOM 2931 O O . ASN B 1 58 ? -6.641 -24.312 -15.5 1 97.19 58 ASN B O 1
ATOM 2935 N N . TRP B 1 59 ? -5.77 -26.094 -14.688 1 97.88 59 TRP B N 1
ATOM 2936 C CA . TRP B 1 59 ? -5.406 -25.453 -13.43 1 97.88 59 TRP B CA 1
ATOM 2937 C C . TRP B 1 59 ? -4.504 -24.25 -13.672 1 97.88 59 TRP B C 1
ATOM 2939 O O . TRP B 1 59 ? -4.68 -23.188 -13.055 1 97.88 59 TRP B O 1
ATOM 2949 N N . TYR B 1 60 ? -3.555 -24.328 -14.594 1 96.94 60 TYR B N 1
ATOM 2950 C CA . TYR B 1 60 ? -2.592 -23.281 -14.898 1 96.94 60 TYR B CA 1
ATOM 2951 C C . TYR B 1 60 ? -3.277 -22.094 -15.555 1 96.94 60 TYR B C 1
ATOM 2953 O O . TYR B 1 60 ? -2.998 -20.938 -15.219 1 96.94 60 TYR B O 1
ATOM 2961 N N . GLN B 1 61 ? -4.113 -22.438 -16.469 1 96.62 61 GLN B N 1
ATOM 2962 C CA . GLN B 1 61 ? -4.895 -21.375 -17.109 1 96.62 61 GLN B CA 1
ATOM 2963 C C . GLN B 1 61 ? -5.75 -20.625 -16.109 1 96.62 61 GLN B C 1
ATOM 2965 O O . GLN B 1 61 ? -5.852 -19.391 -16.156 1 96.62 61 GLN B O 1
ATOM 2970 N N . ALA B 1 62 ? -6.383 -21.359 -15.258 1 98.06 62 ALA B N 1
ATOM 2971 C CA . ALA B 1 62 ? -7.195 -20.75 -14.211 1 98.06 62 ALA B CA 1
ATOM 2972 C C . ALA B 1 62 ? -6.352 -19.844 -13.312 1 98.06 62 ALA B C 1
ATOM 2974 O O . ALA B 1 62 ? -6.758 -18.734 -12.992 1 98.06 62 ALA B O 1
ATOM 2975 N N . TRP B 1 63 ? -5.234 -20.375 -12.922 1 98.06 63 TRP B N 1
ATOM 2976 C CA . TRP B 1 63 ? -4.289 -19.609 -12.125 1 98.06 63 TRP B CA 1
ATOM 2977 C C . TRP B 1 63 ? -3.939 -18.281 -12.805 1 98.06 63 TRP B C 1
ATOM 2979 O O . TRP B 1 63 ? -4.039 -17.219 -12.195 1 98.06 63 TRP B O 1
ATOM 2989 N N . HIS B 1 64 ? -3.596 -18.375 -14.023 1 97.56 64 HIS B N 1
ATOM 2990 C CA . HIS B 1 64 ? -3.17 -17.188 -14.758 1 97.56 64 HIS B CA 1
ATOM 2991 C C . HIS B 1 64 ? -4.34 -16.234 -14.984 1 97.56 64 HIS B C 1
ATOM 2993 O O . HIS B 1 64 ? -4.164 -15.008 -14.953 1 97.56 64 HIS B O 1
ATOM 2999 N N . GLU B 1 65 ? -5.469 -16.766 -15.25 1 96.69 65 GLU B N 1
ATOM 3000 C CA . GLU B 1 65 ? -6.648 -15.93 -15.406 1 96.69 65 GLU B CA 1
ATOM 3001 C C . GLU B 1 65 ? -6.906 -15.102 -14.148 1 96.69 65 GLU B C 1
ATOM 3003 O O . GLU B 1 65 ? -7.195 -13.906 -14.234 1 96.69 65 GLU B O 1
ATOM 3008 N N . CYS B 1 66 ? -6.809 -15.727 -13.008 1 97.56 66 CYS B N 1
ATOM 3009 C CA . CYS B 1 66 ? -6.941 -14.992 -11.75 1 97.56 66 CYS B CA 1
ATOM 3010 C C . CYS B 1 66 ? -5.84 -13.953 -11.609 1 97.56 66 CYS B C 1
ATOM 3012 O O . CYS B 1 66 ? -6.113 -12.797 -11.266 1 97.56 66 CYS B O 1
ATOM 3014 N N . ALA B 1 67 ? -4.664 -14.336 -11.938 1 97.06 67 ALA B N 1
ATOM 3015 C CA . ALA B 1 67 ? -3.504 -13.469 -11.75 1 97.06 67 ALA B CA 1
ATOM 3016 C C . ALA B 1 67 ? -3.615 -12.211 -12.609 1 97.06 67 ALA B C 1
ATOM 3018 O O . ALA B 1 67 ? -3.238 -11.125 -12.172 1 97.06 67 ALA B O 1
ATOM 3019 N N . ARG B 1 68 ? -4.102 -12.352 -13.797 1 96.12 68 ARG B N 1
ATOM 3020 C CA . ARG B 1 68 ? -4.227 -11.227 -14.727 1 96.12 68 ARG B CA 1
ATOM 3021 C C . ARG B 1 68 ? -5.125 -10.141 -14.148 1 96.12 68 ARG B C 1
ATOM 3023 O O . ARG B 1 68 ? -5.051 -8.984 -14.562 1 96.12 68 ARG B O 1
ATOM 3030 N N . ARG B 1 69 ? -5.855 -10.461 -13.125 1 93.62 69 ARG B N 1
ATOM 3031 C CA . ARG B 1 69 ? -6.777 -9.523 -12.492 1 93.62 69 ARG B CA 1
ATOM 3032 C C . ARG B 1 69 ? -6.273 -9.102 -11.109 1 93.62 69 ARG B C 1
ATOM 3034 O O . ARG B 1 69 ? -7.02 -8.523 -10.32 1 93.62 69 ARG B O 1
ATOM 3041 N N . ASN B 1 70 ? -5.086 -9.461 -10.836 1 92.88 70 ASN B N 1
ATOM 3042 C CA . ASN B 1 70 ? -4.508 -9.266 -9.508 1 92.88 70 ASN B CA 1
ATOM 3043 C C . ASN B 1 70 ? -5.246 -10.078 -8.453 1 92.88 70 ASN B C 1
ATOM 3045 O O . ASN B 1 70 ? -5.379 -9.641 -7.309 1 92.88 70 ASN B O 1
ATOM 3049 N N . TYR B 1 71 ? -5.867 -11.117 -8.945 1 96.44 71 TYR B N 1
ATOM 3050 C CA . TYR B 1 71 ? -6.453 -12.117 -8.062 1 96.44 71 TYR B CA 1
ATOM 3051 C C . TYR B 1 71 ? -5.539 -13.328 -7.926 1 96.44 71 TYR B C 1
ATOM 3053 O O . TYR B 1 71 ? -4.383 -13.289 -8.352 1 96.44 71 TYR B O 1
ATOM 3061 N N . GLN B 1 72 ? -5.949 -14.281 -7.16 1 97.88 72 GLN B N 1
ATOM 3062 C CA . GLN B 1 72 ? -5.312 -15.586 -6.996 1 97.88 72 GLN B CA 1
ATOM 3063 C C . GLN B 1 72 ? -6.352 -16.703 -6.906 1 97.88 72 GLN B C 1
ATOM 3065 O O . GLN B 1 72 ? -7.504 -16.453 -6.535 1 97.88 72 GLN B O 1
ATOM 3070 N N . LEU B 1 73 ? -5.977 -17.891 -7.352 1 98.56 73 LEU B N 1
ATOM 3071 C CA . LEU B 1 73 ? -6.852 -19 -7.016 1 98.56 73 LEU B CA 1
ATOM 3072 C C . LEU B 1 73 ? -7.074 -19.094 -5.512 1 98.56 73 LEU B C 1
ATOM 3074 O O . LEU B 1 73 ? -6.141 -18.891 -4.73 1 98.56 73 LEU B O 1
ATOM 3078 N N . VAL B 1 74 ? -8.242 -19.375 -5.121 1 98.69 74 VAL B N 1
ATOM 3079 C CA . VAL B 1 74 ? -8.664 -19.266 -3.73 1 98.69 74 VAL B CA 1
ATOM 3080 C C . VAL B 1 74 ? -7.863 -20.234 -2.865 1 98.69 74 VAL B C 1
ATOM 3082 O O . VAL B 1 74 ? -7.609 -21.375 -3.273 1 98.69 74 VAL B O 1
ATOM 3085 N N . GLU B 1 75 ? -7.441 -19.781 -1.746 1 98.5 75 GLU B N 1
ATOM 3086 C CA . GLU B 1 75 ? -6.777 -20.578 -0.713 1 98.5 75 GLU B CA 1
ATOM 3087 C C . GLU B 1 75 ? -7.652 -20.703 0.529 1 98.5 75 GLU B C 1
ATOM 3089 O O . GLU B 1 75 ? -8.086 -19.703 1.103 1 98.5 75 GLU B O 1
ATOM 3094 N N . ILE B 1 76 ? -7.934 -21.922 0.961 1 98.56 76 ILE B N 1
ATOM 3095 C CA . ILE B 1 76 ? -8.859 -22.188 2.059 1 98.56 76 ILE B CA 1
ATOM 3096 C C . ILE B 1 76 ? -8.086 -22.703 3.268 1 98.56 76 ILE B C 1
ATOM 3098 O O . ILE B 1 76 ? -7.855 -23.922 3.391 1 98.56 76 ILE B O 1
ATOM 3102 N N . GLU B 1 77 ? -7.793 -21.828 4.184 1 97.19 77 GLU B N 1
ATOM 3103 C CA . GLU B 1 77 ? -6.848 -22.156 5.246 1 97.19 77 GLU B CA 1
ATOM 3104 C C . GLU B 1 77 ? -7.57 -22.453 6.555 1 97.19 77 GLU B C 1
ATOM 3106 O O . GLU B 1 77 ? -6.93 -22.672 7.586 1 97.19 77 GLU B O 1
ATOM 3111 N N . SER B 1 78 ? -8.922 -22.422 6.527 1 97.94 78 SER B N 1
ATOM 3112 C CA . SER B 1 78 ? -9.664 -22.656 7.766 1 97.94 78 SER B CA 1
ATOM 3113 C C . SER B 1 78 ? -11.055 -23.188 7.477 1 97.94 78 SER B C 1
ATOM 3115 O O . SER B 1 78 ? -11.57 -23.031 6.367 1 97.94 78 SER B O 1
ATOM 3117 N N . ALA B 1 79 ? -11.586 -23.828 8.547 1 98.12 79 ALA B N 1
ATOM 3118 C CA . ALA B 1 79 ? -12.953 -24.328 8.445 1 98.12 79 ALA B CA 1
ATOM 3119 C C . ALA B 1 79 ? -13.945 -23.172 8.219 1 98.12 79 ALA B C 1
ATOM 3121 O O . ALA B 1 79 ? -14.914 -23.328 7.473 1 98.12 79 ALA B O 1
ATOM 3122 N N . ALA B 1 80 ? -13.703 -22.078 8.883 1 98.06 80 ALA B N 1
ATOM 3123 C CA . ALA B 1 80 ? -14.57 -20.906 8.742 1 98.06 80 ALA B CA 1
ATOM 3124 C C . ALA B 1 80 ? -14.602 -20.422 7.293 1 98.06 80 ALA B C 1
ATOM 3126 O O . ALA B 1 80 ? -15.672 -20.172 6.734 1 98.06 80 ALA B O 1
ATOM 3127 N N . LYS B 1 81 ? -13.469 -20.25 6.73 1 98 81 LYS B N 1
ATOM 3128 C CA . LYS B 1 81 ? -13.414 -19.828 5.332 1 98 81 LYS B CA 1
ATOM 3129 C C . LYS B 1 81 ? -14.047 -20.875 4.418 1 98 81 LYS B C 1
ATOM 3131 O O . LYS B 1 81 ? -14.75 -20.516 3.469 1 98 81 LYS B O 1
ATOM 3136 N N . ASN B 1 82 ? -13.789 -22.188 4.672 1 98.62 82 ASN B N 1
ATOM 3137 C CA . ASN B 1 82 ? -14.383 -23.266 3.891 1 98.62 82 ASN B CA 1
ATOM 3138 C C . ASN B 1 82 ? -15.906 -23.188 3.904 1 98.62 82 ASN B C 1
ATOM 3140 O O . ASN B 1 82 ? -16.547 -23.266 2.854 1 98.62 82 ASN B O 1
ATOM 3144 N N . ASN B 1 83 ? -16.438 -23 5.105 1 98.44 83 ASN B N 1
ATOM 3145 C CA . ASN B 1 83 ? -17.875 -22.891 5.254 1 98.44 83 ASN B CA 1
ATOM 3146 C C . ASN B 1 83 ? -18.438 -21.672 4.531 1 98.44 83 ASN B C 1
ATOM 3148 O O . ASN B 1 83 ? -19.516 -21.734 3.93 1 98.44 83 ASN B O 1
ATOM 3152 N N . ALA B 1 84 ? -17.766 -20.609 4.57 1 98.56 84 ALA B N 1
ATOM 3153 C CA . ALA B 1 84 ? -18.188 -19.391 3.869 1 98.56 84 ALA B CA 1
ATOM 3154 C C . ALA B 1 84 ? -18.25 -19.625 2.363 1 98.56 84 ALA B C 1
ATOM 3156 O O . ALA B 1 84 ? -19.188 -19.172 1.698 1 98.56 84 ALA B O 1
ATOM 3157 N N . ILE B 1 85 ? -17.266 -20.297 1.85 1 98.5 85 ILE B N 1
ATOM 3158 C CA . ILE B 1 85 ? -17.219 -20.562 0.417 1 98.5 85 ILE B CA 1
ATOM 3159 C C . ILE B 1 85 ? -18.328 -21.531 0.03 1 98.5 85 ILE B C 1
ATOM 3161 O O . ILE B 1 85 ? -19 -21.359 -0.992 1 98.5 85 ILE B O 1
ATOM 3165 N N . ILE B 1 86 ? -18.578 -22.578 0.859 1 98.38 86 ILE B N 1
ATOM 3166 C CA . ILE B 1 86 ? -19.641 -23.547 0.599 1 98.38 86 ILE B CA 1
ATOM 3167 C C . ILE B 1 86 ? -20.984 -22.844 0.574 1 98.38 86 ILE B C 1
ATOM 3169 O O . ILE B 1 86 ? -21.797 -23.047 -0.333 1 98.38 86 ILE B O 1
ATOM 3173 N N . ASP B 1 87 ? -21.172 -21.984 1.556 1 98.12 87 ASP B N 1
ATOM 3174 C CA . ASP B 1 87 ? -22.406 -21.203 1.604 1 98.12 87 ASP B CA 1
ATOM 3175 C C . ASP B 1 87 ? -22.578 -20.359 0.344 1 98.12 87 ASP B C 1
ATOM 3177 O O . ASP B 1 87 ? -23.672 -20.281 -0.21 1 98.12 87 ASP B O 1
ATOM 3181 N N . LEU B 1 88 ? -21.562 -19.797 -0.047 1 98.06 88 LEU B N 1
ATOM 3182 C CA . LEU B 1 88 ? -21.594 -18.953 -1.24 1 98.06 88 LEU B CA 1
ATOM 3183 C C . LEU B 1 88 ? -21.922 -19.781 -2.48 1 98.06 88 LEU B C 1
ATOM 3185 O O . LEU B 1 88 ? -22.734 -19.375 -3.312 1 98.06 88 LEU B O 1
ATOM 3189 N N . LEU B 1 89 ? -21.297 -20.938 -2.631 1 98.12 89 LEU B N 1
ATOM 3190 C CA . LEU B 1 89 ? -21.516 -21.797 -3.787 1 98.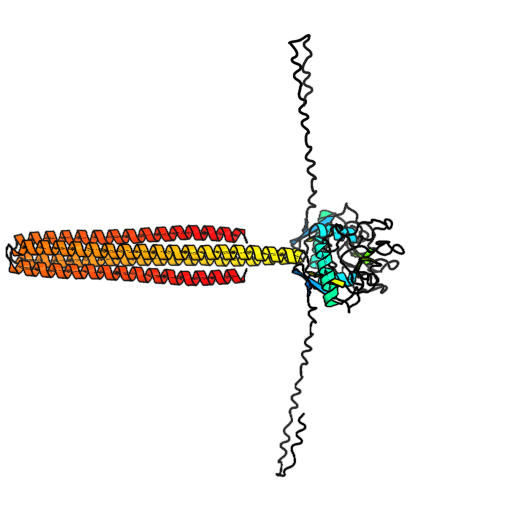12 89 LEU B CA 1
ATOM 3191 C C . LEU B 1 89 ? -22.953 -22.312 -3.826 1 98.12 89 LEU B C 1
ATOM 3193 O O . LEU B 1 89 ? -23.562 -22.406 -4.898 1 98.12 89 LEU B O 1
ATOM 3197 N N . LYS B 1 90 ? -23.5 -22.641 -2.666 1 97.69 90 LYS B N 1
ATOM 3198 C CA . LYS B 1 90 ? -24.891 -23.047 -2.59 1 97.69 90 LYS B CA 1
ATOM 3199 C C . LYS B 1 90 ? -25.812 -21.938 -3.105 1 97.69 90 LYS B C 1
ATOM 3201 O O . LYS B 1 90 ? -26.781 -22.203 -3.824 1 97.69 90 LYS B O 1
ATOM 3206 N N . LYS B 1 91 ? -25.484 -20.734 -2.764 1 96.75 91 LYS B N 1
ATOM 3207 C CA . LYS B 1 91 ? -26.297 -19.594 -3.137 1 96.75 91 LYS B CA 1
ATOM 3208 C C . LYS B 1 91 ? -26.156 -19.281 -4.625 1 96.75 91 LYS B C 1
ATOM 3210 O O . LYS B 1 91 ? -27.156 -18.969 -5.293 1 96.75 91 LYS B O 1
ATOM 3215 N N . VAL B 1 92 ? -24.938 -19.375 -5.141 1 95.19 92 VAL B N 1
ATOM 3216 C CA . VAL B 1 92 ? -24.641 -18.875 -6.48 1 95.19 92 VAL B CA 1
ATOM 3217 C C . VAL B 1 92 ? -24.891 -19.969 -7.512 1 95.19 92 VAL B C 1
ATOM 3219 O O . VAL B 1 92 ? -25.438 -19.703 -8.586 1 95.19 92 VAL B O 1
ATOM 3222 N N . ILE B 1 93 ? -24.484 -21.203 -7.211 1 95.31 93 ILE B N 1
ATOM 3223 C CA . ILE B 1 93 ? -24.547 -22.297 -8.172 1 95.31 93 ILE B CA 1
ATOM 3224 C C . ILE B 1 93 ? -25.688 -23.234 -7.793 1 95.31 93 ILE B C 1
ATOM 3226 O O . ILE B 1 93 ? -26.281 -23.875 -8.656 1 95.31 93 ILE B O 1
ATOM 3230 N N . GLY B 1 94 ? -25.938 -23.391 -6.484 1 95.94 94 GLY B N 1
ATOM 3231 C CA . GLY B 1 94 ? -27.031 -24.234 -5.992 1 95.94 94 GLY B CA 1
ATOM 3232 C C . GLY B 1 94 ? -26.594 -25.641 -5.676 1 95.94 94 GLY B C 1
ATOM 3233 O O . GLY B 1 94 ? -27.266 -26.359 -4.934 1 95.94 94 GLY B O 1
ATOM 3234 N N . LYS B 1 95 ? -25.453 -26.125 -6.215 1 96.06 95 LYS B N 1
ATOM 3235 C CA . LYS B 1 95 ? -24.938 -27.469 -5.996 1 96.06 95 LYS B CA 1
ATOM 3236 C C . LYS B 1 95 ? -23.422 -27.516 -6.121 1 96.06 95 LYS B C 1
ATOM 3238 O O . LYS B 1 95 ? -22.797 -26.531 -6.539 1 96.06 95 LYS B O 1
ATOM 3243 N N . SER B 1 96 ? -22.875 -28.641 -5.734 1 96.69 96 SER B N 1
ATOM 3244 C CA . SER B 1 96 ? -21.438 -28.828 -5.914 1 96.69 96 SER B CA 1
ATOM 3245 C C . SER B 1 96 ? -21.047 -28.812 -7.391 1 96.69 96 SER B C 1
ATOM 3247 O O . SER B 1 96 ? -21.859 -29.203 -8.242 1 96.69 96 SER B O 1
ATOM 3249 N N . HIS B 1 97 ? -19.844 -28.375 -7.703 1 97.25 97 HIS B N 1
ATOM 3250 C CA . HIS B 1 97 ? -19.328 -28.203 -9.062 1 97.25 97 HIS B CA 1
ATOM 3251 C C . HIS B 1 97 ? -17.812 -28.406 -9.109 1 97.25 97 HIS B C 1
ATOM 3253 O O . HIS B 1 97 ? -17.125 -28.203 -8.109 1 97.25 97 HIS B O 1
ATOM 3259 N N . ASN B 1 98 ? -17.375 -28.906 -10.242 1 98.62 98 ASN B N 1
ATOM 3260 C CA . ASN B 1 98 ? -15.93 -28.969 -10.406 1 98.62 98 ASN B CA 1
ATOM 3261 C C . ASN B 1 98 ? -15.312 -27.578 -10.539 1 98.62 98 ASN B C 1
ATOM 3263 O O . ASN B 1 98 ? -15.469 -26.922 -11.57 1 98.62 98 ASN B O 1
ATOM 3267 N N . LEU B 1 99 ? -14.625 -27.125 -9.438 1 98.81 99 LEU B N 1
ATOM 3268 C CA . LEU B 1 99 ? -13.984 -25.812 -9.391 1 98.81 99 LEU B CA 1
ATOM 3269 C C . LEU B 1 99 ? -12.57 -25.922 -8.852 1 98.81 99 LEU B C 1
ATOM 3271 O O . LEU B 1 99 ? -12.359 -26.422 -7.742 1 98.81 99 LEU B O 1
ATOM 3275 N N . TRP B 1 100 ? -11.625 -25.422 -9.672 1 98.88 100 TRP B N 1
ATOM 3276 C CA . TRP B 1 100 ? -10.242 -25.422 -9.219 1 98.88 100 TRP B CA 1
ATOM 3277 C C . TRP B 1 100 ? -10.078 -24.531 -7.984 1 98.88 100 TRP B C 1
ATOM 3279 O O . TRP B 1 100 ? -10.656 -23.438 -7.914 1 98.88 100 TRP B O 1
ATOM 3289 N N . LEU B 1 101 ? -9.336 -25 -7.02 1 98.88 101 LEU B N 1
ATOM 3290 C CA . LEU B 1 101 ? -8.781 -24.25 -5.902 1 98.88 101 LEU B CA 1
ATOM 3291 C C . LEU B 1 101 ? -7.297 -23.969 -6.113 1 98.88 101 LEU B C 1
ATOM 3293 O O . LEU B 1 101 ? -6.715 -24.422 -7.102 1 98.88 101 LEU B O 1
ATOM 3297 N N . GLY B 1 102 ? -6.66 -23.266 -5.176 1 98.69 102 GLY B N 1
ATOM 3298 C CA . GLY B 1 102 ? -5.289 -22.828 -5.387 1 98.69 102 GLY B CA 1
ATOM 3299 C C . GLY B 1 102 ? -4.262 -23.828 -4.883 1 98.69 102 GLY B C 1
ATOM 3300 O O . GLY B 1 102 ? -3.086 -23.484 -4.734 1 98.69 102 GLY B O 1
ATOM 3301 N N . GLY B 1 103 ? -4.629 -25.062 -4.625 1 98 103 GLY B N 1
ATOM 3302 C CA . GLY B 1 103 ? -3.719 -26.016 -4.016 1 98 103 GLY B CA 1
ATOM 3303 C C . GLY B 1 103 ? -3.061 -26.938 -5.023 1 98 103 GLY B C 1
ATOM 3304 O O . GLY B 1 103 ? -3.682 -27.328 -6.008 1 98 103 GLY B O 1
ATOM 3305 N N . ASN B 1 104 ? -1.809 -27.297 -4.766 1 96.81 104 ASN B N 1
ATOM 3306 C CA . ASN B 1 104 ? -1.092 -28.328 -5.504 1 96.81 104 ASN B CA 1
ATOM 3307 C C . ASN B 1 104 ? -0.037 -29.016 -4.637 1 96.81 104 ASN B C 1
ATOM 3309 O O . ASN B 1 104 ? 0.267 -28.531 -3.539 1 96.81 104 ASN B O 1
ATOM 3313 N N . ASP B 1 105 ? 0.489 -30.094 -5.094 1 94.81 105 ASP B N 1
ATOM 3314 C CA . ASP B 1 105 ? 1.4 -30.859 -4.25 1 94.81 105 ASP B CA 1
ATOM 3315 C C . ASP B 1 105 ? 2.846 -30.703 -4.715 1 94.81 105 ASP B C 1
ATOM 3317 O O . ASP B 1 105 ? 3.691 -31.562 -4.438 1 94.81 105 ASP B O 1
ATOM 3321 N N . GLU B 1 106 ? 3.131 -29.672 -5.504 1 92.12 106 GLU B N 1
ATOM 3322 C CA . GLU B 1 106 ? 4.457 -29.375 -6.035 1 92.12 106 GLU B CA 1
ATOM 3323 C C . GLU B 1 106 ? 4.996 -30.547 -6.859 1 92.12 106 GLU B C 1
ATOM 3325 O O . GLU B 1 106 ? 6.203 -30.797 -6.879 1 92.12 106 GLU B O 1
ATOM 3330 N N . TYR B 1 107 ? 4.078 -31.266 -7.43 1 87.38 107 TYR B N 1
ATOM 3331 C CA . TYR B 1 107 ? 4.398 -32.406 -8.289 1 87.38 107 TYR B CA 1
ATOM 3332 C C . TYR B 1 107 ? 5.355 -33.375 -7.59 1 87.38 107 TYR B C 1
ATOM 3334 O O . TYR B 1 107 ? 6.34 -33.812 -8.18 1 87.38 107 TYR B O 1
ATOM 3342 N N . SER B 1 108 ? 5.066 -33.5 -6.367 1 73.94 108 SER B N 1
ATOM 3343 C CA . SER B 1 108 ? 5.789 -34.5 -5.566 1 73.94 108 SER B CA 1
ATOM 3344 C C . SER B 1 108 ? 5.484 -35.906 -6.031 1 73.94 108 SER B C 1
ATOM 3346 O O . SER B 1 108 ? 4.359 -36.219 -6.445 1 73.94 108 SER B O 1
ATOM 3348 N N . THR B 1 109 ? 6.578 -36.656 -6.559 1 65.06 109 THR B N 1
ATOM 3349 C CA . THR B 1 109 ? 6.348 -38.031 -7.031 1 65.06 109 THR B CA 1
ATOM 3350 C C . THR B 1 109 ? 6.078 -38.969 -5.863 1 65.06 109 THR B C 1
ATOM 3352 O O . THR B 1 109 ? 6.043 -40.188 -6.039 1 65.06 109 THR B O 1
ATOM 3355 N N . SER B 1 110 ? 6.215 -38.406 -4.625 1 57.91 110 SER B N 1
ATOM 3356 C CA . SER B 1 110 ? 5.977 -39.344 -3.549 1 57.91 110 SER B CA 1
ATOM 3357 C C . SER B 1 110 ? 4.543 -39.875 -3.574 1 57.91 110 SER B C 1
ATOM 3359 O O . SER B 1 110 ? 3.623 -39.125 -3.961 1 57.91 110 SER B O 1
ATOM 3361 N N . ARG B 1 111 ? 4.492 -41.031 -3.787 1 57.25 111 ARG B N 1
ATOM 3362 C CA . ARG B 1 111 ? 3.248 -41.781 -3.961 1 57.25 111 ARG B CA 1
ATOM 3363 C C . ARG B 1 111 ? 2.117 -41.125 -3.156 1 57.25 111 ARG B C 1
ATOM 3365 O O . ARG B 1 111 ? 2.338 -40.188 -2.41 1 57.25 111 ARG B O 1
ATOM 3372 N N . ASP B 1 112 ? 1.356 -41.969 -2.27 1 57.88 112 ASP B N 1
ATOM 3373 C CA . ASP B 1 112 ? -0.081 -42.094 -2.059 1 57.88 112 ASP B CA 1
ATOM 3374 C C . ASP B 1 112 ? -0.602 -41 -1.128 1 57.88 112 ASP B C 1
ATOM 3376 O O . ASP B 1 112 ? -0.737 -39.844 -1.535 1 57.88 112 ASP B O 1
ATOM 3380 N N . TYR B 1 113 ? -0.877 -41.5 0.198 1 61.22 113 TYR B N 1
ATOM 3381 C CA . TYR B 1 113 ? -1.697 -41 1.297 1 61.22 113 TYR B CA 1
ATOM 3382 C C . TYR B 1 113 ? -0.903 -40.062 2.178 1 61.22 113 TYR B C 1
ATOM 3384 O O . TYR B 1 113 ? 0.283 -40.281 2.432 1 61.22 113 TYR B O 1
ATOM 3392 N N . ALA B 1 114 ? -1.124 -38.781 2.121 1 72.38 114 ALA B N 1
ATOM 3393 C CA . ALA B 1 114 ? -0.619 -37.844 3.139 1 72.38 114 ALA B CA 1
ATOM 3394 C C . ALA B 1 114 ? 0.441 -36.938 2.559 1 72.38 114 ALA B C 1
ATOM 3396 O O . ALA B 1 114 ? 1.266 -36.375 3.295 1 72.38 114 ALA B O 1
ATOM 3397 N N . ARG B 1 115 ? 0.579 -36.969 1.204 1 86.69 115 ARG B N 1
ATOM 3398 C CA . ARG B 1 115 ? 1.554 -36.031 0.66 1 86.69 115 ARG B CA 1
ATOM 3399 C C . ARG B 1 115 ? 1.157 -34.594 0.968 1 86.69 115 ARG B C 1
ATOM 3401 O O . ARG B 1 115 ? -0.028 -34.312 1.124 1 86.69 115 ARG B O 1
ATOM 3408 N N . PRO B 1 116 ? 2.152 -33.781 1.134 1 91.31 116 PRO B N 1
ATOM 3409 C CA . PRO B 1 116 ? 1.843 -32.406 1.463 1 91.31 116 PRO B CA 1
ATOM 3410 C C . PRO B 1 116 ? 1.302 -31.609 0.269 1 91.31 116 PRO B C 1
ATOM 3412 O O . PRO B 1 116 ? 1.66 -31.906 -0.876 1 91.31 116 PRO B O 1
ATOM 3415 N N . PHE B 1 117 ? 0.391 -30.781 0.566 1 95.5 117 PHE B N 1
ATOM 3416 C CA . PHE B 1 117 ? -0.127 -29.812 -0.406 1 95.5 117 PHE B CA 1
ATOM 3417 C C . PHE B 1 117 ? 0.176 -28.391 0.025 1 95.5 117 PHE B C 1
ATOM 3419 O O . PHE B 1 117 ? 0.361 -28.125 1.214 1 95.5 117 PHE B O 1
ATOM 3426 N N . PHE B 1 118 ? 0.204 -27.516 -0.981 1 97.19 118 PHE B N 1
ATOM 3427 C CA . PHE B 1 118 ? 0.575 -26.125 -0.756 1 97.19 118 PHE B CA 1
ATOM 3428 C C . PHE B 1 118 ? -0.374 -25.188 -1.491 1 97.19 118 PHE B C 1
ATOM 3430 O O . PHE B 1 118 ? -0.868 -25.516 -2.572 1 97.19 118 PHE B O 1
ATOM 3437 N N . TRP B 1 119 ? -0.559 -24.062 -0.832 1 98.19 119 TRP B N 1
ATOM 3438 C CA . TRP B 1 119 ? -1.271 -22.984 -1.512 1 98.19 119 TRP B CA 1
ATOM 3439 C C . TRP B 1 119 ? -0.339 -22.234 -2.451 1 98.19 119 TRP B C 1
ATOM 3441 O O . TRP B 1 119 ? 0.769 -21.844 -2.064 1 98.19 119 TRP B O 1
ATOM 3451 N N . SER B 1 120 ? -0.837 -21.984 -3.592 1 96.94 120 SER B N 1
ATOM 3452 C CA . SER B 1 120 ? 0.039 -21.547 -4.676 1 96.94 120 SER B CA 1
ATOM 3453 C C . SER B 1 120 ? 0.457 -20.094 -4.5 1 96.94 120 SER B C 1
ATOM 3455 O O . SER B 1 120 ? 1.6 -19.719 -4.789 1 96.94 120 SER B O 1
ATOM 3457 N N . ALA B 1 121 ? -0.389 -19.281 -4.09 1 96.5 121 ALA B N 1
ATOM 3458 C CA . ALA B 1 121 ? -0.098 -17.844 -4.031 1 96.5 121 ALA B CA 1
ATOM 3459 C C . ALA B 1 121 ? 0.822 -17.516 -2.859 1 96.5 121 ALA B C 1
ATOM 3461 O O . ALA B 1 121 ? 1.742 -16.703 -2.99 1 96.5 121 ALA B O 1
ATOM 3462 N N . THR B 1 122 ? 0.661 -18.203 -1.75 1 96.38 122 THR B N 1
ATOM 3463 C CA . THR B 1 122 ? 1.42 -17.891 -0.543 1 96.38 122 THR B CA 1
ATOM 3464 C C . THR B 1 122 ? 2.596 -18.859 -0.382 1 96.38 122 THR B C 1
ATOM 3466 O O . THR B 1 122 ? 3.547 -18.562 0.346 1 96.38 122 THR B O 1
ATOM 3469 N N . GLY B 1 123 ? 2.514 -19.984 -0.979 1 97.12 123 GLY B N 1
ATOM 3470 C CA . GLY B 1 123 ? 3.527 -21 -0.823 1 97.12 123 GLY B CA 1
ATOM 3471 C C . GLY B 1 123 ? 3.406 -21.766 0.481 1 97.12 123 GLY B C 1
ATOM 3472 O O . GLY B 1 123 ? 4.27 -22.594 0.811 1 97.12 123 GLY B O 1
ATOM 3473 N N . GLN B 1 124 ? 2.367 -21.594 1.146 1 97.31 124 GLN B N 1
ATOM 3474 C CA . GLN B 1 124 ? 2.219 -22.188 2.467 1 97.31 124 GLN B CA 1
ATOM 3475 C C . GLN B 1 124 ? 1.671 -23.609 2.367 1 97.31 124 GLN B C 1
ATOM 3477 O O . GLN B 1 124 ? 0.831 -23.906 1.512 1 97.31 124 GLN B O 1
ATOM 3482 N N . GLN B 1 125 ? 2.1 -24.406 3.264 1 96.44 125 GLN B N 1
ATOM 3483 C CA . GLN B 1 125 ? 1.584 -25.766 3.348 1 96.44 125 GLN B CA 1
ATOM 3484 C C . GLN B 1 125 ? 0.164 -25.781 3.908 1 96.44 125 GLN B C 1
ATOM 3486 O O . GLN B 1 125 ? -0.187 -24.953 4.75 1 96.44 125 GLN B O 1
ATOM 3491 N N . PHE B 1 126 ? -0.63 -26.75 3.461 1 96.56 126 PHE B N 1
ATOM 3492 C CA . PHE B 1 126 ? -1.998 -26.875 3.951 1 96.56 126 PHE B CA 1
ATOM 3493 C C . PHE B 1 126 ? -2.016 -27.062 5.465 1 96.56 126 PHE B C 1
ATOM 3495 O O . PHE B 1 126 ? -1.231 -27.828 6.016 1 96.56 126 PHE B O 1
ATOM 3502 N N . THR B 1 127 ? -2.893 -26.281 6.164 1 95.12 127 THR B N 1
ATOM 3503 C CA . THR B 1 127 ? -3.154 -26.453 7.586 1 95.12 127 THR B CA 1
ATOM 3504 C C . THR B 1 127 ? -4.594 -26.906 7.82 1 95.12 127 THR B C 1
ATOM 3506 O O . THR B 1 127 ? -4.98 -27.203 8.953 1 95.12 127 THR B O 1
ATOM 3509 N N . PHE B 1 128 ? -5.316 -26.828 6.887 1 97.12 128 PHE B N 1
ATOM 3510 C CA . PHE B 1 128 ? -6.707 -27.266 6.824 1 97.12 128 PHE B CA 1
ATOM 3511 C C . PHE B 1 128 ? -6.988 -27.984 5.516 1 97.12 128 PHE B C 1
ATOM 3513 O O . PHE B 1 128 ? -6.473 -27.609 4.461 1 97.12 128 PHE B O 1
ATOM 3520 N N . THR B 1 129 ? -7.77 -29.094 5.633 1 96.5 129 THR B N 1
ATOM 3521 C CA . THR B 1 129 ? -8.195 -29.797 4.43 1 96.5 129 THR B CA 1
ATOM 3522 C C . THR B 1 129 ? -9.648 -30.234 4.543 1 96.5 129 THR B C 1
ATOM 3524 O O . THR B 1 129 ? -10.172 -30.391 5.652 1 96.5 129 THR B O 1
ATOM 3527 N N . PHE B 1 130 ? -10.297 -30.312 3.434 1 97.88 130 PHE B N 1
ATOM 3528 C CA . PHE B 1 130 ? -11.664 -30.812 3.357 1 97.88 130 PHE B CA 1
ATOM 3529 C C . PHE B 1 130 ? -11.797 -31.859 2.264 1 97.88 130 PHE B C 1
ATOM 3531 O O . PHE B 1 130 ? -12.656 -31.75 1.387 1 97.88 130 PHE B O 1
ATOM 3538 N N . TRP B 1 131 ? -10.93 -32.875 2.355 1 96.62 131 TRP B N 1
ATOM 3539 C CA . TRP B 1 131 ? -10.828 -33.938 1.352 1 96.62 131 TRP B CA 1
ATOM 3540 C C . TRP B 1 131 ? -12.07 -34.812 1.381 1 96.62 131 TRP B C 1
ATOM 3542 O O . TRP B 1 131 ? -12.609 -35.094 2.451 1 96.62 131 TRP B O 1
ATOM 3552 N N . SER B 1 132 ? -12.477 -35.25 0.251 1 96.19 132 SER B N 1
ATOM 3553 C CA . SER B 1 132 ? -13.453 -36.344 0.203 1 96.19 132 SER B CA 1
ATOM 3554 C C . SER B 1 132 ? -12.836 -37.656 0.658 1 96.19 132 SER B C 1
ATOM 3556 O O . SER B 1 132 ? -11.617 -37.812 0.639 1 96.19 132 SER B O 1
ATOM 3558 N N . ASN B 1 133 ? -13.68 -38.562 0.953 1 93.5 133 ASN B N 1
ATOM 3559 C CA . ASN B 1 133 ? -13.211 -39.875 1.377 1 93.5 133 ASN B CA 1
ATOM 3560 C C . ASN B 1 133 ? -12.312 -40.5 0.322 1 93.5 133 ASN B C 1
ATOM 3562 O O . ASN B 1 133 ? -12.625 -40.469 -0.87 1 93.5 133 ASN B O 1
ATOM 3566 N N . ASN B 1 134 ? -11.148 -41 0.685 1 90.62 134 ASN B N 1
ATOM 3567 C CA . ASN B 1 134 ? -10.172 -41.719 -0.128 1 90.62 134 ASN B CA 1
ATOM 3568 C C . ASN B 1 134 ? -9.352 -40.75 -0.992 1 90.62 134 ASN B C 1
ATOM 3570 O O . ASN B 1 134 ? -8.688 -41.188 -1.938 1 90.62 134 ASN B O 1
ATOM 3574 N N . ASN B 1 135 ? -9.531 -39.438 -0.647 1 91.19 135 ASN B N 1
ATOM 3575 C CA . ASN B 1 135 ? -8.695 -38.438 -1.312 1 91.19 135 ASN B CA 1
ATOM 3576 C C . ASN B 1 135 ? -7.816 -37.688 -0.316 1 91.19 135 ASN B C 1
ATOM 3578 O O . ASN B 1 135 ? -8.148 -37.625 0.868 1 91.19 135 ASN B O 1
ATOM 3582 N N . PRO B 1 136 ? -6.77 -37.125 -0.802 1 92 136 PRO B N 1
ATOM 3583 C CA . PRO B 1 136 ? -6.23 -37.25 -2.156 1 92 136 PRO B CA 1
ATOM 3584 C C . PRO B 1 136 ? -5.668 -38.625 -2.441 1 92 136 PRO B C 1
ATOM 3586 O O . PRO B 1 136 ? -5.004 -39.219 -1.585 1 92 136 PRO B O 1
ATOM 3589 N N . ASP B 1 137 ? -5.824 -39.219 -3.684 1 89 137 ASP B N 1
ATOM 3590 C CA . ASP B 1 137 ? -5.391 -40.594 -3.959 1 89 137 ASP B CA 1
ATOM 3591 C C . ASP B 1 137 ? -4.391 -40.625 -5.117 1 89 137 ASP B C 1
ATOM 3593 O O . ASP B 1 137 ? -3.865 -41.688 -5.457 1 89 137 ASP B O 1
ATOM 3597 N N . ASN B 1 138 ? -4.133 -39.5 -5.691 1 91.06 138 ASN B N 1
ATOM 3598 C CA . ASN B 1 138 ? -3.193 -39.406 -6.809 1 91.06 138 ASN B CA 1
ATOM 3599 C C . ASN B 1 138 ? -3.496 -40.469 -7.871 1 91.06 138 ASN B C 1
ATOM 3601 O O . ASN B 1 138 ? -2.594 -41.188 -8.32 1 91.06 138 ASN B O 1
ATOM 3605 N N . TYR B 1 139 ? -4.688 -40.531 -8.273 1 87.69 139 TYR B N 1
ATOM 3606 C CA . TYR B 1 139 ? -5.121 -41.531 -9.25 1 87.69 139 TYR B CA 1
ATOM 3607 C C . TYR B 1 139 ? -4.195 -41.531 -10.469 1 87.69 139 TYR B C 1
ATOM 3609 O O . TYR B 1 139 ? -3.914 -40.5 -11.047 1 87.69 139 TYR B O 1
ATOM 3617 N N . ARG B 1 140 ? -3.531 -42.625 -10.812 1 87.75 140 ARG B N 1
ATOM 3618 C CA . ARG B 1 140 ? -2.629 -42.875 -11.938 1 87.75 140 ARG B CA 1
ATOM 3619 C C . ARG B 1 140 ? -1.361 -42.031 -11.805 1 87.75 140 ARG B C 1
ATOM 3621 O O . ARG B 1 140 ? -0.677 -41.781 -12.797 1 87.75 140 ARG B O 1
ATOM 3628 N N . ASN B 1 141 ? -1.156 -41.5 -10.602 1 86.88 141 ASN B N 1
ATOM 3629 C CA . ASN B 1 141 ? 0.051 -40.75 -10.266 1 86.88 141 ASN B CA 1
ATOM 3630 C C . ASN B 1 141 ? 0.153 -39.469 -11.07 1 86.88 141 ASN B C 1
ATOM 3632 O O . ASN B 1 141 ? 1.247 -39.062 -11.469 1 86.88 141 ASN B O 1
ATOM 3636 N N . HIS B 1 142 ? -1.009 -38.906 -11.367 1 89.19 142 HIS B N 1
ATOM 3637 C CA . HIS B 1 142 ? -0.966 -37.688 -12.195 1 89.19 142 HIS B CA 1
ATOM 3638 C C . HIS B 1 142 ? -1.893 -36.625 -11.648 1 89.19 142 HIS B C 1
ATOM 3640 O O . HIS B 1 142 ? -2.275 -35.688 -12.367 1 89.19 142 HIS B O 1
ATOM 3646 N N . GLU B 1 143 ? -2.357 -36.781 -10.359 1 93.06 143 GLU B N 1
ATOM 3647 C CA . GLU B 1 143 ? -3.258 -35.812 -9.766 1 93.06 143 GLU B CA 1
ATOM 3648 C C . GLU B 1 143 ? -2.523 -34.906 -8.766 1 93.06 143 GLU B C 1
ATOM 3650 O O . GLU B 1 143 ? -2.283 -35.312 -7.625 1 93.06 143 GLU B O 1
ATOM 3655 N N . HIS B 1 144 ? -2.223 -33.656 -9.203 1 94.56 144 HIS B N 1
ATOM 3656 C CA . HIS B 1 144 ? -1.361 -32.812 -8.375 1 94.56 144 HIS B CA 1
ATOM 3657 C C . HIS B 1 144 ? -2.07 -31.531 -7.977 1 94.56 144 HIS B C 1
ATOM 3659 O O . HIS B 1 144 ? -1.529 -30.734 -7.211 1 94.56 144 HIS B O 1
ATOM 3665 N N . CYS B 1 145 ? -3.291 -31.297 -8.477 1 96.81 145 CYS B N 1
ATOM 3666 C CA . CYS B 1 145 ? -4 -30.047 -8.242 1 96.81 145 CYS B CA 1
ATOM 3667 C C . CYS B 1 145 ? -5.332 -30.297 -7.543 1 96.81 145 CYS B C 1
ATOM 3669 O O . CYS B 1 145 ? -5.941 -31.344 -7.715 1 96.81 145 CYS B O 1
ATOM 3671 N N . VAL B 1 146 ? -5.762 -29.328 -6.789 1 98 146 VAL B N 1
ATOM 3672 C CA . VAL B 1 146 ? -6.902 -29.516 -5.898 1 98 146 VAL B CA 1
ATOM 3673 C C . VAL B 1 146 ? -8.125 -28.812 -6.48 1 98 146 VAL B C 1
ATOM 3675 O O . VAL B 1 146 ? -8.023 -27.703 -7.031 1 98 146 VAL B O 1
ATOM 3678 N N . HIS B 1 147 ? -9.297 -29.484 -6.344 1 98.69 147 HIS B N 1
ATOM 3679 C CA . HIS B 1 147 ? -10.555 -28.891 -6.777 1 98.69 147 HIS B CA 1
ATOM 3680 C C . HIS B 1 147 ? -11.711 -29.359 -5.906 1 98.69 147 HIS B C 1
ATOM 3682 O O . HIS B 1 147 ? -11.594 -30.344 -5.172 1 98.69 147 HIS B O 1
ATOM 3688 N N . ILE B 1 148 ? -12.719 -28.578 -5.895 1 98.81 148 ILE B N 1
ATOM 3689 C CA . ILE B 1 148 ? -14 -29.062 -5.375 1 98.81 148 ILE B CA 1
ATOM 3690 C C . ILE B 1 148 ? -14.586 -30.109 -6.324 1 98.81 148 ILE B C 1
ATOM 3692 O O . ILE B 1 148 ? -14.609 -29.906 -7.539 1 98.81 148 ILE B O 1
ATOM 3696 N N . TRP B 1 149 ? -15.055 -31.188 -5.738 1 98.38 149 TRP B N 1
ATOM 3697 C CA . TRP B 1 149 ? -15.453 -32.344 -6.539 1 98.38 149 TRP B CA 1
ATOM 3698 C C . TRP B 1 149 ? -16.969 -32.375 -6.699 1 98.38 149 TRP B C 1
ATOM 3700 O O . TRP B 1 149 ? -17.703 -32.594 -5.723 1 98.38 149 TRP B O 1
ATOM 3710 N N . GLN B 1 150 ? -17.422 -32.219 -7.914 1 97.38 150 GLN B N 1
ATOM 3711 C CA . GLN B 1 150 ? -18.844 -32.125 -8.203 1 97.38 150 GLN B CA 1
ATOM 3712 C C . GLN B 1 150 ? -19.578 -33.406 -7.82 1 97.38 150 GLN B C 1
ATOM 3714 O O . GLN B 1 150 ? -20.781 -33.375 -7.535 1 97.38 150 GLN B O 1
ATOM 3719 N N . GLU B 1 151 ? -18.875 -34.594 -7.82 1 95.44 151 GLU B N 1
ATOM 3720 C CA . GLU B 1 151 ? -19.484 -35.875 -7.531 1 95.44 151 GLU B CA 1
ATOM 3721 C C . GLU B 1 151 ? -19.906 -35.969 -6.066 1 95.44 151 GLU B C 1
ATOM 3723 O O . GLU B 1 151 ? -20.656 -36.875 -5.688 1 95.44 151 GLU B O 1
ATOM 3728 N N . LYS B 1 152 ? -19.297 -35.156 -5.227 1 95.19 152 LYS B N 1
ATOM 3729 C CA . LYS B 1 152 ? -19.656 -35.125 -3.812 1 95.19 152 LYS B CA 1
ATOM 3730 C C . LYS B 1 152 ? -20.578 -33.938 -3.498 1 95.19 152 LYS B C 1
ATOM 3732 O O . LYS B 1 152 ? -20.25 -32.781 -3.803 1 95.19 152 LYS B O 1
ATOM 3737 N N . SER B 1 153 ? -21.656 -34.156 -2.826 1 94.88 153 SER B N 1
ATOM 3738 C CA . SER B 1 153 ? -22.688 -33.156 -2.619 1 94.88 153 SER B CA 1
ATOM 3739 C C . SER B 1 153 ? -22.312 -32.188 -1.52 1 94.88 153 SER B C 1
ATOM 3741 O O . SER B 1 153 ? -22.938 -31.125 -1.376 1 94.88 153 SER B O 1
ATOM 3743 N N . MET B 1 154 ? -21.297 -32.469 -0.742 1 96.75 154 MET B N 1
ATOM 3744 C CA . MET B 1 154 ? -20.938 -31.625 0.393 1 96.75 154 MET B CA 1
ATOM 3745 C C . MET B 1 154 ? -19.75 -30.719 0.052 1 96.75 154 MET B C 1
ATOM 3747 O O . MET B 1 154 ? -19.078 -30.234 0.946 1 96.75 154 MET B O 1
ATOM 3751 N N . PHE B 1 155 ? -19.422 -30.594 -1.254 1 98.12 155 PHE B N 1
ATOM 3752 C CA . PHE B 1 155 ? -18.422 -29.641 -1.741 1 98.12 155 PHE B CA 1
ATOM 3753 C C . PHE B 1 155 ? -17.031 -30.047 -1.264 1 98.12 155 PHE B C 1
ATOM 3755 O O . PHE B 1 155 ? -16.188 -29.188 -0.97 1 98.12 155 PHE B O 1
ATOM 3762 N N . GLU B 1 156 ? -16.781 -31.344 -1.107 1 98.56 156 GLU B N 1
ATOM 3763 C CA . GLU B 1 156 ? -15.484 -31.844 -0.666 1 98.56 156 GLU B CA 1
ATOM 3764 C C . GLU B 1 156 ? -14.453 -31.781 -1.789 1 98.56 156 GLU B C 1
ATOM 3766 O O . GLU B 1 156 ? -14.805 -31.594 -2.957 1 98.56 156 GLU B O 1
ATOM 3771 N N . TRP B 1 157 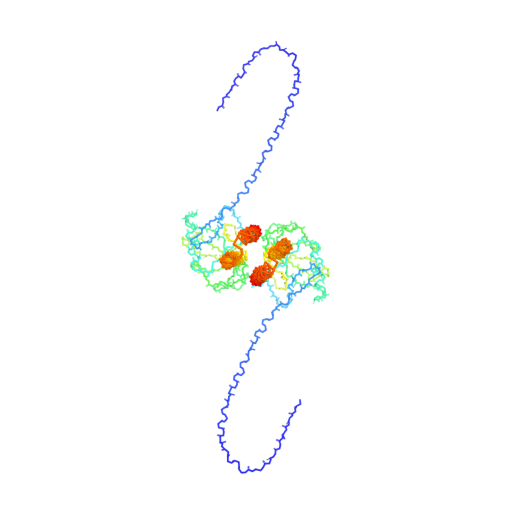? -13.18 -31.906 -1.363 1 98.12 157 TRP B N 1
ATOM 3772 C CA . TRP B 1 157 ? -12.094 -31.703 -2.311 1 98.12 157 TRP B CA 1
ATOM 3773 C C . TRP B 1 157 ? -11.617 -33.031 -2.893 1 98.12 157 TRP B C 1
ATOM 3775 O O . TRP B 1 157 ? -11.812 -34.094 -2.287 1 98.12 157 TRP B O 1
ATOM 3785 N N . ASN B 1 158 ? -11.031 -32.938 -4.035 1 96.75 158 ASN B N 1
ATOM 3786 C CA . ASN B 1 158 ? -10.32 -34.031 -4.711 1 96.75 158 ASN B CA 1
ATOM 3787 C C . ASN B 1 158 ? -9.055 -33.531 -5.402 1 96.75 158 ASN B C 1
ATOM 3789 O O . ASN B 1 158 ? -8.984 -32.375 -5.797 1 96.75 158 ASN B O 1
ATOM 3793 N N . ASP B 1 159 ? -8.023 -34.375 -5.352 1 95.25 159 ASP B N 1
ATOM 3794 C CA . ASP B 1 159 ? -6.898 -34.094 -6.234 1 95.25 159 ASP B CA 1
ATOM 3795 C C . ASP B 1 159 ? -7.148 -34.625 -7.641 1 95.25 159 ASP B C 1
ATOM 3797 O O . ASP B 1 159 ? -7.754 -35.688 -7.809 1 95.25 159 ASP B O 1
ATOM 3801 N N . ASN B 1 160 ? -6.793 -33.844 -8.602 1 95.88 160 ASN B N 1
ATOM 3802 C CA . ASN B 1 160 ? -7.004 -34.188 -10 1 95.88 160 ASN B CA 1
ATOM 3803 C C . ASN B 1 160 ? -5.805 -33.812 -10.867 1 95.88 160 ASN B C 1
ATOM 3805 O O . ASN B 1 160 ? -4.883 -33.156 -10.398 1 95.88 160 ASN B O 1
ATOM 3809 N N . ASP B 1 161 ? -5.805 -34.438 -12.102 1 95.31 161 ASP B N 1
ATOM 3810 C CA . ASP B 1 161 ? -4.84 -34 -13.117 1 95.31 161 ASP B CA 1
ATOM 3811 C C . ASP B 1 161 ? -4.977 -32.531 -13.422 1 95.31 161 ASP B C 1
ATOM 3813 O O . ASP B 1 161 ? -6.062 -32.031 -13.766 1 95.31 161 ASP B O 1
ATOM 3817 N N . CYS B 1 162 ? -3.883 -31.781 -13.328 1 96.5 162 CYS B N 1
ATOM 3818 C CA . CYS B 1 162 ? -3.893 -30.328 -13.445 1 96.5 162 CYS B CA 1
ATOM 3819 C C . CYS B 1 162 ? -4.309 -29.891 -14.844 1 96.5 162 CYS B C 1
ATOM 3821 O O . CYS B 1 162 ? -4.656 -28.719 -15.055 1 96.5 162 CYS B O 1
ATOM 3823 N N . THR B 1 163 ? -4.297 -30.766 -15.781 1 95.06 163 THR B N 1
ATOM 3824 C CA . THR B 1 163 ? -4.555 -30.406 -17.172 1 95.06 163 THR B CA 1
ATOM 3825 C C . THR B 1 163 ? -6.043 -30.531 -17.484 1 95.06 163 THR B C 1
ATOM 3827 O O . THR B 1 163 ? -6.484 -30.141 -18.562 1 95.06 163 THR B O 1
ATOM 3830 N N . VAL B 1 164 ? -6.797 -31.141 -16.547 1 96.81 164 VAL B N 1
ATOM 3831 C CA . VAL B 1 164 ? -8.242 -31.266 -16.75 1 96.81 164 VAL B CA 1
ATOM 3832 C C . VAL B 1 164 ? -8.875 -29.875 -16.766 1 96.81 164 VAL B C 1
ATOM 3834 O O . VAL B 1 164 ? -8.484 -29 -15.984 1 96.81 164 VAL B O 1
ATOM 3837 N N . LYS B 1 165 ? -9.891 -29.703 -17.625 1 97.81 165 LYS B N 1
ATOM 3838 C CA . LYS B 1 165 ? -10.516 -28.391 -17.75 1 97.81 165 LYS B CA 1
ATOM 3839 C C . LYS B 1 165 ? -11.805 -28.312 -16.922 1 97.81 165 LYS B C 1
ATOM 3841 O O . LYS B 1 165 ? -12.672 -29.188 -17.047 1 97.81 165 LYS B O 1
ATOM 3846 N N . MET B 1 166 ? -11.953 -27.297 -16.078 1 98.25 166 MET B N 1
ATOM 3847 C CA . MET B 1 166 ? -13.125 -27.062 -15.258 1 98.25 166 MET B CA 1
ATOM 3848 C C . MET B 1 166 ? -13.188 -25.594 -14.812 1 98.25 166 MET B C 1
ATOM 3850 O O . MET B 1 166 ? -12.414 -24.766 -15.297 1 98.25 166 MET B O 1
ATOM 3854 N N . GLY B 1 167 ? -14.18 -25.266 -14.039 1 98.19 167 GLY B N 1
ATOM 3855 C CA . GLY B 1 167 ? -14.266 -23.922 -13.5 1 98.19 167 GLY B CA 1
ATOM 3856 C C . GLY B 1 167 ? -13.258 -23.656 -12.398 1 98.19 167 GLY B C 1
ATOM 3857 O O . GLY B 1 167 ? -12.438 -24.516 -12.078 1 98.19 167 GLY B O 1
ATOM 3858 N N . PHE B 1 168 ? -13.352 -22.438 -11.867 1 98.56 168 PHE B N 1
ATOM 3859 C CA . PHE B 1 168 ? -12.367 -22.062 -10.852 1 98.56 168 PHE B CA 1
ATOM 3860 C C . PHE B 1 168 ? -12.898 -20.938 -9.977 1 98.56 168 PHE B C 1
ATOM 3862 O O . PHE B 1 168 ? -13.875 -20.266 -10.328 1 98.56 168 PHE B O 1
ATOM 3869 N N . ILE B 1 169 ? -12.289 -20.781 -8.836 1 98.62 169 ILE B N 1
ATOM 3870 C CA . ILE B 1 169 ? -12.633 -19.719 -7.879 1 98.62 169 ILE B CA 1
ATOM 3871 C C . ILE B 1 169 ? -11.414 -18.844 -7.633 1 98.62 169 ILE B C 1
ATOM 3873 O O . ILE B 1 169 ? -10.328 -19.328 -7.312 1 98.62 169 ILE B O 1
ATOM 3877 N N . CYS B 1 170 ? -11.609 -17.531 -7.82 1 98.44 170 CYS B N 1
ATOM 3878 C CA . CYS B 1 170 ? -10.555 -16.562 -7.516 1 98.44 170 CYS B CA 1
ATOM 3879 C C . CYS B 1 170 ? -10.914 -15.742 -6.285 1 98.44 170 CYS B C 1
ATOM 3881 O O . CYS B 1 170 ? -12.086 -15.641 -5.922 1 98.44 170 CYS B O 1
ATOM 3883 N N . GLU B 1 171 ? -9.906 -15.242 -5.656 1 97.62 171 GLU B N 1
ATOM 3884 C CA . GLU B 1 171 ? -10.016 -14.211 -4.633 1 97.62 171 GLU B CA 1
ATOM 3885 C C . GLU B 1 171 ? -8.961 -13.117 -4.836 1 97.62 171 GLU B C 1
ATOM 3887 O O . GLU B 1 171 ? -7.969 -13.328 -5.531 1 97.62 171 GLU B O 1
ATOM 3892 N N . PRO B 1 172 ? -9.258 -11.938 -4.301 1 95.25 172 PRO B N 1
ATOM 3893 C CA . PRO B 1 172 ? -8.203 -10.922 -4.383 1 95.25 172 PRO B CA 1
ATOM 3894 C C . PRO B 1 172 ? -6.871 -11.414 -3.818 1 95.25 172 PRO B C 1
ATOM 3896 O O . PRO B 1 172 ? -6.844 -12.125 -2.814 1 95.25 172 PRO B O 1
ATOM 3899 N N . ASN B 1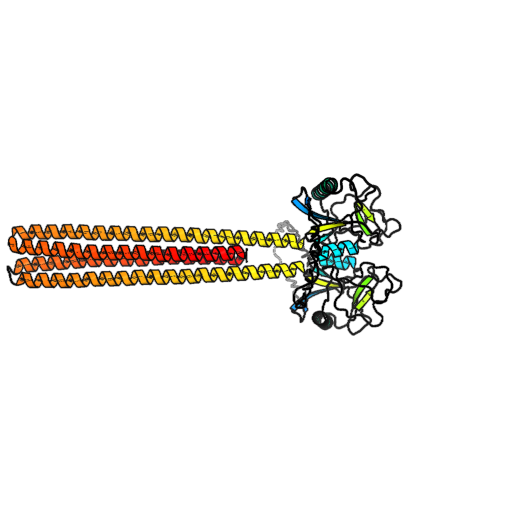 173 ? -5.797 -11.047 -4.477 1 96.31 173 ASN B N 1
ATOM 3900 C CA . ASN B 1 173 ? -4.465 -11.453 -4.039 1 96.31 173 ASN B CA 1
ATOM 3901 C C . ASN B 1 173 ? -4.203 -11.039 -2.594 1 96.31 173 ASN B C 1
ATOM 3903 O O . ASN B 1 173 ? -4.547 -9.922 -2.191 1 96.31 173 ASN B O 1
ATOM 3907 N N . HIS B 1 174 ? -3.525 -11.898 -1.9 1 94.12 174 HIS B N 1
ATOM 3908 C CA . HIS B 1 174 ? -3.332 -11.68 -0.472 1 94.12 174 HIS B CA 1
ATOM 3909 C C . HIS B 1 174 ? -2.459 -10.453 -0.218 1 94.12 174 HIS B C 1
ATOM 3911 O O . HIS B 1 174 ? -2.604 -9.781 0.808 1 94.12 174 HIS B O 1
ATOM 3917 N N . LEU B 1 175 ? -1.55 -10.188 -1.064 1 92.56 175 LEU B N 1
ATOM 3918 C CA . LEU B 1 175 ? -0.69 -9.023 -0.907 1 92.56 175 LEU B CA 1
ATOM 3919 C C . LEU B 1 175 ? -1.472 -7.734 -1.149 1 92.56 175 LEU B C 1
ATOM 3921 O O . LEU B 1 175 ? -1.231 -6.723 -0.486 1 92.56 175 LEU B O 1
ATOM 3925 N N . VAL B 1 176 ? -2.387 -7.875 -2.09 1 88.19 176 VAL B N 1
ATOM 3926 C CA . VAL B 1 176 ? -3.252 -6.727 -2.348 1 88.19 176 VAL B CA 1
ATOM 3927 C C . VAL B 1 176 ? -4.082 -6.418 -1.104 1 88.19 176 VAL B C 1
ATOM 3929 O O . VAL B 1 176 ? -4.176 -5.262 -0.682 1 88.19 176 VAL B O 1
ATOM 3932 N N . GLN B 1 177 ? -4.621 -7.379 -0.56 1 84.06 177 GLN B N 1
ATOM 3933 C CA . GLN B 1 177 ? -5.457 -7.211 0.625 1 84.06 177 GLN B CA 1
ATOM 3934 C C . GLN B 1 177 ? -4.656 -6.621 1.783 1 84.06 177 GLN B C 1
ATOM 3936 O O . GLN B 1 177 ? -5.113 -5.695 2.451 1 84.06 177 GLN B O 1
ATOM 3941 N N . LYS B 1 178 ? -3.523 -7.156 1.996 1 84.38 178 LYS B N 1
ATOM 3942 C CA . LYS B 1 178 ? -2.662 -6.684 3.076 1 84.38 178 LYS B CA 1
ATOM 3943 C C . LYS B 1 178 ? -2.287 -5.219 2.885 1 84.38 178 LYS B C 1
ATOM 3945 O O . LYS B 1 178 ? -2.414 -4.414 3.811 1 84.38 178 LYS B O 1
ATOM 3950 N N . TYR B 1 179 ? -1.943 -4.836 1.729 1 84.19 179 TYR B N 1
ATOM 3951 C CA . TYR B 1 179 ? -1.445 -3.486 1.484 1 84.19 179 TYR B CA 1
ATOM 3952 C C . TYR B 1 179 ? -2.588 -2.479 1.47 1 84.19 179 TYR B C 1
ATOM 3954 O O . TYR B 1 179 ? -2.424 -1.339 1.915 1 84.19 179 TYR B O 1
ATOM 3962 N N . ARG B 1 180 ? -3.693 -2.918 1.001 1 81.12 180 ARG B N 1
ATOM 3963 C CA . ARG B 1 180 ? -4.855 -2.039 1.087 1 81.12 180 ARG B CA 1
ATOM 3964 C C . ARG B 1 180 ? -5.195 -1.72 2.539 1 81.12 180 ARG B C 1
ATOM 3966 O O . ARG B 1 180 ? -5.52 -0.577 2.869 1 81.12 180 ARG B O 1
ATOM 3973 N N . LYS B 1 181 ? -5.109 -2.654 3.35 1 82.31 181 LYS B N 1
ATOM 3974 C CA . LYS B 1 181 ? -5.359 -2.438 4.773 1 82.31 181 LYS B CA 1
ATOM 3975 C C . LYS B 1 181 ? -4.324 -1.493 5.375 1 82.31 181 LYS B C 1
ATOM 3977 O O . LYS B 1 181 ? -4.668 -0.601 6.152 1 82.31 181 LYS B O 1
ATOM 3982 N N . ASP B 1 182 ? -3.104 -1.681 5.086 1 78.69 182 ASP B N 1
ATOM 3983 C CA . ASP B 1 182 ? -2.033 -0.813 5.566 1 78.69 182 ASP B CA 1
ATOM 3984 C C . ASP B 1 182 ? -2.258 0.633 5.129 1 78.69 182 ASP B C 1
ATOM 3986 O O . ASP B 1 182 ? -2.102 1.56 5.93 1 78.69 182 ASP B O 1
ATOM 3990 N N . LEU B 1 183 ? -2.59 0.717 3.889 1 78.69 183 LEU B N 1
ATOM 3991 C CA . LEU B 1 183 ? -2.859 2.045 3.348 1 78.69 183 LEU B CA 1
ATOM 3992 C C . LEU B 1 183 ? -4.016 2.709 4.09 1 78.69 183 LEU B C 1
ATOM 3994 O O . LEU B 1 183 ? -3.943 3.893 4.43 1 78.69 183 LEU B O 1
ATOM 3998 N N . GLN B 1 184 ? -5.02 2.008 4.359 1 81.94 184 GLN B N 1
ATOM 3999 C CA . GLN B 1 184 ? -6.184 2.539 5.062 1 81.94 184 GLN B CA 1
ATOM 4000 C C . GLN B 1 184 ? -5.828 2.93 6.496 1 81.94 184 GLN B C 1
ATOM 4002 O O . GLN B 1 184 ? -6.242 3.984 6.98 1 81.94 184 GLN B O 1
ATOM 4007 N N . ASP B 1 185 ? -5.082 2.098 7.156 1 81.88 185 ASP B N 1
ATOM 4008 C CA . ASP B 1 185 ? -4.66 2.385 8.523 1 81.88 185 ASP B CA 1
ATOM 4009 C C . ASP B 1 185 ? -3.83 3.664 8.586 1 81.88 185 ASP B C 1
ATOM 4011 O O . ASP B 1 185 ? -4.043 4.508 9.461 1 81.88 185 ASP B O 1
ATOM 4015 N N . ASN B 1 186 ? -2.938 3.762 7.715 1 77.25 186 ASN B N 1
ATOM 4016 C CA . ASN B 1 186 ? -2.107 4.961 7.652 1 77.25 186 ASN B CA 1
ATOM 4017 C C . ASN B 1 186 ? -2.945 6.207 7.379 1 77.25 186 ASN B C 1
ATOM 4019 O O . ASN B 1 186 ? -2.725 7.254 7.992 1 77.25 186 ASN B O 1
ATOM 4023 N N . CYS B 1 187 ? -3.836 6.02 6.516 1 80.88 187 CYS B N 1
ATOM 4024 C CA . CYS B 1 187 ? -4.715 7.141 6.191 1 80.88 187 CYS B CA 1
ATOM 4025 C C . CYS B 1 187 ? -5.535 7.559 7.402 1 80.88 187 CYS B C 1
ATOM 4027 O O . CYS B 1 187 ? -5.668 8.75 7.688 1 80.88 187 CYS B O 1
ATOM 4029 N N . ASP B 1 188 ? -6.02 6.664 8.078 1 82.38 188 ASP B N 1
ATOM 4030 C CA . ASP B 1 188 ? -6.809 6.965 9.266 1 82.38 188 ASP B CA 1
ATOM 4031 C C . ASP B 1 188 ? -5.965 7.672 10.32 1 82.38 188 ASP B C 1
ATOM 4033 O O . ASP B 1 188 ? -6.438 8.602 10.977 1 82.38 188 ASP B O 1
ATOM 4037 N N . ALA B 1 189 ? -4.777 7.223 10.453 1 76.75 189 ALA B N 1
ATOM 4038 C CA . ALA B 1 189 ? -3.867 7.852 11.398 1 76.75 189 ALA B CA 1
ATOM 4039 C C . ALA B 1 189 ? -3.574 9.297 11.008 1 76.75 189 ALA B C 1
ATOM 4041 O O . ALA B 1 189 ? -3.549 10.188 11.859 1 76.75 189 ALA B O 1
ATOM 4042 N N . VAL B 1 190 ? -3.381 9.508 9.758 1 81.75 190 VAL B N 1
ATOM 4043 C CA . VAL B 1 190 ? -3.121 10.844 9.25 1 81.75 190 VAL B CA 1
ATOM 4044 C C . VAL B 1 190 ? -4.336 11.734 9.492 1 81.75 190 VAL B C 1
ATOM 4046 O O . VAL B 1 190 ? -4.199 12.867 9.953 1 81.75 190 VAL B O 1
ATOM 4049 N N . LYS B 1 191 ? -5.469 11.273 9.195 1 79 191 LYS B N 1
ATOM 4050 C CA . LYS B 1 191 ? -6.699 12.031 9.398 1 79 191 LYS B CA 1
ATOM 4051 C C . LYS B 1 191 ? -6.891 12.391 10.875 1 79 191 LYS B C 1
ATOM 4053 O O . LYS B 1 191 ? -7.297 13.508 11.195 1 79 191 LYS B O 1
ATOM 4058 N N . GLN B 1 192 ? -6.617 11.477 11.734 1 79.25 192 GLN B N 1
ATOM 4059 C CA . GLN B 1 192 ? -6.727 11.734 13.164 1 79.25 192 GLN B CA 1
ATOM 4060 C C . GLN B 1 192 ? -5.762 12.836 13.602 1 79.25 192 GLN B C 1
ATOM 4062 O O . GLN B 1 192 ? -6.133 13.719 14.375 1 79.25 192 GLN B O 1
ATOM 4067 N N . SER B 1 193 ? -4.551 12.727 13.164 1 75.06 193 SER B N 1
ATOM 4068 C CA . SER B 1 193 ? -3.561 13.75 13.5 1 75.06 193 SER B CA 1
ATOM 4069 C C . SER B 1 193 ? -3.979 15.117 12.969 1 75.06 193 SER B C 1
ATOM 4071 O O . SER B 1 193 ? -3.82 16.125 13.656 1 75.06 193 SER B O 1
ATOM 4073 N N . ASN B 1 194 ? -4.555 15.156 11.789 1 77.94 194 ASN B N 1
ATOM 4074 C CA . ASN B 1 194 ? -5.039 16.406 11.219 1 77.94 194 ASN B CA 1
ATOM 4075 C C . ASN B 1 194 ? -6.188 16.984 12.039 1 77.94 194 ASN B C 1
ATOM 4077 O O . ASN B 1 194 ? -6.258 18.203 12.242 1 77.94 194 ASN B O 1
ATOM 4081 N N . LEU B 1 195 ? -7.062 16.219 12.469 1 77.06 195 LEU B N 1
ATOM 4082 C CA . LEU B 1 195 ? -8.156 16.656 13.328 1 77.06 195 LEU B CA 1
ATOM 4083 C C . LEU B 1 195 ? -7.621 17.281 14.609 1 77.06 195 LEU B C 1
ATOM 4085 O O . LEU B 1 195 ? -8.133 18.312 15.07 1 77.06 195 LEU B O 1
ATOM 4089 N N . LEU B 1 196 ? -6.562 16.719 15.148 1 76.69 196 LEU B N 1
ATOM 4090 C CA . LEU B 1 196 ? -5.977 17.25 16.375 1 76.69 196 LEU B CA 1
ATOM 4091 C C . LEU B 1 196 ? -5.32 18.609 16.125 1 76.69 196 LEU B C 1
ATOM 4093 O O . LEU B 1 196 ? -5.391 19.5 16.969 1 76.69 196 LEU B O 1
ATOM 4097 N N . ILE B 1 197 ? -4.688 18.75 14.977 1 79.75 197 ILE B N 1
ATOM 4098 C CA . ILE B 1 197 ? -4.113 20.031 14.602 1 79.75 197 ILE B CA 1
ATOM 4099 C C . ILE B 1 197 ? -5.211 21.094 14.547 1 79.75 197 ILE B C 1
ATOM 4101 O O . ILE B 1 197 ? -5.055 22.188 15.086 1 79.75 197 ILE B O 1
ATOM 4105 N N . SER B 1 198 ? -6.332 20.75 13.93 1 77.31 198 SER B N 1
ATOM 4106 C CA . SER B 1 198 ? -7.457 21.672 13.82 1 77.31 198 SER B CA 1
ATOM 4107 C C . SER B 1 198 ? -7.996 22.047 15.195 1 77.31 198 SER B C 1
ATOM 4109 O O . SER B 1 198 ? -8.25 23.234 15.461 1 77.31 198 SER B O 1
ATOM 4111 N N . THR B 1 199 ? -8.141 21.094 16.031 1 76.12 199 THR B N 1
ATOM 4112 C CA . THR B 1 199 ? -8.641 21.328 17.375 1 76.12 199 THR B CA 1
ATOM 4113 C C . THR B 1 199 ? -7.699 22.25 18.156 1 76.12 199 THR B C 1
ATOM 4115 O O . THR B 1 199 ? -8.148 23.172 18.844 1 76.12 199 THR B O 1
ATOM 4118 N N . GLU B 1 200 ? -6.383 21.969 18.047 1 73.38 200 GLU B N 1
ATOM 4119 C CA . GLU B 1 200 ? -5.383 22.797 18.719 1 73.38 200 GLU B CA 1
ATOM 4120 C C . GLU B 1 200 ? -5.426 24.234 18.219 1 73.38 200 GLU B C 1
ATOM 4122 O O . GLU B 1 200 ? -5.336 25.188 19 1 73.38 200 GLU B O 1
ATOM 4127 N N . PHE B 1 201 ? -5.645 24.375 16.953 1 82.31 201 PHE B N 1
ATOM 4128 C CA . PHE B 1 201 ? -5.691 25.719 16.391 1 82.31 201 PHE B CA 1
ATOM 4129 C C . PHE B 1 201 ? -6.926 26.469 16.891 1 82.31 201 PHE B C 1
ATOM 4131 O O . PHE B 1 201 ? -6.848 27.656 17.219 1 82.31 201 PHE B O 1
ATOM 4138 N N . ASP B 1 202 ? -8.055 25.766 16.938 1 75.31 202 ASP B N 1
ATOM 4139 C CA . ASP B 1 202 ? -9.273 26.375 17.469 1 75.31 202 ASP B CA 1
ATOM 4140 C C . ASP B 1 202 ? -9.055 26.875 18.891 1 75.31 202 ASP B C 1
ATOM 4142 O O . ASP B 1 202 ? -9.508 27.953 19.25 1 75.31 202 ASP B O 1
ATOM 4146 N N . GLU B 1 203 ? -8.336 26.094 19.656 1 72.81 203 GLU B N 1
ATOM 4147 C CA . GLU B 1 203 ? -8.07 26.453 21.047 1 72.81 203 GLU B CA 1
ATOM 4148 C C . GLU B 1 203 ? -7.191 27.703 21.141 1 72.81 203 GLU B C 1
ATOM 4150 O O . GLU B 1 203 ? -7.445 28.594 21.953 1 72.81 203 GLU B O 1
ATOM 4155 N N . ILE B 1 204 ? -6.152 27.766 20.312 1 74.75 204 ILE B N 1
ATOM 4156 C CA . ILE B 1 204 ? -5.254 28.922 20.359 1 74.75 204 ILE B CA 1
ATOM 4157 C C . ILE B 1 204 ? -6 30.172 19.922 1 74.75 204 ILE B C 1
ATOM 4159 O O . ILE B 1 204 ? -5.809 31.25 20.484 1 74.75 204 ILE B O 1
ATOM 4163 N N . GLN B 1 205 ? -6.91 30.047 18.938 1 72.81 205 GLN B N 1
ATOM 4164 C CA . GLN B 1 205 ? -7.723 31.172 18.516 1 72.81 205 GLN B CA 1
ATOM 4165 C C . GLN B 1 205 ? -8.578 31.703 19.672 1 72.81 205 GLN B C 1
ATOM 4167 O O . GLN B 1 205 ? -8.656 32.906 19.891 1 72.81 205 GLN B O 1
ATOM 4172 N N . LYS B 1 206 ? -9.203 30.75 20.406 1 70.06 206 LYS B N 1
ATOM 4173 C CA . LYS B 1 206 ? -10.023 31.141 21.547 1 70.06 206 LYS B CA 1
ATOM 4174 C C . LYS B 1 206 ? -9.18 31.844 22.609 1 70.06 206 LYS B C 1
ATOM 4176 O O . LYS B 1 206 ? -9.609 32.844 23.188 1 70.06 206 LYS B O 1
ATOM 4181 N N . GLN B 1 207 ? -7.953 31.359 22.859 1 69.81 207 GLN B N 1
ATOM 4182 C CA . GLN B 1 207 ? -7.055 31.953 23.844 1 69.81 207 GLN B CA 1
ATOM 4183 C C . GLN B 1 207 ? -6.637 33.344 23.422 1 69.81 207 GLN B C 1
ATOM 4185 O O . GLN B 1 207 ? -6.617 34.281 24.25 1 69.81 207 GLN B O 1
ATOM 4190 N N . GLN B 1 208 ? -6.352 33.469 22.109 1 73.94 208 GLN B N 1
ATOM 4191 C CA . GLN B 1 208 ? -5.949 34.781 21.594 1 73.94 208 GLN B CA 1
ATOM 4192 C C . GLN B 1 208 ? -7.086 35.781 21.734 1 73.94 208 GLN B C 1
ATOM 4194 O O . GLN B 1 208 ? -6.867 36.938 22.172 1 73.94 208 GLN B O 1
ATOM 4199 N N . LEU B 1 209 ? -8.281 35.375 21.406 1 67.56 209 LEU B N 1
ATOM 4200 C CA . LEU B 1 209 ? -9.445 36.25 21.5 1 67.56 209 LEU B CA 1
ATOM 4201 C C . LEU B 1 209 ? -9.695 36.656 22.953 1 67.56 209 LEU B C 1
ATOM 4203 O O . LEU B 1 209 ? -9.977 37.844 23.234 1 67.56 209 LEU B O 1
ATOM 4207 N N . SER B 1 210 ? -9.586 35.688 23.875 1 69.69 210 SER B N 1
ATOM 4208 C CA . SER B 1 210 ? -9.781 35.969 25.297 1 69.69 210 SER B CA 1
ATOM 4209 C C . SER B 1 210 ? -8.734 36.969 25.797 1 69.69 210 SER B C 1
ATOM 4211 O O . SER B 1 210 ? -9.062 37.875 26.562 1 69.69 210 SER B O 1
ATOM 4213 N N . LEU B 1 211 ? -7.473 36.781 25.391 1 67.19 211 LEU B N 1
ATOM 4214 C CA . LEU B 1 211 ? -6.391 37.688 25.766 1 67.19 211 LEU B CA 1
ATOM 4215 C C . LEU B 1 211 ? -6.664 39.094 25.281 1 67.19 211 LEU B C 1
ATOM 4217 O O . LEU B 1 211 ? -6.477 40.062 26.031 1 67.19 211 LEU B O 1
ATOM 4221 N N . MET B 1 212 ? -7.141 39.188 24.047 1 68.56 212 MET B N 1
ATOM 4222 C CA . MET B 1 212 ? -7.41 40.5 23.453 1 68.56 212 MET B CA 1
ATOM 4223 C C . MET B 1 212 ? -8.586 41.156 24.156 1 68.56 212 MET B C 1
ATOM 4225 O O . MET B 1 212 ? -8.539 42.375 24.422 1 68.56 212 MET B O 1
ATOM 4229 N N . ASP B 1 213 ? -9.625 40.438 24.547 1 64.38 213 ASP B N 1
ATOM 4230 C CA . ASP B 1 213 ? -10.766 40.969 25.281 1 64.38 213 ASP B CA 1
ATOM 4231 C C . ASP B 1 213 ? -10.344 41.469 26.656 1 64.38 213 ASP B C 1
ATOM 4233 O O . ASP B 1 213 ? -10.781 42.562 27.078 1 64.38 213 ASP B O 1
ATOM 4237 N N . ASN B 1 214 ? -9.531 40.719 27.391 1 64.06 214 ASN B N 1
ATOM 4238 C CA . ASN B 1 214 ? -9.039 41.125 28.703 1 64.06 214 ASN B CA 1
ATOM 4239 C C . ASN B 1 214 ? -8.258 42.438 28.641 1 64.06 214 ASN B C 1
ATOM 4241 O O . ASN B 1 214 ? -8.414 43.281 29.5 1 64.06 214 ASN B O 1
ATOM 4245 N N . LYS B 1 215 ? -7.441 42.594 27.609 1 61.06 215 LYS B N 1
ATOM 4246 C CA . LYS B 1 215 ? -6.648 43.812 27.469 1 61.06 215 LYS B CA 1
ATOM 4247 C C . LYS B 1 215 ? -7.535 45 27.172 1 61.06 215 LYS B C 1
ATOM 4249 O O . LYS B 1 215 ? -7.312 46.094 27.703 1 61.06 215 LYS B O 1
ATOM 4254 N N . LEU B 1 216 ? -8.617 44.781 26.359 1 61.97 216 LEU B N 1
ATOM 4255 C CA . LEU B 1 216 ? -9.594 45.812 26.094 1 61.97 216 LEU B CA 1
ATOM 4256 C C . LEU B 1 216 ? -10.281 46.281 27.375 1 61.97 216 LEU B C 1
ATOM 4258 O O . LEU B 1 216 ? -10.461 47.469 27.594 1 61.97 216 LEU B O 1
ATOM 4262 N N . GLN B 1 217 ? -10.578 45.344 28.25 1 64.31 217 GLN B N 1
ATOM 4263 C CA . GLN B 1 217 ? -11.203 45.688 29.531 1 64.31 217 GLN B CA 1
ATOM 4264 C C . GLN B 1 217 ? -10.258 46.469 30.422 1 64.31 217 GLN B C 1
ATOM 4266 O O . GLN B 1 217 ? -10.672 47.406 31.109 1 64.31 217 GLN B O 1
ATOM 4271 N N . ASN B 1 218 ? -8.961 46.125 30.422 1 61.38 218 ASN B N 1
ATOM 4272 C CA . ASN B 1 218 ? -7.965 46.844 31.219 1 61.38 218 ASN B CA 1
ATOM 4273 C C . ASN B 1 218 ? -7.754 48.25 30.75 1 61.38 218 ASN B C 1
ATOM 4275 O O . ASN B 1 218 ? -7.57 49.188 31.562 1 61.38 218 ASN B O 1
ATOM 4279 N N . ILE B 1 219 ? -7.832 48.438 29.453 1 61.94 219 ILE B N 1
ATOM 4280 C CA . ILE B 1 219 ? -7.699 49.781 28.891 1 61.94 219 ILE B CA 1
ATOM 4281 C C . ILE B 1 219 ? -8.906 50.625 29.297 1 61.94 219 ILE B C 1
ATOM 4283 O O . ILE B 1 219 ? -8.75 51.781 29.641 1 61.94 219 ILE B O 1
ATOM 4287 N N . ASP B 1 220 ? -10.125 49.969 29.328 1 60.66 220 ASP B N 1
ATOM 4288 C CA . ASP B 1 220 ? -11.32 50.656 29.812 1 60.66 220 ASP B CA 1
ATOM 4289 C C . ASP B 1 220 ? -11.156 51.094 31.266 1 60.66 220 ASP B C 1
ATOM 4291 O O . ASP B 1 220 ? -11.539 52.219 31.625 1 60.66 220 ASP B O 1
ATOM 4295 N N . ARG B 1 221 ? -10.555 50.219 32.062 1 63 221 ARG B N 1
ATOM 4296 C CA . ARG B 1 221 ? -10.32 50.531 33.469 1 63 221 ARG B CA 1
ATOM 4297 C C . ARG B 1 221 ? -9.391 51.719 33.625 1 63 221 ARG B C 1
ATOM 4299 O O . ARG B 1 221 ? -9.656 52.625 34.438 1 63 221 ARG B O 1
ATOM 4306 N N . VAL B 1 222 ? -8.305 51.781 32.812 1 61.03 222 VAL B N 1
ATOM 4307 C CA . VAL B 1 222 ? -7.355 52.906 32.875 1 61.03 222 VAL B CA 1
ATOM 4308 C C . VAL B 1 222 ? -8.062 54.188 32.5 1 61.03 222 VAL B C 1
ATOM 4310 O O . VAL B 1 222 ? -7.848 55.219 33.156 1 61.03 222 VAL B O 1
ATOM 4313 N N . GLY B 1 223 ? -8.945 54.125 31.547 1 60.16 223 GLY B N 1
ATOM 4314 C CA . GLY B 1 223 ? -9.711 55.281 31.141 1 60.16 223 GLY B CA 1
ATOM 4315 C C . GLY B 1 223 ? -10.625 55.812 32.25 1 60.16 223 GLY B C 1
ATOM 4316 O O . GLY B 1 223 ? -10.688 57.031 32.5 1 60.16 223 GLY B O 1
ATOM 4317 N N . ASN B 1 224 ? -11.273 54.938 32.938 1 62.59 224 ASN B N 1
ATOM 4318 C CA . ASN B 1 224 ? -12.172 55.312 34 1 62.59 224 ASN B CA 1
ATOM 4319 C C . ASN B 1 224 ? -11.406 55.969 35.188 1 62.59 224 ASN B C 1
ATOM 4321 O O . ASN B 1 224 ? -11.852 56.969 35.75 1 62.59 224 ASN B O 1
ATOM 4325 N N . GLU B 1 225 ? -10.289 55.344 35.562 1 61.12 225 GLU B N 1
ATOM 4326 C CA . GLU B 1 225 ? -9.461 55.875 36.656 1 61.12 225 GLU B CA 1
ATOM 4327 C C . GLU B 1 225 ? -8.969 57.281 36.344 1 61.12 225 GLU B C 1
ATOM 4329 O O . GLU B 1 225 ? -8.961 58.188 37.188 1 61.12 225 GLU B O 1
ATOM 4334 N N . TRP B 1 226 ? -8.664 57.531 35.156 1 63.97 226 TRP B N 1
ATOM 4335 C CA . TRP B 1 226 ? -8.219 58.844 34.688 1 63.97 226 TRP B CA 1
ATOM 4336 C C . TRP B 1 226 ? -9.336 59.844 34.812 1 63.97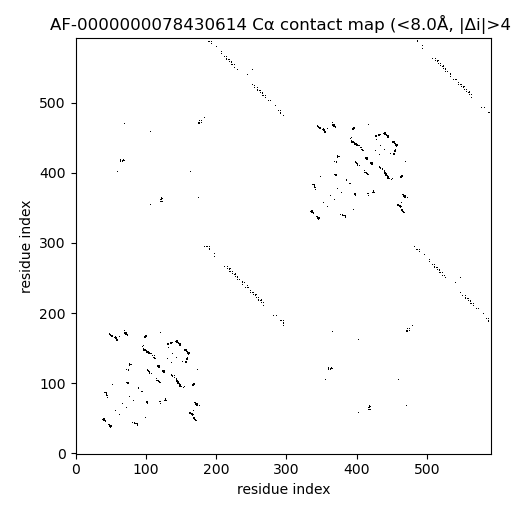 226 TRP B C 1
ATOM 4338 O O . TRP B 1 226 ? -9.109 60.969 35.281 1 63.97 226 TRP B O 1
ATOM 4348 N N . ASN B 1 227 ? -10.516 59.438 34.375 1 61.66 227 ASN B N 1
ATOM 4349 C CA . ASN B 1 227 ? -11.672 60.344 34.469 1 61.66 227 ASN B CA 1
ATOM 4350 C C . ASN B 1 227 ? -11.938 60.75 35.906 1 61.66 227 ASN B C 1
ATOM 4352 O O . ASN B 1 227 ? -12.242 61.938 36.188 1 61.66 227 ASN B O 1
ATOM 4356 N N . LEU B 1 228 ? -11.766 59.812 36.781 1 63.62 228 LEU B N 1
ATOM 4357 C CA . LEU B 1 228 ? -11.984 60.125 38.188 1 63.62 228 LEU B CA 1
ATOM 4358 C C . LEU B 1 228 ? -10.945 61.094 38.719 1 63.62 228 LEU B C 1
ATOM 4360 O O . LEU B 1 228 ? -11.281 62.031 39.469 1 63.62 228 LEU B O 1
ATOM 4364 N N . GLU B 1 229 ? -9.695 60.906 38.312 1 60.56 229 GLU B N 1
ATOM 4365 C CA . GLU B 1 229 ? -8.617 61.781 38.781 1 60.56 229 GLU B CA 1
ATOM 4366 C C . GLU B 1 229 ? -8.797 63.188 38.219 1 60.56 229 GLU B C 1
ATOM 4368 O O . GLU B 1 229 ? -8.539 64.188 38.906 1 60.56 229 GLU B O 1
ATOM 4373 N N . MET B 1 230 ? -9.312 63.281 37.031 1 61.25 230 MET B N 1
ATOM 4374 C CA . MET B 1 230 ? -9.57 64.562 36.438 1 61.25 230 MET B CA 1
ATOM 4375 C C . MET B 1 230 ? -10.695 65.312 37.156 1 61.25 230 MET B C 1
ATOM 4377 O O . MET B 1 230 ? -10.625 66.5 37.344 1 61.25 230 MET B O 1
ATOM 4381 N N . GLN B 1 231 ? -11.656 64.5 37.469 1 63.41 231 GLN B N 1
ATOM 4382 C CA . GLN B 1 231 ? -12.75 65.062 38.25 1 63.41 231 GLN B CA 1
ATOM 4383 C C . GLN B 1 231 ? -12.258 65.625 39.562 1 63.41 231 GLN B C 1
ATOM 4385 O O . GLN B 1 231 ? -12.648 66.688 40 1 63.41 231 GLN B O 1
ATOM 4390 N N . ARG B 1 232 ? -11.438 64.875 40.219 1 61.47 232 ARG B N 1
ATOM 4391 C CA . ARG B 1 232 ? -10.875 65.312 41.5 1 61.47 232 ARG B CA 1
ATOM 4392 C C . ARG B 1 232 ? -10.07 66.625 41.344 1 61.47 232 ARG B C 1
ATOM 4394 O O . ARG B 1 232 ? -10.172 67.5 42.156 1 61.47 232 ARG B O 1
ATOM 4401 N N . LEU B 1 233 ? -9.32 66.688 40.25 1 59.06 233 LEU B N 1
ATOM 4402 C CA . LEU B 1 233 ? -8.531 67.875 39.969 1 59.06 233 LEU B CA 1
ATOM 4403 C C . LEU B 1 233 ? -9.438 69.062 39.719 1 59.06 233 LEU B C 1
ATOM 4405 O O . LEU B 1 233 ? -9.148 70.188 40.188 1 59.06 233 LEU B O 1
ATOM 4409 N N . GLN B 1 234 ? -10.57 68.812 39.031 1 61.72 234 GLN B N 1
ATOM 4410 C CA . GLN B 1 234 ? -11.555 69.875 38.781 1 61.72 234 GLN B CA 1
ATOM 4411 C C . GLN B 1 234 ? -12.172 70.375 40.062 1 61.72 234 GLN B C 1
ATOM 4413 O O . GLN B 1 234 ? -12.289 71.562 40.25 1 61.72 234 GLN B O 1
ATOM 4418 N N . ASN B 1 235 ? -12.5 69.5 40.875 1 60.81 235 ASN B N 1
ATOM 4419 C CA . ASN B 1 235 ? -13.148 69.938 42.125 1 60.81 235 ASN B CA 1
ATOM 4420 C C . ASN B 1 235 ? -12.203 70.688 43.031 1 60.81 235 ASN B C 1
ATOM 4422 O O . ASN B 1 235 ? -12.617 71.688 43.656 1 60.81 235 ASN B O 1
ATOM 4426 N N . THR B 1 236 ? -10.945 70.375 43.062 1 59.16 236 THR B N 1
ATOM 4427 C CA . THR B 1 236 ? -9.969 71.062 43.906 1 59.16 236 THR B CA 1
ATOM 4428 C C . THR B 1 236 ? -9.664 72.5 43.375 1 59.16 236 THR B C 1
ATOM 4430 O O . THR B 1 236 ? -9.492 73.438 44.156 1 59.16 236 THR B O 1
ATOM 4433 N N . THR B 1 237 ? -9.758 72.625 42 1 58.38 237 THR B N 1
ATOM 4434 C CA . THR B 1 237 ? -9.469 73.875 41.375 1 58.38 237 THR B CA 1
ATOM 4435 C C . THR B 1 237 ? -10.648 74.875 41.531 1 58.38 237 THR B C 1
ATOM 4437 O O . THR B 1 237 ? -10.461 76.062 41.719 1 58.38 237 THR B O 1
ATOM 4440 N N . GLN B 1 238 ? -11.836 74.5 41.312 1 58.97 238 GLN B N 1
ATOM 4441 C CA . GLN B 1 238 ? -13.023 75.312 41.469 1 58.97 238 GLN B CA 1
ATOM 4442 C C . GLN B 1 238 ? -13.031 76 42.844 1 58.97 238 GLN B C 1
ATOM 4444 O O . GLN B 1 238 ? -13.398 77.125 42.969 1 58.97 238 GLN B O 1
ATOM 4449 N N . THR B 1 239 ? -12.602 75.375 43.875 1 54.88 239 THR B N 1
ATOM 4450 C CA . THR B 1 239 ? -12.625 76 45.188 1 54.88 239 THR B CA 1
ATOM 4451 C C . THR B 1 239 ? -11.672 77.188 45.219 1 54.88 239 THR B C 1
ATOM 4453 O O . THR B 1 239 ? -11.93 78.188 45.906 1 54.88 239 THR B O 1
ATOM 4456 N N . ALA B 1 240 ? -10.688 77.188 44.312 1 51.34 240 ALA B N 1
ATOM 4457 C CA . ALA B 1 240 ? -9.805 78.312 44.344 1 51.34 240 ALA B CA 1
ATOM 4458 C C . ALA B 1 240 ? -10.305 79.438 43.406 1 51.34 240 ALA B C 1
ATOM 4460 O O . ALA B 1 240 ? -10.758 80.5 43.875 1 51.34 240 ALA B O 1
ATOM 4461 N N . VAL B 1 241 ? -9.586 79.812 42.312 1 57.59 241 VAL B N 1
ATOM 4462 C CA . VAL B 1 241 ? -9.945 80.812 41.344 1 57.59 241 VAL B CA 1
ATOM 4463 C C . VAL B 1 241 ? -10.883 80.25 40.281 1 57.59 241 VAL B C 1
ATOM 4465 O O . VAL B 1 241 ? -10.508 79.312 39.562 1 57.59 241 VAL B O 1
ATOM 4468 N N . GLN B 1 242 ? -12.25 80.25 40.469 1 56.41 242 GLN B N 1
ATOM 4469 C CA . GLN B 1 242 ? -13.352 79.312 40.188 1 56.41 242 GLN B CA 1
ATOM 4470 C C . GLN B 1 242 ? -13.547 79.125 38.656 1 56.41 242 GLN B C 1
ATOM 4472 O O . GLN B 1 242 ? -13.633 78 38.156 1 56.41 242 GLN B O 1
ATOM 4477 N N . LYS B 1 243 ? -13.773 80.25 37.906 1 57.38 243 LYS B N 1
ATOM 4478 C CA . LYS B 1 243 ? -14.312 80.125 36.562 1 57.38 243 LYS B CA 1
ATOM 4479 C C . LYS B 1 243 ? -13.258 79.562 35.594 1 57.38 243 LYS B C 1
ATOM 4481 O O . LYS B 1 243 ? -13.531 78.688 34.781 1 57.38 243 LYS B O 1
ATOM 4486 N N . LEU B 1 244 ? -12.016 80.188 35.562 1 57.09 244 LEU B N 1
ATOM 4487 C CA . LEU B 1 244 ? -10.922 79.812 34.688 1 57.09 244 LEU B CA 1
ATOM 4488 C C . LEU B 1 244 ? -10.523 78.375 34.938 1 57.09 244 LEU B C 1
ATOM 4490 O O . LEU B 1 244 ? -10.281 77.625 33.969 1 57.09 244 LEU B O 1
ATOM 4494 N N . LEU B 1 245 ? -10.703 78 36.062 1 58.59 245 LEU B N 1
ATOM 4495 C CA . LEU B 1 245 ? -10.32 76.625 36.438 1 58.59 245 LEU B CA 1
ATOM 4496 C C . LEU B 1 245 ? -11.359 75.625 36 1 58.59 245 LEU B C 1
ATOM 4498 O O . LEU B 1 245 ? -11.008 74.5 35.562 1 58.59 245 LEU B O 1
ATOM 4502 N N . ASN B 1 246 ? -12.602 76.188 36.031 1 60.34 246 ASN B N 1
ATOM 4503 C CA . ASN B 1 246 ? -13.68 75.375 35.562 1 60.34 246 ASN B CA 1
ATOM 4504 C C . ASN B 1 246 ? -13.531 75.062 34.062 1 60.34 246 ASN B C 1
ATOM 4506 O O . ASN B 1 246 ? -13.703 73.938 33.625 1 60.34 246 ASN B O 1
ATOM 4510 N N . ASP B 1 247 ? -13.125 76.062 33.281 1 61.41 247 ASP B N 1
ATOM 4511 C CA . ASP B 1 247 ? -12.984 75.875 31.844 1 61.41 247 ASP B CA 1
ATOM 4512 C C . ASP B 1 247 ? -11.836 74.938 31.516 1 61.41 247 ASP B C 1
ATOM 4514 O O . ASP B 1 247 ? -11.961 74.125 30.625 1 61.41 247 ASP B O 1
ATOM 4518 N N . GLN B 1 248 ? -10.781 75.062 32.219 1 60.78 248 GLN B N 1
ATOM 4519 C CA . GLN B 1 248 ? -9.617 74.188 31.984 1 60.78 248 GLN B CA 1
ATOM 4520 C C . GLN B 1 248 ? -9.922 72.75 32.375 1 60.78 248 GLN B C 1
ATOM 4522 O O . GLN B 1 248 ? -9.484 71.812 31.672 1 60.78 248 GLN B O 1
ATOM 4527 N N . GLN B 1 249 ? -10.664 72.625 33.406 1 60.75 249 GLN B N 1
ATOM 4528 C CA . GLN B 1 249 ? -11.055 71.312 33.844 1 60.75 249 GLN B CA 1
ATOM 4529 C C . GLN B 1 249 ? -11.945 70.625 32.781 1 60.75 249 GLN B C 1
ATOM 4531 O O . GLN B 1 249 ? -11.789 69.438 32.531 1 60.75 249 GLN B O 1
ATOM 4536 N N . VAL B 1 250 ? -12.82 71.375 32.25 1 64.88 250 VAL B N 1
ATOM 4537 C CA . VAL B 1 250 ? -13.703 70.875 31.219 1 64.88 250 VAL B CA 1
ATOM 4538 C C . VAL B 1 250 ? -12.875 70.5 30 1 64.88 250 VAL B C 1
ATOM 4540 O O . VAL B 1 250 ? -13.094 69.438 29.422 1 64.88 250 VAL B O 1
ATOM 4543 N N . MET B 1 251 ? -11.891 71.25 29.672 1 61.59 251 MET B N 1
ATOM 4544 C CA . MET B 1 251 ? -11.039 71 28.516 1 61.59 251 MET B CA 1
ATOM 4545 C C . MET B 1 251 ? -10.195 69.75 28.75 1 61.59 251 MET B C 1
ATOM 4547 O O . MET B 1 251 ? -10.062 68.938 27.844 1 61.59 251 MET B O 1
ATOM 4551 N N . LEU B 1 252 ? -9.75 69.625 29.922 1 61.44 252 LEU B N 1
ATOM 4552 C CA . LEU B 1 252 ? -8.938 68.438 30.266 1 61.44 252 LEU B CA 1
ATOM 4553 C C . LEU B 1 252 ? -9.773 67.188 30.219 1 61.44 252 LEU B C 1
ATOM 4555 O O . LEU B 1 252 ? -9.305 66.125 29.734 1 61.44 252 LEU B O 1
ATOM 4559 N N . LYS B 1 253 ? -10.945 67.312 30.703 1 62.22 253 LYS B N 1
ATOM 4560 C CA . LYS B 1 253 ? -11.859 66.188 30.656 1 62.22 253 LYS B CA 1
ATOM 4561 C C . LYS B 1 253 ? -12.156 65.75 29.219 1 62.22 253 LYS B C 1
ATOM 4563 O O . LYS B 1 253 ? -12.117 64.562 28.906 1 62.22 253 LYS B O 1
ATOM 4568 N N . GLN B 1 254 ? -12.352 66.688 28.375 1 64.25 254 GLN B N 1
ATOM 4569 C CA . GLN B 1 254 ? -12.656 66.375 26.969 1 64.25 254 GLN B CA 1
ATOM 4570 C C . GLN B 1 254 ? -11.469 65.75 26.266 1 64.25 254 GLN B C 1
ATOM 4572 O O . GLN B 1 254 ? -11.633 64.812 25.484 1 64.25 254 GLN B O 1
ATOM 4577 N N . LEU B 1 255 ? -10.312 66.25 26.562 1 61.09 255 LEU B N 1
ATOM 4578 C CA . LEU B 1 255 ? -9.102 65.75 25.938 1 61.09 255 LEU B CA 1
ATOM 4579 C C . LEU B 1 255 ? -8.844 64.312 26.375 1 61.09 255 LEU B C 1
ATOM 4581 O O . LEU B 1 255 ? -8.461 63.469 25.562 1 61.09 255 LEU B O 1
ATOM 4585 N N . THR B 1 256 ? -9.109 64.062 27.656 1 61.78 256 THR B N 1
ATOM 4586 C CA . THR B 1 256 ? -8.914 62.688 28.188 1 61.78 256 THR B CA 1
ATOM 4587 C C . THR B 1 256 ? -9.891 61.719 27.562 1 61.78 256 THR B C 1
ATOM 4589 O O . THR B 1 256 ? -9.5 60.625 27.141 1 61.78 256 THR B O 1
ATOM 4592 N N . GLU B 1 257 ? -11.086 62.094 27.484 1 63.62 257 GLU B N 1
ATOM 4593 C CA . GLU B 1 257 ? -12.102 61.25 26.859 1 63.62 257 GLU B CA 1
ATOM 4594 C C . GLU B 1 257 ? -11.758 60.938 25.422 1 63.62 257 GLU B C 1
ATOM 4596 O O . GLU B 1 257 ? -11.93 59.781 24.969 1 63.62 257 GLU B O 1
ATOM 4601 N N . LYS B 1 258 ? -11.273 61.875 24.719 1 62.47 258 LYS B N 1
ATOM 4602 C CA . LYS B 1 258 ? -10.898 61.688 23.312 1 62.47 258 LYS B CA 1
ATOM 4603 C C . LYS B 1 258 ? -9.742 60.719 23.172 1 62.47 258 LYS B C 1
ATOM 4605 O O . LYS B 1 258 ? -9.766 59.844 22.312 1 62.47 258 LYS B O 1
ATOM 4610 N N . MET B 1 259 ? -8.75 60.812 24.062 1 62.66 259 MET B N 1
ATOM 4611 C CA . MET B 1 259 ? -7.594 59.938 24.016 1 62.66 259 MET B CA 1
ATOM 4612 C C . MET B 1 259 ? -7.996 58.5 24.312 1 62.66 259 MET B C 1
ATOM 4614 O O . MET B 1 259 ? -7.594 57.562 23.594 1 62.66 259 MET B O 1
ATOM 4618 N N . LEU B 1 260 ? -8.781 58.312 25.312 1 61.31 260 LEU B N 1
ATOM 4619 C CA . LEU B 1 260 ? -9.211 56.969 25.703 1 61.31 260 LEU B CA 1
ATOM 4620 C C . LEU B 1 260 ? -10.039 56.312 24.609 1 61.31 260 LEU B C 1
ATOM 4622 O O . LEU B 1 260 ? -9.898 55.125 24.359 1 61.31 260 LEU B O 1
ATOM 4626 N N . LYS B 1 261 ? -10.836 57.125 23.984 1 65.38 261 LYS B N 1
ATOM 4627 C CA . LYS B 1 261 ? -11.633 56.594 22.875 1 65.38 261 LYS B CA 1
ATOM 4628 C C . LYS B 1 261 ? -10.742 56.125 21.734 1 65.38 261 LYS B C 1
ATOM 4630 O O . LYS B 1 261 ? -10.977 55.062 21.156 1 65.38 261 LYS B O 1
ATOM 4635 N N . GLU B 1 262 ? -9.734 56.906 21.438 1 62.47 262 GLU B N 1
ATOM 4636 C CA . GLU B 1 262 ? -8.828 56.562 20.344 1 62.47 262 GLU B CA 1
ATOM 4637 C C . GLU B 1 262 ? -8.062 55.281 20.641 1 62.47 262 GLU B C 1
ATOM 4639 O O . GLU B 1 262 ? -7.914 54.406 19.766 1 62.47 262 GLU B O 1
ATOM 4644 N N . VAL B 1 263 ? -7.664 55.062 21.875 1 63.56 263 VAL B N 1
ATOM 4645 C CA . VAL B 1 263 ? -6.945 53.875 22.266 1 63.56 263 VAL B CA 1
ATOM 4646 C C . VAL B 1 263 ? -7.879 52.656 22.188 1 63.56 263 VAL B C 1
ATOM 4648 O O . VAL B 1 263 ? -7.488 51.594 21.719 1 63.56 263 VAL B O 1
ATOM 4651 N N . ASN B 1 264 ? -9.133 52.812 22.672 1 62.44 264 ASN B N 1
ATOM 4652 C CA . ASN B 1 264 ? -10.117 51.75 22.594 1 62.44 264 ASN B CA 1
ATOM 4653 C C . ASN B 1 264 ? -10.398 51.312 21.156 1 62.44 264 ASN B C 1
ATOM 4655 O O . ASN B 1 264 ? -10.539 50.125 20.859 1 62.44 264 ASN B O 1
ATOM 4659 N N . ASP B 1 265 ? -10.516 52.312 20.312 1 62.66 265 ASP B N 1
ATOM 4660 C CA . ASP B 1 265 ? -10.758 52.031 18.891 1 62.66 265 ASP B CA 1
ATOM 4661 C C . ASP B 1 265 ? -9.602 51.25 18.281 1 62.66 265 ASP B C 1
ATOM 4663 O O . ASP B 1 265 ? -9.828 50.281 17.531 1 62.66 265 ASP B O 1
ATOM 4667 N N . LEU B 1 266 ? -8.367 51.562 18.625 1 60.59 266 LEU B N 1
ATOM 4668 C CA . LEU B 1 266 ? -7.188 50.875 18.125 1 60.59 266 LEU B CA 1
ATOM 4669 C C . LEU B 1 266 ? -7.172 49.406 18.578 1 60.59 266 LEU B C 1
ATOM 4671 O O . LEU B 1 266 ? -6.859 48.5 17.797 1 60.59 266 LEU B O 1
ATOM 4675 N N . ASN B 1 267 ? -7.559 49.156 19.797 1 62.28 267 ASN B N 1
ATOM 4676 C CA . ASN B 1 267 ? -7.547 47.812 20.344 1 62.28 267 ASN B CA 1
ATOM 4677 C C . ASN B 1 267 ? -8.641 46.938 19.719 1 62.28 267 ASN B C 1
ATOM 4679 O O . ASN B 1 267 ? -8.438 45.75 19.484 1 62.28 267 ASN B O 1
ATOM 4683 N N . THR B 1 268 ? -9.773 47.531 19.531 1 63.97 268 THR B N 1
ATOM 4684 C CA . THR B 1 268 ? -10.844 46.812 18.844 1 63.97 268 THR B CA 1
ATOM 4685 C C . THR B 1 268 ? -10.414 46.406 17.438 1 63.97 268 THR B C 1
ATOM 4687 O O . THR B 1 268 ? -10.664 45.281 17 1 63.97 268 THR B O 1
ATOM 4690 N N . GLU B 1 269 ? -9.719 47.312 16.734 1 64.31 269 GLU B N 1
ATOM 4691 C CA . GLU B 1 269 ? -9.219 47.031 15.398 1 64.31 269 GLU B CA 1
ATOM 4692 C C . GLU B 1 269 ? -8.211 45.875 15.422 1 64.31 269 GLU B C 1
ATOM 4694 O O . GLU B 1 269 ? -8.219 45.031 14.539 1 64.31 269 GLU B O 1
ATOM 4699 N N . LEU B 1 270 ? -7.332 45.875 16.391 1 63.59 270 LEU B N 1
ATOM 4700 C CA . LEU B 1 270 ? -6.355 44.781 16.531 1 63.59 270 LEU B CA 1
ATOM 4701 C C . LEU B 1 270 ? -7.055 43.438 16.719 1 63.59 270 LEU B C 1
ATOM 4703 O O . LEU B 1 270 ? -6.684 42.469 16.062 1 63.59 270 LEU B O 1
ATOM 4707 N N . LYS B 1 271 ? -8.047 43.438 17.609 1 65.19 271 LYS B N 1
ATOM 4708 C CA . LYS B 1 271 ? -8.805 42.188 17.859 1 65.19 271 LYS B CA 1
ATOM 4709 C C . LYS B 1 271 ? -9.453 41.688 16.578 1 65.19 271 LYS B C 1
ATOM 4711 O O . LYS B 1 271 ? -9.328 40.5 16.25 1 65.19 271 LYS B O 1
ATOM 4716 N N . ASN B 1 272 ? -10.062 42.625 15.922 1 65.38 272 ASN B N 1
ATOM 4717 C CA . ASN B 1 272 ? -10.75 42.219 14.695 1 65.38 272 ASN B CA 1
ATOM 4718 C C . ASN B 1 272 ? -9.773 41.719 13.648 1 65.38 272 ASN B C 1
ATOM 4720 O O . ASN B 1 272 ? -10.039 40.719 12.977 1 65.38 272 ASN B O 1
ATOM 4724 N N . SER B 1 273 ? -8.656 42.375 13.445 1 63.03 273 SER B N 1
ATOM 4725 C CA . SER B 1 273 ? -7.656 41.969 12.469 1 63.03 273 SER B CA 1
ATOM 4726 C C . SER B 1 273 ? -7.062 40.594 12.82 1 63.03 273 SER B C 1
ATOM 4728 O O . SER B 1 273 ? -6.859 39.75 11.938 1 63.03 273 SER B O 1
ATOM 4730 N N . ASN B 1 274 ? -6.812 40.375 14.062 1 67.75 274 ASN B N 1
ATOM 4731 C CA . ASN B 1 274 ? -6.301 39.094 14.516 1 67.75 274 ASN B CA 1
ATOM 4732 C C . ASN B 1 274 ? -7.297 37.969 14.242 1 67.75 274 ASN B C 1
ATOM 4734 O O . ASN B 1 274 ? -6.914 36.875 13.805 1 67.75 274 ASN B O 1
ATOM 4738 N N . GLU B 1 275 ? -8.547 38.219 14.547 1 67.88 275 GLU B N 1
ATOM 4739 C CA . GLU B 1 275 ? -9.594 37.219 14.273 1 67.88 275 GLU B CA 1
ATOM 4740 C C . GLU B 1 275 ? -9.656 36.906 12.789 1 67.88 275 GLU B C 1
ATOM 4742 O O . GLU B 1 275 ? -9.82 35.75 12.414 1 67.88 275 GLU B O 1
ATOM 4747 N N . GLN B 1 276 ? -9.523 37.938 12 1 66.56 276 GLN B N 1
ATOM 4748 C CA . GLN B 1 276 ? -9.57 37.719 10.562 1 66.56 276 GLN B CA 1
ATOM 4749 C C . GLN B 1 276 ? -8.391 36.875 10.094 1 66.56 276 GLN B C 1
ATOM 4751 O O . GLN B 1 276 ? -8.562 35.969 9.281 1 66.56 276 GLN B O 1
ATOM 4756 N N . ILE B 1 277 ? -7.172 37.125 10.578 1 67.44 277 ILE B N 1
ATOM 4757 C CA . ILE B 1 277 ? -5.965 36.375 10.227 1 67.44 277 ILE B CA 1
ATOM 4758 C C . ILE B 1 277 ? -6.121 34.906 10.648 1 67.44 277 ILE B C 1
ATOM 4760 O O . ILE B 1 277 ? -5.824 34 9.867 1 67.44 277 ILE B O 1
ATOM 4764 N N . ASN B 1 278 ? -6.656 34.719 11.828 1 72.44 278 ASN B N 1
ATOM 4765 C CA . ASN B 1 278 ? -6.855 33.375 12.336 1 72.44 278 ASN B CA 1
ATOM 4766 C C . ASN B 1 278 ? -7.902 32.594 11.523 1 72.44 278 ASN B C 1
ATOM 4768 O O . ASN B 1 278 ? -7.738 31.422 11.25 1 72.44 278 ASN B O 1
ATOM 4772 N N . THR B 1 279 ? -8.961 33.375 11.18 1 70.12 279 THR B N 1
ATOM 4773 C CA . THR B 1 279 ? -10 32.75 10.367 1 70.12 279 THR B CA 1
ATOM 4774 C C . THR B 1 279 ? -9.445 32.344 9.008 1 70.12 279 THR B C 1
ATOM 4776 O O . THR B 1 279 ? -9.75 31.266 8.5 1 70.12 279 THR B O 1
ATOM 4779 N N . GLN B 1 280 ? -8.641 33.219 8.414 1 67.56 280 GLN B N 1
ATOM 4780 C CA . GLN B 1 280 ? -8.031 32.906 7.125 1 67.56 280 GLN B CA 1
ATOM 4781 C C . GLN B 1 280 ? -7.129 31.688 7.215 1 67.56 280 GLN B C 1
ATOM 4783 O O . GLN B 1 280 ? -7.16 30.812 6.336 1 67.56 280 GLN B O 1
ATOM 4788 N N . PHE B 1 281 ? -6.359 31.516 8.25 1 77.38 281 PHE B N 1
ATOM 4789 C CA . PHE B 1 281 ? -5.508 30.344 8.43 1 77.38 281 PHE B CA 1
ATOM 4790 C C . PHE B 1 281 ? -6.352 29.094 8.625 1 77.38 281 PHE B C 1
ATOM 4792 O O . PHE B 1 281 ? -6.043 28.047 8.07 1 77.38 281 PHE B O 1
ATOM 4799 N N . SER B 1 282 ? -7.395 29.297 9.438 1 73.62 282 SER B N 1
ATOM 4800 C CA . SER B 1 282 ? -8.281 28.156 9.68 1 73.62 282 SER B CA 1
ATOM 4801 C C . SER B 1 282 ? -8.82 27.594 8.367 1 73.62 282 SER B C 1
ATOM 4803 O O . SER B 1 282 ? -8.859 26.375 8.172 1 73.62 282 SER B O 1
ATOM 4805 N N . LYS B 1 283 ? -9.164 28.531 7.531 1 72.12 283 LYS B N 1
ATOM 4806 C CA . LYS B 1 283 ? -9.672 28.109 6.23 1 72.12 283 LYS B CA 1
ATOM 4807 C C . LYS B 1 283 ? -8.602 27.375 5.43 1 72.12 283 LYS B C 1
ATOM 4809 O O . LYS B 1 283 ? -8.859 26.312 4.859 1 72.12 283 LYS B O 1
ATOM 4814 N N . LYS B 1 284 ? -7.414 27.891 5.41 1 70.12 284 LYS B N 1
ATOM 4815 C CA . LYS B 1 284 ? -6.309 27.297 4.672 1 70.12 284 LYS B CA 1
ATOM 4816 C C . LYS B 1 284 ? -5.918 25.938 5.273 1 70.12 284 LYS B C 1
ATOM 4818 O O . LYS B 1 284 ? -5.609 25 4.543 1 70.12 284 LYS B O 1
ATOM 4823 N N . LEU B 1 285 ? -5.895 25.891 6.582 1 79.44 285 LEU B N 1
ATOM 4824 C CA . LEU B 1 285 ? -5.621 24.641 7.293 1 79.44 285 LEU B CA 1
ATOM 4825 C C . LEU B 1 285 ? -6.617 23.562 6.891 1 79.44 285 LEU B C 1
ATOM 4827 O O . LEU B 1 285 ? -6.223 22.438 6.543 1 79.44 285 LEU B O 1
ATOM 4831 N N . ASN B 1 286 ? -7.887 23.953 6.871 1 74.25 286 ASN B N 1
ATOM 4832 C CA . ASN B 1 286 ? -8.938 23.031 6.473 1 74.25 286 ASN B CA 1
ATOM 4833 C C . ASN B 1 286 ? -8.758 22.562 5.031 1 74.25 286 ASN B C 1
ATOM 4835 O O . ASN B 1 286 ? -8.945 21.375 4.73 1 74.25 286 ASN B O 1
ATOM 4839 N N . GLU B 1 287 ? -8.445 23.484 4.188 1 72.19 287 GLU B N 1
ATOM 4840 C CA . GLU B 1 287 ? -8.211 23.156 2.783 1 72.19 287 GLU B CA 1
ATOM 4841 C C . GLU B 1 287 ? -7.074 22.141 2.637 1 72.19 287 GLU B C 1
ATOM 4843 O O . GLU B 1 287 ? -7.199 21.156 1.899 1 72.19 287 GLU B O 1
ATOM 4848 N N . LYS B 1 288 ? -5.988 22.391 3.352 1 72.69 288 LYS B N 1
ATOM 4849 C CA . LYS B 1 288 ? -4.832 21.5 3.258 1 72.69 288 LYS B CA 1
ATOM 4850 C C . LYS B 1 288 ? -5.129 20.141 3.887 1 72.69 288 LYS B C 1
ATOM 4852 O O . LYS B 1 288 ? -4.691 19.109 3.381 1 72.69 288 LYS B O 1
ATOM 4857 N N . GLN B 1 289 ? -5.84 20.156 4.949 1 76.62 289 GLN B N 1
ATOM 4858 C CA . GLN B 1 289 ? -6.25 18.906 5.582 1 76.62 289 GLN B CA 1
ATOM 4859 C C . GLN B 1 289 ? -7.145 18.094 4.652 1 76.62 289 GLN B C 1
ATOM 4861 O O . GLN B 1 289 ? -7.016 16.859 4.578 1 76.62 289 GLN B O 1
ATOM 4866 N N . ASN B 1 290 ? -7.992 18.75 3.965 1 71.94 290 ASN B N 1
ATOM 4867 C CA . ASN B 1 290 ? -8.836 18.078 2.986 1 71.94 290 ASN B CA 1
ATOM 4868 C C . ASN B 1 290 ? -8.016 17.469 1.852 1 71.94 290 ASN B C 1
ATOM 4870 O O . ASN B 1 290 ? -8.32 16.391 1.365 1 71.94 290 ASN B O 1
ATOM 4874 N N . GLU B 1 291 ? -7.016 18.141 1.384 1 70.38 291 GLU B N 1
ATOM 4875 C CA . GLU B 1 291 ? -6.098 17.625 0.378 1 70.38 291 GLU B CA 1
ATOM 4876 C C . GLU B 1 291 ? -5.395 16.359 0.873 1 70.38 291 GLU B C 1
ATOM 4878 O O . GLU B 1 291 ? -5.289 15.375 0.143 1 70.38 291 GLU B O 1
ATOM 4883 N N . ILE B 1 292 ? -4.906 16.391 2.146 1 75.06 292 ILE B N 1
ATOM 4884 C CA . ILE B 1 292 ? -4.234 15.258 2.77 1 75.06 292 ILE B CA 1
ATOM 4885 C C . ILE B 1 292 ? -5.188 14.07 2.836 1 75.06 292 ILE B C 1
ATOM 4887 O O . ILE B 1 292 ? -4.789 12.938 2.568 1 75.06 292 ILE B O 1
ATOM 4891 N N . ASN B 1 293 ? -6.457 14.391 3.062 1 70.25 293 ASN B N 1
ATOM 4892 C CA . ASN B 1 293 ? -7.465 13.336 3.162 1 70.25 293 ASN B CA 1
ATOM 4893 C C . ASN B 1 293 ? -7.684 12.641 1.82 1 70.25 293 ASN B C 1
ATOM 4895 O O . ASN B 1 293 ? -8.078 11.477 1.777 1 70.25 293 ASN B O 1
ATOM 4899 N N . LYS B 1 294 ? -7.43 13.352 0.732 1 68.88 294 LYS B N 1
ATOM 4900 C CA . LYS B 1 294 ? -7.582 12.758 -0.594 1 68.88 294 LYS B CA 1
ATOM 4901 C C . LYS B 1 294 ? -6.461 11.766 -0.887 1 68.88 294 LYS B C 1
ATOM 4903 O O . LYS B 1 294 ? -6.664 10.781 -1.598 1 68.88 294 LYS B O 1
ATOM 4908 N N . PHE B 1 295 ? -5.285 12.141 -0.382 1 65.44 295 PHE B N 1
ATOM 4909 C CA . PHE B 1 295 ? -4.152 11.242 -0.59 1 65.44 295 PHE B CA 1
ATOM 4910 C C . PHE B 1 295 ? -4.305 9.977 0.243 1 65.44 295 PHE B C 1
ATOM 4912 O O . PHE B 1 295 ? -3.77 8.93 -0.114 1 65.44 295 PHE B O 1
ATOM 4919 N N . CYS B 1 296 ? -5.055 10.227 1.275 1 65.19 296 CYS B N 1
ATOM 4920 C CA . CYS B 1 296 ? -5.363 9.07 2.104 1 65.19 296 CYS B CA 1
ATOM 4921 C C . CYS B 1 296 ? -6.652 8.398 1.646 1 65.19 296 CYS B C 1
ATOM 4923 O O . CYS B 1 296 ? -7.586 9.078 1.208 1 65.19 296 CYS B O 1
#

InterPro domains:
  IPR001304 C-type lectin-like [PF00059] (56-171)
  IPR001304 C-type lectin-like [PS50041] (44-171)
  IPR001304 C-type lectin-like [SM00034] (37-171)
  IPR016186 C-type lectin-like/link domain superfamily [G3DSA:3.10.100.10] (15-173)
  IPR016187 C-type lectin fold [SSF56436] (45-171)
  IPR018378 C-type lectin, conserved site [PS00615] (145-170)
  IPR050111 C-type lectin and snaclec domain-containing protein [PTHR22803] (43-172)

Nearest PDB structures (foldseek):
  5c22-assembly4_D  TM=4.115E-01  e=4.142E+00  Escherichia coli
  6v9z-assembly1_B  TM=3.408E-01  e=9.432E+00  Acetivibrio thermocellus ATCC 27405
  5c22-assembly4_D  TM=4.120E-01  e=3.832E+00  Escherichia coli
  8vpb-assembly1_B  TM=3.900E-01  e=9.984E+00  Acetivibrio thermocellus ATCC 27405

Sequence (592 aa):
MCLFYKNTKHSSSKRSTMKITQVFIICFALLEAVSTTQQLYKASDGRDYLIETELKYNWYQAWHECARRNYQLVEIESAAKNNAIIDLLKKVIGKSHNLWLGGNDEYSTSRDYARPFFWSATGQQFTFTFWSNNNPDNYRNHEHCVHIWQEKSMFEWNDNDCTVKMGFICEPNHLVQKYRKDLQDNCDAVKQSNLLISTEFDEIQKQQLSLMDNKLQNIDRVGNEWNLEMQRLQNTTQTAVQKLLNDQQVMLKQLTEKMLKEVNDLNTELKNSNEQINTQFSKKLNEKQNEINKFCMCLFYKNTKHSSSKRSTMKITQVFIICFALLEAVSTTQQLYKASDGRDYLIETELKYNWYQAWHECARRNYQLVEIESAAKNNAIIDLLKKVIGKSHNLWLGGNDEYSTSRDYARPFFWSATGQQFTFTFWSNNNPDNYRNHEHCVHIWQEKSMFEWNDNDCTVKMGFICEPNHLVQKYRKDLQDNCDAVKQSNLLISTEFDEIQKQQLSLMDNKLQNIDRVGNEWNLEMQRLQNTTQTAVQKLLNDQQVMLKQLTEKMLKEVNDLNTELKNSNEQINTQFSKKLNEKQNEINKFC

Radius of gyration: 44.19 Å; Cα contacts (8 Å, |Δi|>4): 841; chains: 2; bounding box: 98×127×117 Å